Protein AF-0000000079014011 (afdb_homodimer)

Sequence (752 aa):
MLYLILVSLIAISGAQENGCKRIVCLVNNLDNPKDFINDGLPTDYCTHFIYDSAYMVGNTLTNKYSYELFKNKKKGLYGKLNGLKRNKPGLITLLRVSPPNESYEPFSTMVATVANRKAFITAAIAYVTKHRFDGLEINWPRPGKFGGKAEDKTNYSAFLKEFSEALQNEAATSKRPRLLLWGLVHPYYFHLIEVDEVTKYLDMANVYTFGLRGYWDYEMDHHSPLRGWFGVASIMEDWMRRGMPAVKLNLGITMSGVYCHVKNKTDHSRLGKYDFNQEPVYTKYNRGGLTFPEICQLTYDQQYVHRDEYLSAPYFFREGLWLGFDDRLSVYEKGKYAKENGFGVWVNDVQLDDYNGTMCEMGKYPLIRSIFDGCRMLYLILVSLIAISGAQENGCKRIVCLVNNLDNPKDFINDGLPTDYCTHFIYDSAYMVGNTLTNKYSYELFKNKKKGLYGKLNGLKRNKPGLITLLRVSPPNESYEPFSTMVATVANRKAFITAAIAYVTKHRFDGLEINWPRPGKFGGKAEDKTNYSAFLKEFSEALQNEAATSKRPRLLLWGLVHPYYFHLIEVDEVTKYLDMANVYTFGLRGYWDYEMDHHSPLRGWFGVASIMEDWMRRGMPAVKLNLGITMSGVYCHVKNKTDHSRLGKYDFNQEPVYTKYNRGGLTFPEICQLTYDQQYVHRDEYLSAPYFFREGLWLGFDDRLSVYEKGKYAKENGFGVWVNDVQLDDYNGTMCEMGKYPLIRSIFDGCR

Solvent-accessible surface area (backbone atoms only — not comparable to full-atom values): 38390 Å² total; per-residue (Å²): 138,82,79,76,78,77,77,75,76,77,71,76,68,68,71,73,76,70,23,26,61,40,27,34,32,29,43,67,55,82,62,82,43,79,55,52,68,73,66,55,64,65,65,92,60,35,39,28,38,33,37,51,48,32,23,43,56,78,46,34,70,39,73,76,54,76,64,39,41,74,49,95,94,35,75,9,53,47,48,53,57,50,51,49,32,75,84,34,71,80,50,42,40,30,39,26,39,30,52,80,56,95,41,40,35,56,58,39,58,27,36,70,39,72,66,40,34,50,46,23,47,53,37,42,54,51,51,34,54,73,58,58,37,50,21,34,27,46,65,58,47,47,46,34,44,65,58,33,38,82,62,28,24,62,27,48,40,51,42,40,46,53,42,44,52,50,33,52,50,48,18,68,72,69,71,44,82,61,55,45,43,31,35,40,42,31,79,92,35,54,86,31,45,50,57,65,55,45,50,71,43,37,65,33,32,41,32,59,38,45,75,75,38,40,72,91,41,69,41,42,54,64,23,54,20,43,33,54,34,81,11,32,51,26,42,55,49,36,45,40,75,62,67,38,56,43,81,32,33,16,50,32,42,53,37,42,24,44,43,36,41,33,62,53,49,85,56,83,56,80,56,35,45,53,27,83,87,50,75,62,66,62,37,98,84,22,105,28,24,41,38,35,51,56,45,50,59,70,48,59,58,55,89,36,50,48,68,44,72,80,29,44,31,40,34,36,49,57,84,20,37,37,33,28,38,68,50,48,66,36,36,16,50,50,19,32,50,22,30,77,62,30,15,21,34,26,37,54,34,54,78,29,30,32,65,81,25,78,51,84,80,56,40,58,30,42,50,58,52,24,26,44,58,22,24,102,136,84,79,77,77,76,76,74,77,73,68,76,68,69,72,72,74,68,22,27,60,40,27,32,32,30,42,69,57,79,62,83,59,57,63,54,73,72,65,55,63,64,66,92,61,35,39,29,39,33,38,52,48,32,23,45,56,79,48,34,70,40,73,76,52,76,64,40,41,75,50,94,95,34,75,10,52,46,49,53,59,50,51,49,33,76,85,34,71,81,50,42,41,28,38,25,40,30,51,79,56,95,41,40,36,54,57,38,59,28,36,68,38,72,66,39,34,53,48,23,46,54,38,41,54,51,51,34,55,73,56,58,36,49,22,35,26,46,64,56,46,46,47,35,44,66,58,33,39,80,63,29,24,62,26,48,40,51,40,40,46,54,42,43,50,50,33,52,51,47,17,67,72,70,72,44,82,58,56,45,42,30,34,41,42,33,79,92,34,55,85,33,44,49,57,66,54,47,50,73,41,37,65,33,31,41,32,59,37,46,74,74,38,40,73,92,42,69,41,42,54,64,24,54,21,44,33,54,33,82,12,33,50,27,44,55,49,36,46,40,75,61,65,37,56,43,80,32,34,16,50,31,41,52,38,43,23,46,43,37,41,34,62,52,49,84,58,83,56,80,58,35,46,51,28,84,87,49,74,64,66,64,35,96,85,23,105,28,24,42,38,34,52,56,44,51,59,71,49,60,58,55,88,36,48,48,68,44,73,81,28,44,32,41,33,38,50,56,82,20,37,36,31,28,38,67,49,49,64,37,36,16,50,50,20,31,50,22,30,76,62,29,15,20,35,26,37,53,34,54,78,29,30,32,65,81,25,77,53,83,81,56,40,57,30,43,51,58,52,24,26,44,58,22,25,101

Organism: Lymnaea stagnalis (NCBI:txid6523)

Nearest PDB structures (foldseek):
  6ze8-assembly6_F  TM=9.074E-01  e=1.493E-35  Homo sapiens
  1lg2-assembly1_A  TM=9.001E-01  e=2.162E-35  Homo sapiens
  3fxy-assembly2_B  TM=9.251E-01  e=9.507E-35  Homo sapiens
  1hkk-assembly1_A  TM=9.040E-01  e=4.007E-35  Homo sapiens
  5hbf-assembly3_A  TM=8.945E-01  e=8.938E-35  Homo sapiens

Structure (mmCIF, N/CA/C/O backbone):
data_AF-0000000079014011-model_v1
#
loop_
_entity.id
_entity.type
_entity.pdbx_description
1 polymer 'GH18 domain-containing protein'
#
loop_
_atom_site.group_PDB
_atom_site.id
_atom_site.type_symbol
_atom_site.label_atom_id
_atom_site.label_alt_id
_atom_site.label_comp_id
_atom_site.label_asym_id
_atom_site.label_entity_id
_atom_site.label_seq_id
_atom_site.pdbx_PDB_ins_code
_atom_site.Cartn_x
_atom_site.Cartn_y
_atom_site.Cartn_z
_atom_site.occupancy
_atom_site.B_iso_or_equiv
_atom_site.auth_seq_id
_atom_site.auth_comp_id
_atom_site.auth_asym_id
_atom_site.auth_atom_id
_atom_site.pdbx_PDB_model_num
ATOM 1 N N . MET A 1 1 ? 5.613 -15.156 -68.625 1 34.12 1 MET A N 1
ATOM 2 C CA . MET A 1 1 ? 4.422 -14.805 -67.875 1 34.12 1 MET A CA 1
ATOM 3 C C . MET A 1 1 ? 4.555 -15.258 -66.438 1 34.12 1 MET A C 1
ATOM 5 O O . MET A 1 1 ? 4.484 -16.453 -66.125 1 34.12 1 MET A O 1
ATOM 9 N N . LEU A 1 2 ? 5.453 -14.594 -65.562 1 36.72 2 LEU A N 1
ATOM 10 C CA . LEU A 1 2 ? 5.918 -14.812 -64.188 1 36.72 2 LEU A CA 1
ATOM 11 C C . LEU A 1 2 ? 4.773 -14.641 -63.219 1 36.72 2 LEU A C 1
ATOM 13 O O . LEU A 1 2 ? 4.172 -13.562 -63.156 1 36.72 2 LEU A O 1
ATOM 17 N N . TYR A 1 3 ? 4.09 -15.797 -62.906 1 34 3 TYR A N 1
ATOM 18 C CA . TYR A 1 3 ? 3.01 -15.844 -61.938 1 34 3 TYR A CA 1
ATOM 19 C C . TYR A 1 3 ? 3.482 -15.344 -60.594 1 34 3 TYR A C 1
ATOM 21 O O . TYR A 1 3 ? 4.402 -15.906 -60 1 34 3 TYR A O 1
ATOM 29 N N . LEU A 1 4 ? 3.363 -14.039 -60.312 1 33.72 4 LEU A N 1
ATOM 30 C CA . LEU A 1 4 ? 3.547 -13.406 -59 1 33.72 4 LEU A CA 1
ATOM 31 C C . LEU A 1 4 ? 2.645 -14.047 -57.969 1 33.72 4 LEU A C 1
ATOM 33 O O . LEU A 1 4 ? 1.419 -13.938 -58.031 1 33.72 4 LEU A O 1
ATOM 37 N N . ILE A 1 5 ? 3.066 -15.195 -57.406 1 32.12 5 ILE A N 1
ATOM 38 C CA . ILE A 1 5 ? 2.338 -15.812 -56.281 1 32.12 5 ILE A CA 1
ATOM 39 C C . ILE A 1 5 ? 2.236 -14.828 -55.125 1 32.12 5 ILE A C 1
ATOM 41 O O . ILE A 1 5 ? 3.254 -14.422 -54.562 1 32.12 5 ILE A O 1
ATOM 45 N N . LEU A 1 6 ? 1.13 -14.031 -55.062 1 33.97 6 LEU A N 1
ATOM 46 C CA . LEU A 1 6 ? 0.744 -13.195 -53.906 1 33.97 6 LEU A CA 1
ATOM 47 C C . LEU A 1 6 ? 0.538 -14.039 -52.656 1 33.97 6 LEU A C 1
ATOM 49 O O . LEU A 1 6 ? -0.402 -14.836 -52.594 1 33.97 6 LEU A O 1
ATOM 53 N N . VAL A 1 7 ? 1.585 -14.508 -52 1 34.81 7 VAL A N 1
ATOM 54 C CA . VAL A 1 7 ? 1.446 -15.156 -50.688 1 34.81 7 VAL A CA 1
ATOM 55 C C . VAL A 1 7 ? 0.716 -14.219 -49.719 1 34.81 7 VAL A C 1
ATOM 57 O O . VAL A 1 7 ? 1.204 -13.133 -49.438 1 34.81 7 VAL A O 1
ATOM 60 N N . SER A 1 8 ? -0.64 -14.25 -49.719 1 31.23 8 SER A N 1
ATOM 61 C CA . SER A 1 8 ? -1.446 -13.578 -48.719 1 31.23 8 SER A CA 1
ATOM 62 C C . SER A 1 8 ? -0.996 -13.961 -47.312 1 31.23 8 SER A C 1
ATOM 64 O O . SER A 1 8 ? -0.955 -15.148 -46.969 1 31.23 8 SER A O 1
ATOM 66 N N . LEU A 1 9 ? -0.066 -13.227 -46.75 1 32.59 9 LEU A N 1
ATOM 67 C CA . LEU A 1 9 ? 0.237 -13.297 -45.312 1 32.59 9 LEU A CA 1
ATOM 68 C C . LEU A 1 9 ? -1.04 -13.242 -44.5 1 32.59 9 LEU A C 1
ATOM 70 O O . LEU A 1 9 ? -1.709 -12.203 -44.438 1 32.59 9 LEU A O 1
ATOM 74 N N . ILE A 1 10 ? -1.759 -14.344 -44.406 1 31.5 10 ILE A N 1
ATOM 75 C CA . ILE A 1 10 ? -2.842 -14.469 -43.438 1 31.5 10 ILE A CA 1
ATOM 76 C C . ILE A 1 10 ? -2.344 -14.07 -42.062 1 31.5 10 ILE A C 1
ATOM 78 O O . ILE A 1 10 ? -1.479 -14.742 -41.5 1 31.5 10 ILE A O 1
ATOM 82 N N . ALA A 1 11 ? -2.248 -12.789 -41.75 1 32.62 11 ALA A N 1
ATOM 83 C CA . ALA A 1 11 ? -2.123 -12.32 -40.375 1 32.62 11 ALA A CA 1
ATOM 84 C C . ALA A 1 11 ? -3.201 -12.93 -39.5 1 32.62 11 ALA A C 1
ATOM 86 O O . ALA A 1 11 ? -4.395 -12.695 -39.688 1 32.62 11 ALA A O 1
ATOM 87 N N . ILE A 1 12 ? -2.996 -14.125 -39.062 1 33 12 ILE A N 1
ATOM 88 C CA . ILE A 1 12 ? -3.797 -14.602 -37.938 1 33 12 ILE A CA 1
ATOM 89 C C . ILE A 1 12 ? -3.934 -13.5 -36.906 1 33 12 ILE A C 1
ATOM 91 O O . ILE A 1 12 ? -2.945 -13.094 -36.281 1 33 12 ILE A O 1
ATOM 95 N N . SER A 1 13 ? -4.652 -12.477 -37.219 1 32.81 13 SER A N 1
ATOM 96 C CA . SER A 1 13 ? -5.129 -11.57 -36.188 1 32.81 13 SER A CA 1
ATOM 97 C C . SER A 1 13 ? -5.652 -12.344 -34.969 1 32.81 13 SER A C 1
ATOM 99 O O . SER A 1 13 ? -6.738 -12.922 -35.031 1 32.81 13 SER A O 1
ATOM 101 N N . GLY A 1 14 ? -4.867 -13.25 -34.375 1 31.91 14 GLY A N 1
ATOM 102 C CA . GLY A 1 14 ? -5.445 -13.625 -33.094 1 31.91 14 GLY A CA 1
ATOM 103 C C . GLY A 1 14 ? -6.156 -12.469 -32.406 1 31.91 14 GLY A C 1
ATOM 104 O O . GLY A 1 14 ? -5.566 -11.414 -32.188 1 31.91 14 GLY A O 1
ATOM 105 N N . ALA A 1 15 ? -7.395 -12.312 -32.625 1 33.53 15 ALA A N 1
ATOM 106 C CA . ALA A 1 15 ? -8.234 -11.43 -31.828 1 33.53 15 ALA A CA 1
ATOM 107 C C . ALA A 1 15 ? -7.766 -11.383 -30.391 1 33.53 15 ALA A C 1
ATOM 109 O O . ALA A 1 15 ? -7.723 -12.422 -29.703 1 33.53 15 ALA A O 1
ATOM 110 N N . GLN A 1 16 ? -6.695 -10.648 -29.953 1 36.16 16 GLN A N 1
ATOM 111 C CA . GLN A 1 16 ? -6.473 -10.266 -28.562 1 36.16 16 GLN A CA 1
ATOM 112 C C . GLN A 1 16 ? -7.773 -10.305 -27.766 1 36.16 16 GLN A C 1
ATOM 114 O O . GLN A 1 16 ? -8.672 -9.484 -27.984 1 36.16 16 GLN A O 1
ATOM 119 N N . GLU A 1 17 ? -8.328 -11.469 -27.531 1 43.31 17 GLU A N 1
ATOM 120 C CA . GLU A 1 17 ? -9.461 -11.523 -26.609 1 43.31 17 GLU A CA 1
ATOM 121 C C . GLU A 1 17 ? -9.328 -10.469 -25.516 1 43.31 17 GLU A C 1
ATOM 123 O O . GLU A 1 17 ? -8.336 -10.438 -24.797 1 43.31 17 GLU A O 1
ATOM 128 N N . ASN A 1 18 ? -9.57 -9.305 -25.688 1 48.09 18 ASN A N 1
ATOM 129 C CA . ASN A 1 18 ? -9.57 -8.094 -24.859 1 48.09 18 ASN A CA 1
ATOM 130 C C . ASN A 1 18 ? -10.133 -8.367 -23.469 1 48.09 18 ASN A C 1
ATOM 132 O O . ASN A 1 18 ? -11.125 -9.086 -23.328 1 48.09 18 ASN A O 1
ATOM 136 N N . GLY A 1 19 ? -9.414 -8.172 -22.328 1 53.03 19 GLY A N 1
ATOM 137 C CA . GLY A 1 19 ? -9.68 -7.824 -20.953 1 53.03 19 GLY A CA 1
ATOM 138 C C . GLY A 1 19 ? -10.094 -9.008 -20.094 1 53.03 19 GLY A C 1
ATOM 139 O O . GLY A 1 19 ? -9.453 -10.062 -20.141 1 53.03 19 GLY A O 1
ATOM 140 N N . CYS A 1 20 ? -11.133 -8.773 -19.219 1 62.16 20 CYS A N 1
ATOM 141 C CA . CYS A 1 20 ? -11.664 -9.719 -18.234 1 62.16 20 CYS A CA 1
ATOM 142 C C . CYS A 1 20 ? -12.242 -10.953 -18.938 1 62.16 20 CYS A C 1
ATOM 144 O O . CYS A 1 20 ? -12.945 -11.742 -18.312 1 62.16 20 CYS A O 1
ATOM 146 N N . LYS A 1 21 ? -11.602 -11.234 -20.156 1 74.69 21 LYS A N 1
ATOM 147 C CA . LYS A 1 21 ? -12 -12.43 -20.891 1 74.69 21 LYS A CA 1
ATOM 148 C C . LYS A 1 21 ? -11.156 -13.633 -20.484 1 74.69 21 LYS A C 1
ATOM 150 O O . LYS A 1 21 ? -11.547 -14.781 -20.703 1 74.69 21 LYS A O 1
ATOM 155 N N . ARG A 1 22 ? -10.086 -13.461 -19.828 1 93.56 22 ARG A N 1
ATOM 156 C CA . ARG A 1 22 ? -9.297 -14.57 -19.312 1 93.56 22 ARG A CA 1
ATOM 157 C C . ARG A 1 22 ? -9.562 -14.797 -17.828 1 93.56 22 ARG A C 1
ATOM 159 O O . ARG A 1 22 ? -9.18 -13.977 -16.984 1 93.56 22 ARG A O 1
ATOM 166 N N . ILE A 1 23 ? -10.305 -15.797 -17.562 1 97.5 23 ILE A N 1
ATOM 167 C CA . ILE A 1 23 ? -10.531 -16.234 -16.188 1 97.5 23 ILE A CA 1
ATOM 168 C C . ILE A 1 23 ? -9.789 -17.547 -15.938 1 97.5 23 ILE A C 1
ATOM 170 O O . ILE A 1 23 ? -10.188 -18.594 -16.438 1 97.5 23 ILE A O 1
ATOM 174 N N . VAL A 1 24 ? -8.719 -17.438 -15.148 1 98.19 24 VAL A N 1
ATOM 175 C CA . VAL A 1 24 ? -7.824 -18.562 -14.859 1 98.19 24 VAL A CA 1
ATOM 176 C C . VAL A 1 24 ? -8.219 -19.203 -13.523 1 98.19 24 VAL A C 1
ATOM 178 O O . VAL A 1 24 ? -8.188 -18.547 -12.484 1 98.19 24 VAL A O 1
ATOM 181 N N . CYS A 1 25 ? -8.547 -20.438 -13.57 1 96.81 25 CYS A N 1
ATOM 182 C CA . CYS A 1 25 ? -9 -21.141 -12.367 1 96.81 25 CYS A CA 1
ATOM 183 C C . CYS A 1 25 ? -7.973 -22.172 -11.914 1 96.81 25 CYS A C 1
ATOM 185 O O . CYS A 1 25 ? -7.609 -23.062 -12.68 1 96.81 25 CYS A O 1
ATOM 187 N N . LEU A 1 26 ? -7.574 -22.016 -10.688 1 96 26 LEU A N 1
ATOM 188 C CA . LEU A 1 26 ? -6.656 -22.984 -10.086 1 96 26 LEU A CA 1
ATOM 189 C C . LEU A 1 26 ? -7.418 -24.188 -9.531 1 96 26 LEU A C 1
ATOM 191 O O . LEU A 1 26 ? -8.438 -24.016 -8.859 1 96 26 LEU A O 1
ATOM 195 N N . VAL A 1 27 ? -6.926 -25.312 -9.906 1 91.69 27 VAL A N 1
ATOM 196 C CA . VAL A 1 27 ? -7.48 -26.562 -9.406 1 91.69 27 VAL A CA 1
ATOM 197 C C . VAL A 1 27 ? -6.48 -27.234 -8.469 1 91.69 27 VAL A C 1
ATOM 199 O O . VAL A 1 27 ? -5.387 -27.625 -8.883 1 91.69 27 VAL A O 1
ATOM 202 N N . ASN A 1 28 ? -6.844 -27.203 -7.145 1 83 28 ASN A N 1
ATOM 203 C CA . ASN A 1 28 ? -5.953 -27.766 -6.133 1 83 28 ASN A CA 1
ATOM 204 C C . ASN A 1 28 ? -6.391 -29.172 -5.719 1 83 28 ASN A C 1
ATOM 206 O O . ASN A 1 28 ? -7.586 -29.469 -5.707 1 83 28 ASN A O 1
ATOM 210 N N . ASN A 1 29 ? -5.418 -30.094 -5.539 1 66 29 ASN A N 1
ATOM 211 C CA . ASN A 1 29 ? -5.723 -31.484 -5.195 1 66 29 ASN A CA 1
ATOM 212 C C . ASN A 1 29 ? -5.785 -31.688 -3.686 1 66 29 ASN A C 1
ATOM 214 O O . ASN A 1 29 ? -5.504 -32.781 -3.191 1 66 29 ASN A O 1
ATOM 218 N N . LEU A 1 30 ? -5.82 -30.641 -2.955 1 56.5 30 LEU A N 1
ATOM 219 C CA . LEU A 1 30 ? -5.684 -30.828 -1.516 1 56.5 30 LEU A CA 1
ATOM 220 C C . LEU A 1 30 ? -6.637 -31.922 -1.017 1 56.5 30 LEU A C 1
ATOM 222 O O . LEU A 1 30 ? -6.246 -32.781 -0.215 1 56.5 30 LEU A O 1
ATOM 226 N N . ASP A 1 31 ? -8 -31.719 -1.123 1 53.72 31 ASP A N 1
ATOM 227 C CA . ASP A 1 31 ? -8.891 -32.719 -0.53 1 53.72 31 ASP A CA 1
ATOM 228 C C . ASP A 1 31 ? -9.344 -33.719 -1.57 1 53.72 31 ASP A C 1
ATOM 230 O O . ASP A 1 31 ? -9.406 -33.438 -2.762 1 53.72 31 ASP A O 1
ATOM 234 N N . ASN A 1 32 ? -9.375 -35 -1.164 1 50.69 32 ASN A N 1
ATOM 235 C CA . ASN A 1 32 ? -9.734 -36.156 -1.964 1 50.69 32 ASN A CA 1
ATOM 236 C C . ASN A 1 32 ? -10.266 -35.75 -3.336 1 50.69 32 ASN A C 1
ATOM 238 O O . ASN A 1 32 ? -11.469 -35.562 -3.508 1 50.69 32 ASN A O 1
ATOM 242 N N . PRO A 1 33 ? -9.273 -35.281 -4.148 1 51.34 33 PRO A N 1
ATOM 243 C CA . PRO A 1 33 ? -9.562 -34.781 -5.496 1 51.34 33 PRO A CA 1
ATOM 244 C C . PRO A 1 33 ? -10.5 -35.688 -6.281 1 51.34 33 PRO A C 1
ATOM 246 O O . PRO A 1 33 ? -11 -35.312 -7.34 1 51.34 33 PRO A O 1
ATOM 249 N N . LYS A 1 34 ? -10.547 -37 -5.871 1 50.12 34 LYS A N 1
ATOM 250 C CA . LYS A 1 34 ? -11.273 -37.938 -6.703 1 50.12 34 LYS A CA 1
ATOM 251 C C . LYS A 1 34 ? -12.594 -37.375 -7.184 1 50.12 34 LYS A C 1
ATOM 253 O O . LYS A 1 34 ? -12.961 -37.5 -8.352 1 50.12 34 LYS A O 1
ATOM 258 N N . ASP A 1 35 ? -13.203 -36.656 -6.246 1 55.91 35 ASP A N 1
ATOM 259 C CA . ASP A 1 35 ? -14.602 -36.375 -6.535 1 55.91 35 ASP A CA 1
ATOM 260 C C . ASP A 1 35 ? -14.773 -35 -7.152 1 55.91 35 ASP A C 1
ATOM 262 O O . ASP A 1 35 ? -15.656 -34.781 -7.988 1 55.91 35 ASP A O 1
ATOM 266 N N . PHE A 1 36 ? -13.766 -34.156 -7.18 1 62.94 36 PHE A N 1
ATOM 267 C CA . PHE A 1 36 ? -14.078 -32.75 -7.496 1 62.94 36 PHE A CA 1
ATOM 268 C C . PHE A 1 36 ? -14.008 -32.531 -9 1 62.94 36 PHE A C 1
ATOM 270 O O . PHE A 1 36 ? -14.883 -31.859 -9.57 1 62.94 36 PHE A O 1
ATOM 277 N N . ILE A 1 37 ? -13.086 -33.031 -9.656 1 60.06 37 ILE A N 1
ATOM 278 C CA . ILE A 1 37 ? -13 -32.812 -11.094 1 60.06 37 ILE A CA 1
ATOM 279 C C . ILE A 1 37 ? -14.148 -33.531 -11.805 1 60.06 37 ILE A C 1
ATOM 281 O O . ILE A 1 37 ? -14.703 -33 -12.773 1 60.06 37 ILE A O 1
ATOM 285 N N . ASN A 1 38 ? -14.508 -34.562 -11.109 1 59.16 38 ASN A N 1
ATOM 286 C CA . ASN A 1 38 ? -15.617 -35.344 -11.664 1 59.16 38 ASN A CA 1
ATOM 287 C C . ASN A 1 38 ? -16.938 -34.594 -11.508 1 59.16 38 ASN A C 1
ATOM 289 O O . ASN A 1 38 ? -17.875 -34.812 -12.281 1 59.16 38 ASN A O 1
ATOM 293 N N . ASP A 1 39 ? -16.938 -33.844 -10.422 1 60.78 39 ASP A N 1
ATOM 294 C CA . ASP A 1 39 ? -18.203 -33.219 -10.023 1 60.78 39 ASP A CA 1
ATOM 295 C C . ASP A 1 39 ? -18.484 -31.984 -10.875 1 60.78 39 ASP A C 1
ATOM 297 O O . ASP A 1 39 ? -19.562 -31.391 -10.758 1 60.78 39 ASP A O 1
ATOM 301 N N . GLY A 1 40 ? -17.641 -31.609 -11.75 1 78.88 40 GLY A N 1
ATOM 302 C CA . GLY A 1 40 ? -17.922 -30.578 -12.742 1 78.88 40 GLY A CA 1
ATOM 303 C C . GLY A 1 40 ? -17.188 -29.281 -12.477 1 78.88 40 GLY A C 1
ATOM 304 O O . GLY A 1 40 ? -17.641 -28.453 -11.688 1 78.88 40 GLY A O 1
ATOM 305 N N . LEU A 1 41 ? -16.078 -29.094 -13.07 1 89.5 41 LEU A N 1
ATOM 306 C CA . LEU A 1 41 ? -15.344 -27.828 -13.102 1 89.5 41 LEU A CA 1
ATOM 307 C C . LEU A 1 41 ? -16.141 -26.75 -13.828 1 89.5 41 LEU A C 1
ATOM 309 O O . LEU A 1 41 ? -16.984 -27.078 -14.68 1 89.5 41 LEU A O 1
ATOM 313 N N . PRO A 1 42 ? -15.992 -25.516 -13.398 1 93.12 42 PRO A N 1
ATOM 314 C CA . PRO A 1 42 ? -16.766 -24.438 -14.008 1 93.12 42 PRO A CA 1
ATOM 315 C C . PRO A 1 42 ? -16.234 -24.016 -15.375 1 93.12 42 PRO A C 1
ATOM 317 O O . PRO A 1 42 ? -15.875 -22.859 -15.578 1 93.12 42 PRO A O 1
ATOM 320 N N . THR A 1 43 ? -16.391 -24.906 -16.344 1 93.12 43 THR A N 1
ATOM 321 C CA . THR A 1 43 ? -15.828 -24.703 -17.672 1 93.12 43 THR A CA 1
ATOM 322 C C . THR A 1 43 ? -16.609 -23.641 -18.438 1 93.12 43 THR A C 1
ATOM 324 O O . THR A 1 43 ? -16.125 -23.109 -19.438 1 93.12 43 THR A O 1
ATOM 327 N N . ASP A 1 44 ? -17.781 -23.328 -17.984 1 92 44 ASP A N 1
ATOM 328 C CA . ASP A 1 44 ? -18.594 -22.297 -18.641 1 92 44 ASP A CA 1
ATOM 329 C C . ASP A 1 44 ? -18.109 -20.906 -18.25 1 92 44 ASP A C 1
ATOM 331 O O . ASP A 1 44 ? -18.438 -19.922 -18.922 1 92 44 ASP A O 1
ATOM 335 N N . TYR A 1 45 ? -17.328 -20.891 -17.188 1 94.94 45 TYR A N 1
ATOM 336 C CA . TYR A 1 45 ? -16.922 -19.578 -16.672 1 94.94 45 TYR A CA 1
ATOM 337 C C . TYR A 1 45 ? -15.414 -19.391 -16.797 1 94.94 45 TYR A C 1
ATOM 339 O O . TYR A 1 45 ? -14.938 -18.281 -17.047 1 94.94 45 TYR A O 1
ATOM 347 N N . CYS A 1 46 ? -14.688 -20.469 -16.672 1 95.94 46 CYS A N 1
ATOM 348 C CA . CYS A 1 46 ? -13.227 -20.406 -16.703 1 95.94 46 CYS A CA 1
ATOM 349 C C . CYS A 1 46 ? -12.688 -20.703 -18.094 1 95.94 46 CYS A C 1
ATOM 351 O O . CYS A 1 46 ? -13.117 -21.656 -18.734 1 95.94 46 CYS A O 1
ATOM 353 N N . THR A 1 47 ? -11.75 -19.891 -18.516 1 96.56 47 THR A N 1
ATOM 354 C CA . THR A 1 47 ? -11.141 -20.078 -19.828 1 96.56 47 THR A CA 1
ATOM 355 C C . THR A 1 47 ? -9.867 -20.906 -19.703 1 96.56 47 THR A C 1
ATOM 357 O O . THR A 1 47 ? -9.422 -21.516 -20.688 1 96.56 47 THR A O 1
ATOM 360 N N . HIS A 1 48 ? -9.258 -20.797 -18.578 1 97.31 48 HIS A N 1
ATOM 361 C CA . HIS A 1 48 ? -8.031 -21.516 -18.266 1 97.31 48 HIS A CA 1
ATOM 362 C C . HIS A 1 48 ? -8.164 -22.297 -16.969 1 97.31 48 HIS A C 1
ATOM 364 O O . HIS A 1 48 ? -8.797 -21.812 -16.016 1 97.31 48 HIS A O 1
ATOM 370 N N . PHE A 1 49 ? -7.52 -23.453 -16.922 1 96.38 49 PHE A N 1
ATOM 371 C CA . PHE A 1 49 ? -7.336 -24.172 -15.672 1 96.38 49 PHE A CA 1
ATOM 372 C C . PHE A 1 49 ? -5.859 -24.453 -15.414 1 96.38 49 PHE A C 1
ATOM 374 O O . PHE A 1 49 ? -5.121 -24.812 -16.328 1 96.38 49 PHE A O 1
ATOM 381 N N . ILE A 1 50 ? -5.418 -24.188 -14.219 1 97.56 50 ILE A N 1
ATOM 382 C CA . ILE A 1 50 ? -4.09 -24.562 -13.766 1 97.56 50 ILE A CA 1
ATOM 383 C C . ILE A 1 50 ? -4.203 -25.688 -12.727 1 97.56 50 ILE A C 1
ATOM 385 O O . ILE A 1 50 ? -4.891 -25.531 -11.719 1 97.56 50 ILE A O 1
ATOM 389 N N . TYR A 1 51 ? -3.525 -26.781 -12.992 1 95.12 51 TYR A N 1
ATOM 390 C CA . TYR A 1 51 ? -3.525 -27.906 -12.055 1 95.12 51 TYR A CA 1
ATOM 391 C C . TYR A 1 51 ? -2.406 -27.766 -11.031 1 95.12 51 TYR A C 1
ATOM 393 O O . TYR A 1 51 ? -1.231 -27.672 -11.391 1 95.12 51 TYR A O 1
ATOM 401 N N . ASP A 1 52 ? -2.764 -27.688 -9.789 1 93.5 52 ASP A N 1
ATOM 402 C CA . ASP A 1 52 ? -1.81 -27.562 -8.695 1 93.5 52 ASP A CA 1
ATOM 403 C C . ASP A 1 52 ? -1.559 -28.922 -8.031 1 93.5 52 ASP A C 1
ATOM 405 O O . ASP A 1 52 ? -2.367 -29.391 -7.227 1 93.5 52 ASP A O 1
ATOM 409 N N . SER A 1 53 ? -0.562 -29.688 -8.461 1 91.19 53 SER A N 1
ATOM 410 C CA . SER A 1 53 ? 0.701 -29.328 -9.102 1 91.19 53 SER A CA 1
ATOM 411 C C . SER A 1 53 ? 1.545 -30.578 -9.383 1 91.19 53 SER A C 1
ATOM 413 O O . SER A 1 53 ? 1.234 -31.672 -8.898 1 91.19 53 SER A O 1
ATOM 415 N N . ALA A 1 54 ? 2.441 -30.469 -10.305 1 95.44 54 ALA A N 1
ATOM 416 C CA . ALA A 1 54 ? 3.58 -31.391 -10.367 1 95.44 54 ALA A CA 1
ATOM 417 C C . ALA A 1 54 ? 4.734 -30.891 -9.508 1 95.44 54 ALA A C 1
ATOM 419 O O . ALA A 1 54 ? 4.914 -29.688 -9.336 1 95.44 54 ALA A O 1
ATOM 420 N N . TYR A 1 55 ? 5.496 -31.828 -9.023 1 95.44 55 TYR A N 1
ATOM 421 C CA . TYR A 1 55 ? 6.633 -31.484 -8.18 1 95.44 55 TYR A CA 1
ATOM 422 C C . TYR A 1 55 ? 7.934 -31.531 -8.969 1 95.44 55 TYR A C 1
ATOM 424 O O . TYR A 1 55 ? 8.133 -32.406 -9.805 1 95.44 55 TYR A O 1
ATOM 432 N N . MET A 1 56 ? 8.773 -30.609 -8.664 1 96.44 56 MET A N 1
ATOM 433 C CA . MET A 1 56 ? 10.133 -30.656 -9.18 1 96.44 56 MET A CA 1
ATOM 434 C C . MET A 1 56 ? 11.039 -31.469 -8.258 1 96.44 56 MET A C 1
ATOM 436 O O . MET A 1 56 ? 11.242 -31.094 -7.098 1 96.44 56 MET A O 1
ATOM 440 N N . VAL A 1 57 ? 11.539 -32.562 -8.688 1 95.06 57 VAL A N 1
ATOM 441 C CA . VAL A 1 57 ? 12.5 -33.406 -7.996 1 95.06 57 VAL A CA 1
ATOM 442 C C . VAL A 1 57 ? 13.781 -33.531 -8.82 1 95.06 57 VAL A C 1
ATOM 444 O O . VAL A 1 57 ? 13.766 -34.094 -9.914 1 95.06 57 VAL A O 1
ATOM 447 N N . GLY A 1 58 ? 14.828 -33 -8.195 1 94.69 58 GLY A N 1
ATOM 448 C CA . GLY A 1 58 ? 15.984 -32.812 -9.055 1 94.69 58 GLY A CA 1
ATOM 449 C C . GLY A 1 58 ? 15.703 -31.922 -10.242 1 94.69 58 GLY A C 1
ATOM 450 O O . GLY A 1 58 ? 15.211 -30.797 -10.07 1 94.69 58 GLY A O 1
ATOM 451 N N . ASN A 1 59 ? 15.977 -32.375 -11.43 1 97.12 59 ASN A N 1
ATOM 452 C CA . ASN A 1 59 ? 15.719 -31.578 -12.625 1 97.12 59 ASN A CA 1
ATOM 453 C C . ASN A 1 59 ? 14.594 -32.156 -13.461 1 97.12 59 ASN A C 1
ATOM 455 O O . ASN A 1 59 ? 14.586 -32.031 -14.688 1 97.12 59 ASN A O 1
ATOM 459 N N . THR A 1 60 ? 13.711 -32.812 -12.781 1 97.31 60 THR A N 1
ATOM 460 C CA . THR A 1 60 ? 12.586 -33.438 -13.477 1 97.31 60 THR A CA 1
ATOM 461 C C . THR A 1 60 ? 11.273 -33.125 -12.766 1 97.31 60 THR A C 1
ATOM 463 O O . THR A 1 60 ? 11.281 -32.531 -11.672 1 97.31 60 THR A O 1
ATOM 466 N N . LEU A 1 61 ? 10.203 -33.438 -13.484 1 97.38 61 LEU A N 1
ATOM 467 C CA . LEU A 1 61 ? 8.875 -33.281 -12.906 1 97.38 61 LEU A CA 1
ATOM 468 C C . LEU A 1 61 ? 8.266 -34.656 -12.555 1 97.38 61 LEU A C 1
ATOM 470 O O . LEU A 1 61 ? 8.453 -35.625 -13.289 1 97.38 61 LEU A O 1
ATOM 474 N N . THR A 1 62 ? 7.613 -34.625 -11.438 1 95.06 62 THR A N 1
ATOM 475 C CA . THR A 1 62 ? 6.883 -35.812 -11.016 1 95.06 62 THR A CA 1
ATOM 476 C C . THR A 1 62 ? 5.512 -35.438 -10.453 1 95.06 62 THR A C 1
ATOM 478 O O . THR A 1 62 ? 5.305 -34.312 -10.008 1 95.06 62 THR A O 1
ATOM 481 N N . ASN A 1 63 ? 4.637 -36.438 -10.57 1 91.25 63 ASN A N 1
ATOM 482 C CA . ASN A 1 63 ? 3.314 -36.25 -9.992 1 91.25 63 ASN A CA 1
ATOM 483 C C . ASN A 1 63 ? 3.359 -36.312 -8.469 1 91.25 63 ASN A C 1
ATOM 485 O O . ASN A 1 63 ? 4.25 -36.938 -7.891 1 91.25 63 ASN A O 1
ATOM 489 N N . LYS A 1 64 ? 2.453 -35.656 -7.879 1 87.88 64 LYS A N 1
ATOM 490 C CA . LYS A 1 64 ? 2.35 -35.625 -6.422 1 87.88 64 LYS A CA 1
ATOM 491 C C . LYS A 1 64 ? 1.684 -36.875 -5.887 1 87.88 64 LYS A C 1
ATOM 493 O O . LYS A 1 64 ? 2.141 -37.469 -4.898 1 87.88 64 LYS A O 1
ATOM 498 N N . TYR A 1 65 ? 0.604 -37.312 -6.621 1 85.06 65 TYR A N 1
ATOM 499 C CA . TYR A 1 65 ? -0.183 -38.469 -6.191 1 85.06 65 TYR A CA 1
ATOM 500 C C . TYR A 1 65 ? -0.322 -39.469 -7.316 1 85.06 65 TYR A C 1
ATOM 502 O O . TYR A 1 65 ? -0.387 -39.125 -8.492 1 85.06 65 TYR A O 1
ATOM 510 N N . SER A 1 66 ? -0.523 -40.688 -6.941 1 83.31 66 SER A N 1
ATOM 511 C CA . SER A 1 66 ? -0.592 -41.75 -7.93 1 83.31 66 SER A CA 1
ATOM 512 C C . SER A 1 66 ? -1.855 -41.625 -8.781 1 83.31 66 SER A C 1
ATOM 514 O O . SER A 1 66 ? -1.853 -42 -9.953 1 83.31 66 SER A O 1
ATOM 516 N N . TYR A 1 67 ? -2.832 -41.156 -8.266 1 83.25 67 TYR A N 1
ATOM 517 C CA . TYR A 1 67 ? -4.121 -41.125 -8.953 1 83.25 67 TYR A CA 1
ATOM 518 C C . TYR A 1 67 ? -4.168 -40 -9.977 1 83.25 67 TYR A C 1
ATOM 520 O O . TYR A 1 67 ? -5.16 -39.844 -10.695 1 83.25 67 TYR A O 1
ATOM 528 N N . GLU A 1 68 ? -3.18 -39.25 -10.07 1 88.31 68 GLU A N 1
ATOM 529 C CA . GLU A 1 68 ? -3.119 -38.188 -11.078 1 88.31 68 GLU A CA 1
ATOM 530 C C . GLU A 1 68 ? -2.791 -38.75 -12.453 1 88.31 68 GLU A C 1
ATOM 532 O O . GLU A 1 68 ? -3.082 -38.125 -13.477 1 88.31 68 GLU A O 1
ATOM 537 N N . LEU A 1 69 ? -2.225 -39.906 -12.414 1 87.56 69 LEU A N 1
ATOM 538 C CA . LEU A 1 69 ? -1.809 -40.531 -13.664 1 87.56 69 LEU A CA 1
ATOM 539 C C . LEU A 1 69 ? -2.758 -41.688 -14.039 1 87.56 69 LEU A C 1
ATOM 541 O O . LEU A 1 69 ? -3.547 -42.125 -13.211 1 87.56 69 LEU A O 1
ATOM 545 N N . PHE A 1 70 ? -2.682 -41.938 -15.367 1 79.12 70 PHE A N 1
ATOM 546 C CA . PHE A 1 70 ? -3.451 -43.094 -15.867 1 79.12 70 PHE A CA 1
ATOM 547 C C . PHE A 1 70 ? -3.033 -44.375 -15.172 1 79.12 70 PHE A C 1
ATOM 549 O O . PHE A 1 70 ? -1.843 -44.688 -15.102 1 79.12 70 PHE A O 1
ATOM 556 N N . LYS A 1 71 ? -4.078 -45.062 -14.633 1 77.25 71 LYS A N 1
ATOM 557 C CA . LYS A 1 71 ? -3.844 -46.344 -13.984 1 77.25 71 LYS A CA 1
ATOM 558 C C . LYS A 1 71 ? -5.066 -47.25 -14.102 1 77.25 71 LYS A C 1
ATOM 560 O O . LYS A 1 71 ? -6.199 -46.781 -13.961 1 77.25 71 LYS A O 1
ATOM 565 N N . ASN A 1 72 ? -4.684 -48.5 -14.266 1 76.31 72 ASN A N 1
ATOM 566 C CA . ASN A 1 72 ? -5.707 -49.531 -14.289 1 76.31 72 ASN A CA 1
ATOM 567 C C . ASN A 1 72 ? -6.816 -49.219 -15.281 1 76.31 72 ASN A C 1
ATOM 569 O O . ASN A 1 72 ? -8 -49.312 -14.953 1 76.31 72 ASN A O 1
ATOM 573 N N . LYS A 1 73 ? -6.539 -48.719 -16.391 1 76.31 73 LYS A N 1
ATOM 574 C CA . LYS A 1 73 ? -7.43 -48.438 -17.516 1 76.31 73 LYS A CA 1
ATOM 575 C C . LYS A 1 73 ? -8.352 -47.25 -17.203 1 76.31 73 LYS A C 1
ATOM 577 O O . LYS A 1 73 ? -9.445 -47.156 -17.75 1 76.31 73 LYS A O 1
ATOM 582 N N . LYS A 1 74 ? -7.996 -46.5 -16.203 1 81.56 74 LYS A N 1
ATOM 583 C CA . LYS A 1 74 ? -8.766 -45.281 -15.859 1 81.56 74 LYS A CA 1
ATOM 584 C C . LYS A 1 74 ? -7.906 -44.031 -15.961 1 81.56 74 LYS A C 1
ATOM 586 O O . LYS A 1 74 ? -6.734 -44.031 -15.586 1 81.56 74 LYS A O 1
ATOM 591 N N . LYS A 1 75 ? -8.555 -43.062 -16.484 1 83.69 75 LYS A N 1
ATOM 592 C CA . LYS A 1 75 ? -7.879 -41.781 -16.562 1 83.69 75 LYS A CA 1
ATOM 593 C C . LYS A 1 75 ? -7.598 -41.219 -15.172 1 83.69 75 LYS A C 1
ATOM 595 O O . LYS A 1 75 ? -8.438 -41.312 -14.281 1 83.69 75 LYS A O 1
ATOM 600 N N . GLY A 1 76 ? -6.406 -40.719 -14.961 1 88.38 76 GLY A N 1
ATOM 601 C CA . GLY A 1 76 ? -6.09 -39.969 -13.773 1 88.38 76 GLY A CA 1
ATOM 602 C C . GLY A 1 76 ? -6.594 -38.531 -13.844 1 88.38 76 GLY A C 1
ATOM 603 O O . GLY A 1 76 ? -7.281 -38.156 -14.789 1 88.38 76 GLY A O 1
ATOM 604 N N . LEU A 1 77 ? -6.234 -37.781 -12.867 1 88.44 77 LEU A N 1
ATOM 605 C CA . LEU A 1 77 ? -6.723 -36.406 -12.766 1 88.44 77 LEU A CA 1
ATOM 606 C C . LEU A 1 77 ? -6.188 -35.562 -13.914 1 88.44 77 LEU A C 1
ATOM 608 O O . LEU A 1 77 ? -6.887 -34.656 -14.414 1 88.44 77 LEU A O 1
ATOM 612 N N . TYR A 1 78 ? -4.93 -35.812 -14.344 1 92.12 78 TYR A N 1
ATOM 613 C CA . TYR A 1 78 ? -4.391 -35.094 -15.5 1 92.12 78 TYR A CA 1
ATOM 614 C C . TYR A 1 78 ? -5.25 -35.344 -16.734 1 92.12 78 TYR A C 1
ATOM 616 O O . TYR A 1 78 ? -5.621 -34.406 -17.438 1 92.12 78 TYR A O 1
ATOM 624 N N . GLY A 1 79 ? -5.512 -36.625 -16.922 1 91.06 79 GLY A N 1
ATOM 625 C CA . GLY A 1 79 ? -6.312 -37 -18.078 1 91.06 79 GLY A CA 1
ATOM 626 C C . GLY A 1 79 ? -7.727 -36.469 -18.031 1 91.06 79 GLY A C 1
ATOM 627 O O . GLY A 1 79 ? -8.281 -36.062 -19.047 1 91.06 79 GLY A O 1
ATOM 628 N N . LYS A 1 80 ? -8.273 -36.5 -16.859 1 89.38 80 LYS A N 1
ATOM 629 C CA . LYS A 1 80 ? -9.633 -36 -16.703 1 89.38 80 LYS A CA 1
ATOM 630 C C . LYS A 1 80 ? -9.695 -34.5 -17 1 89.38 80 LYS A C 1
ATOM 632 O O . LYS A 1 80 ? -10.609 -34.031 -17.703 1 89.38 80 LYS A O 1
ATOM 637 N N . LEU A 1 81 ? -8.773 -33.75 -16.5 1 92.5 81 LEU A N 1
ATOM 638 C CA . LEU A 1 81 ? -8.742 -32.312 -16.75 1 92.5 81 LEU A CA 1
ATOM 639 C C . LEU A 1 81 ? -8.539 -32.031 -18.234 1 92.5 81 LEU A C 1
ATOM 641 O O . LEU A 1 81 ? -9.305 -31.25 -18.828 1 92.5 81 LEU A O 1
ATOM 645 N N . ASN A 1 82 ? -7.578 -32.625 -18.828 1 94 82 ASN A N 1
ATOM 646 C CA . ASN A 1 82 ? -7.273 -32.375 -20.219 1 94 82 ASN A CA 1
ATOM 647 C C . ASN A 1 82 ? -8.359 -32.906 -21.156 1 94 82 ASN A C 1
ATOM 649 O O . ASN A 1 82 ? -8.508 -32.438 -22.281 1 94 82 ASN A O 1
ATOM 653 N N . GLY A 1 83 ? -9.078 -33.906 -20.641 1 91.19 83 GLY A N 1
ATOM 654 C CA . GLY A 1 83 ? -10.188 -34.469 -21.422 1 91.19 83 GLY A CA 1
ATOM 655 C C . GLY A 1 83 ? -11.32 -33.469 -21.609 1 91.19 83 GLY A C 1
ATOM 656 O O . GLY A 1 83 ? -12.109 -33.594 -22.547 1 91.19 83 GLY A O 1
ATOM 657 N N . LEU A 1 84 ? -11.383 -32.5 -20.766 1 91.56 84 LEU A N 1
ATOM 658 C CA . LEU A 1 84 ? -12.422 -31.484 -20.875 1 91.56 84 LEU A CA 1
ATOM 659 C C . LEU A 1 84 ? -12.289 -30.703 -22.172 1 91.56 84 LEU A C 1
ATOM 661 O O . LEU A 1 84 ? -13.266 -30.109 -22.641 1 91.56 84 LEU A O 1
ATOM 665 N N . LYS A 1 85 ? -11.141 -30.656 -22.75 1 93.44 85 LYS A N 1
ATOM 666 C CA . LYS A 1 85 ? -10.867 -29.875 -23.953 1 93.44 85 LYS A CA 1
ATOM 667 C C . LYS A 1 85 ? -11.57 -30.469 -25.172 1 93.44 85 LYS A C 1
ATOM 669 O O . LYS A 1 85 ? -11.727 -29.812 -26.203 1 93.44 85 LYS A O 1
ATOM 674 N N . ARG A 1 86 ? -11.969 -31.656 -25.078 1 91.69 86 ARG A N 1
ATOM 675 C CA . ARG A 1 86 ? -12.711 -32.281 -26.156 1 91.69 86 ARG A CA 1
ATOM 676 C C . ARG A 1 86 ? -14.055 -31.594 -26.375 1 91.69 86 ARG A C 1
ATOM 678 O O . ARG A 1 86 ? -14.484 -31.391 -27.5 1 91.69 86 ARG A O 1
ATOM 685 N N . ASN A 1 87 ? -14.633 -31.312 -25.281 1 88.06 87 ASN A N 1
ATOM 686 C CA . ASN A 1 87 ? -15.953 -30.688 -25.328 1 88.06 87 ASN A CA 1
ATOM 687 C C . ASN A 1 87 ? -15.852 -29.172 -25.328 1 88.06 87 ASN A C 1
ATOM 689 O O . ASN A 1 87 ? -16.812 -28.469 -25.656 1 88.06 87 ASN A O 1
ATOM 693 N N . LYS A 1 88 ? -14.703 -28.688 -24.938 1 90.88 88 LYS A N 1
ATOM 694 C CA . LYS A 1 88 ? -14.438 -27.25 -24.906 1 90.88 88 LYS A CA 1
ATOM 695 C C . LYS A 1 88 ? -13.102 -26.922 -25.562 1 90.88 88 LYS A C 1
ATOM 697 O O . LYS A 1 88 ? -12.133 -26.594 -24.875 1 90.88 88 LYS A O 1
ATOM 702 N N . PRO A 1 89 ? -13.047 -26.891 -26.828 1 89.75 89 PRO A N 1
ATOM 703 C CA . PRO A 1 89 ? -11.766 -26.766 -27.531 1 89.75 89 PRO A CA 1
ATOM 704 C C . PRO A 1 89 ? -11.047 -25.453 -27.234 1 89.75 89 PRO A C 1
ATOM 706 O O . PRO A 1 89 ? -9.836 -25.359 -27.422 1 89.75 89 PRO A O 1
ATOM 709 N N . GLY A 1 90 ? -11.664 -24.484 -26.781 1 91.94 90 GLY A N 1
ATOM 710 C CA . GLY A 1 90 ? -11.008 -23.234 -26.453 1 91.94 90 GLY A CA 1
ATOM 711 C C . GLY A 1 90 ? -10.398 -23.219 -25.062 1 91.94 90 GLY A C 1
ATOM 712 O O . GLY A 1 90 ? -9.672 -22.281 -24.703 1 91.94 90 GLY A O 1
ATOM 713 N N . LEU A 1 91 ? -10.578 -24.281 -24.344 1 95 91 LEU A N 1
ATOM 714 C CA . LEU A 1 91 ? -10.07 -24.391 -22.969 1 95 91 LEU A CA 1
ATOM 715 C C . LEU A 1 91 ? -8.562 -24.594 -22.969 1 95 91 LEU A C 1
ATOM 717 O O . LEU A 1 91 ? -8.039 -25.375 -23.766 1 95 91 LEU A O 1
ATOM 721 N N . ILE A 1 92 ? -7.883 -23.828 -22.125 1 97.56 92 ILE A N 1
ATOM 722 C CA . ILE A 1 92 ? -6.438 -23.969 -21.984 1 97.56 92 ILE A CA 1
ATOM 723 C C . ILE A 1 92 ? -6.113 -24.562 -20.609 1 97.56 92 ILE A C 1
ATOM 725 O O . ILE A 1 92 ? -6.66 -24.125 -19.594 1 97.56 92 ILE A O 1
ATOM 729 N N . THR A 1 93 ? -5.297 -25.578 -20.547 1 97.38 93 THR A N 1
ATOM 730 C CA . THR A 1 93 ? -4.902 -26.188 -19.281 1 97.38 93 THR A CA 1
ATOM 731 C C . THR A 1 93 ? -3.391 -26.094 -19.094 1 97.38 93 THR A C 1
ATOM 733 O O . THR A 1 93 ? -2.623 -26.344 -20.016 1 97.38 93 THR A O 1
ATOM 736 N N . LEU A 1 94 ? -2.961 -25.656 -17.875 1 98.56 94 LEU A N 1
ATOM 737 C CA . LEU A 1 94 ? -1.552 -25.562 -17.516 1 98.56 94 LEU A CA 1
ATOM 738 C C . LEU A 1 94 ? -1.247 -26.422 -16.297 1 98.56 94 LEU A C 1
ATOM 740 O O . LEU A 1 94 ? -2.148 -26.75 -15.523 1 98.56 94 LEU A O 1
ATOM 744 N N . LEU A 1 95 ? -0.047 -26.859 -16.234 1 97.94 95 LEU A N 1
ATOM 745 C CA . LEU A 1 95 ? 0.445 -27.594 -15.07 1 97.94 95 LEU A CA 1
ATOM 746 C C . LEU A 1 95 ? 1.334 -26.703 -14.211 1 97.94 95 LEU A C 1
ATOM 748 O O . LEU A 1 95 ? 2.336 -26.156 -14.688 1 97.94 95 LEU A O 1
ATOM 752 N N . ARG A 1 96 ? 0.958 -26.5 -12.977 1 97.81 96 ARG A N 1
ATOM 753 C CA . ARG A 1 96 ? 1.813 -25.766 -12.047 1 97.81 96 ARG A CA 1
ATOM 754 C C . ARG A 1 96 ? 2.975 -26.625 -11.57 1 97.81 96 ARG A C 1
ATOM 756 O O . ARG A 1 96 ? 2.787 -27.812 -11.25 1 97.81 96 ARG A O 1
ATOM 763 N N . VAL A 1 97 ? 4.113 -26.047 -11.602 1 97.56 97 VAL A N 1
ATOM 764 C CA . VAL A 1 97 ? 5.316 -26.703 -11.102 1 97.56 97 VAL A CA 1
ATOM 765 C C . VAL A 1 97 ? 5.672 -26.156 -9.727 1 97.56 97 VAL A C 1
ATOM 767 O O . VAL A 1 97 ? 5.887 -24.938 -9.57 1 97.56 97 VAL A O 1
ATOM 770 N N . SER A 1 98 ? 5.738 -26.969 -8.742 1 95.88 98 SER A N 1
ATOM 771 C CA . SER A 1 98 ? 6.016 -26.578 -7.363 1 95.88 98 SER A CA 1
ATOM 772 C C . SER A 1 98 ? 7.152 -27.391 -6.766 1 95.88 98 SER A C 1
ATOM 774 O O . SER A 1 98 ? 7.438 -28.5 -7.23 1 95.88 98 SER A O 1
ATOM 776 N N . PRO A 1 99 ? 7.852 -26.797 -5.82 1 93.88 99 PRO A N 1
ATOM 777 C CA . PRO A 1 99 ? 8.742 -27.672 -5.047 1 93.88 99 PRO A CA 1
ATOM 778 C C . PRO A 1 99 ? 7.98 -28.672 -4.176 1 93.88 99 PRO A C 1
ATOM 780 O O . PRO A 1 99 ? 6.82 -28.438 -3.83 1 93.88 99 PRO A O 1
ATOM 783 N N . PRO A 1 100 ? 8.633 -29.766 -3.818 1 89.12 100 PRO A N 1
ATOM 784 C CA . PRO A 1 100 ? 7.93 -30.797 -3.053 1 89.12 100 PRO A CA 1
ATOM 785 C C . PRO A 1 100 ? 7.691 -30.391 -1.6 1 89.12 100 PRO A C 1
ATOM 787 O O . PRO A 1 100 ? 6.797 -30.922 -0.944 1 89.12 100 PRO A O 1
ATOM 790 N N . ASN A 1 101 ? 8.578 -29.516 -1.087 1 84.12 101 ASN A N 1
ATOM 791 C CA . ASN A 1 101 ? 8.43 -29.047 0.29 1 84.12 101 ASN A CA 1
ATOM 792 C C . ASN A 1 101 ? 8.219 -27.547 0.357 1 84.12 101 ASN A C 1
ATOM 794 O O . ASN A 1 101 ? 7.996 -26.891 -0.668 1 84.12 101 ASN A O 1
ATOM 798 N N . GLU A 1 102 ? 8.195 -27.062 1.505 1 82.5 102 GLU A N 1
ATOM 799 C CA . GLU A 1 102 ? 7.926 -25.641 1.721 1 82.5 102 GLU A CA 1
ATOM 800 C C . GLU A 1 102 ? 9.133 -24.797 1.341 1 82.5 102 GLU A C 1
ATOM 802 O O . GLU A 1 102 ? 9.031 -23.562 1.264 1 82.5 102 GLU A O 1
ATOM 807 N N . SER A 1 103 ? 10.117 -25.438 0.956 1 91.38 103 SER A N 1
ATOM 808 C CA . SER A 1 103 ? 11.344 -24.719 0.592 1 91.38 103 SER A CA 1
ATOM 809 C C . SER A 1 103 ? 11.469 -24.578 -0.92 1 91.38 103 SER A C 1
ATOM 811 O O . SER A 1 103 ? 11.125 -25.5 -1.669 1 91.38 103 SER A O 1
ATOM 813 N N . TYR A 1 104 ? 12.078 -23.453 -1.326 1 95.31 104 TYR A N 1
ATOM 814 C CA . TYR A 1 104 ? 12.312 -23.219 -2.748 1 95.31 104 TYR A CA 1
ATOM 815 C C . TYR A 1 104 ? 13.727 -23.625 -3.143 1 95.31 104 TYR A C 1
ATOM 817 O O . TYR A 1 104 ? 14.188 -23.297 -4.238 1 95.31 104 TYR A O 1
ATOM 825 N N . GLU A 1 105 ? 14.398 -24.312 -2.244 1 95.44 105 GLU A N 1
ATOM 826 C CA . GLU A 1 105 ? 15.766 -24.766 -2.496 1 95.44 105 GLU A CA 1
ATOM 827 C C . GLU A 1 105 ? 15.859 -25.547 -3.805 1 95.44 105 GLU A C 1
ATOM 829 O O . GLU A 1 105 ? 16.812 -25.391 -4.562 1 95.44 105 GLU A O 1
ATOM 834 N N . PRO A 1 106 ? 14.906 -26.406 -4.172 1 96.56 106 PRO A N 1
ATOM 835 C CA . PRO A 1 106 ? 14.992 -27.125 -5.445 1 96.56 106 PRO A CA 1
ATOM 836 C C . PRO A 1 106 ? 15.023 -26.188 -6.652 1 96.56 106 PRO A C 1
ATOM 838 O O . PRO A 1 106 ? 15.773 -26.422 -7.602 1 96.56 106 PRO A O 1
ATOM 841 N N . PHE A 1 107 ? 14.266 -25.156 -6.645 1 98.06 107 PHE A N 1
ATOM 842 C CA . PHE A 1 107 ? 14.273 -24.188 -7.738 1 98.06 107 PHE A CA 1
ATOM 843 C C . PHE A 1 107 ? 15.609 -23.453 -7.797 1 98.06 107 PHE A C 1
ATOM 845 O O . PHE A 1 107 ? 16.172 -23.266 -8.883 1 98.06 107 PHE A O 1
ATOM 852 N N . SER A 1 108 ? 16.047 -23.047 -6.586 1 97.88 108 SER A N 1
ATOM 853 C CA . SER A 1 108 ? 17.344 -22.359 -6.512 1 97.88 108 SER A CA 1
ATOM 854 C C . SER A 1 108 ? 18.453 -23.203 -7.094 1 97.88 108 SER A C 1
ATOM 856 O O . SER A 1 108 ? 19.297 -22.719 -7.848 1 97.88 108 SER A O 1
ATOM 858 N N . THR A 1 109 ? 18.469 -24.484 -6.781 1 97.81 109 THR A N 1
ATOM 859 C CA . THR A 1 109 ? 19.469 -25.422 -7.285 1 97.81 109 THR A CA 1
ATOM 860 C C . THR A 1 109 ? 19.344 -25.594 -8.797 1 97.81 109 THR A C 1
ATOM 862 O O . THR A 1 109 ? 20.359 -25.578 -9.516 1 97.81 109 THR A O 1
ATOM 865 N N . MET A 1 110 ? 18.203 -25.703 -9.227 1 98.38 110 MET A N 1
ATOM 866 C CA . MET A 1 110 ? 17.922 -25.938 -10.641 1 98.38 110 MET A CA 1
ATOM 867 C C . MET A 1 110 ? 18.391 -24.75 -11.484 1 98.38 110 MET A C 1
ATOM 869 O O . MET A 1 110 ? 19.016 -24.938 -12.523 1 98.38 110 MET A O 1
ATOM 873 N N . VAL A 1 111 ? 18.219 -23.547 -11.055 1 98.62 111 VAL A N 1
ATOM 874 C CA . VAL A 1 111 ? 18.5 -22.391 -11.891 1 98.62 111 VAL A CA 1
ATOM 875 C C . VAL A 1 111 ? 19.984 -22.031 -11.805 1 98.62 111 VAL A C 1
ATOM 877 O O . VAL A 1 111 ? 20.469 -21.172 -12.547 1 98.62 111 VAL A O 1
ATOM 880 N N . ALA A 1 112 ? 20.719 -22.641 -10.969 1 98.38 112 ALA A N 1
ATOM 881 C CA . ALA A 1 112 ? 22.062 -22.203 -10.602 1 98.38 112 ALA A CA 1
ATOM 882 C C . ALA A 1 112 ? 23.031 -22.422 -11.75 1 98.38 112 ALA A C 1
ATOM 884 O O . ALA A 1 112 ? 24.031 -21.688 -11.883 1 98.38 112 ALA A O 1
ATOM 885 N N . THR A 1 113 ? 22.828 -23.469 -12.578 1 98.38 113 THR A N 1
ATOM 886 C CA . THR A 1 113 ? 23.766 -23.734 -13.656 1 98.38 113 THR A CA 1
ATOM 887 C C . THR A 1 113 ? 23.031 -23.938 -14.977 1 98.38 113 THR A C 1
ATOM 889 O O . THR A 1 113 ? 21.875 -24.375 -14.992 1 98.38 113 THR A O 1
ATOM 892 N N . VAL A 1 114 ? 23.781 -23.734 -16.047 1 98.38 114 VAL A N 1
ATOM 893 C CA . VAL A 1 114 ? 23.234 -23.906 -17.391 1 98.38 114 VAL A CA 1
ATOM 894 C C . VAL A 1 114 ? 22.812 -25.359 -17.594 1 98.38 114 VAL A C 1
ATOM 896 O O . VAL A 1 114 ? 21.766 -25.625 -18.172 1 98.38 114 VAL A O 1
ATOM 899 N N . ALA A 1 115 ? 23.594 -26.234 -17.094 1 98.62 115 ALA A N 1
ATOM 900 C CA . ALA A 1 115 ? 23.328 -27.672 -17.266 1 98.62 115 ALA A CA 1
ATOM 901 C C . ALA A 1 115 ? 22.031 -28.078 -16.562 1 98.62 115 ALA A C 1
ATOM 903 O O . ALA A 1 115 ? 21.219 -28.812 -17.125 1 98.62 115 ALA A O 1
ATOM 904 N N . ASN A 1 116 ? 21.828 -27.656 -15.352 1 98.75 116 ASN A N 1
ATOM 905 C CA . ASN A 1 116 ? 20.625 -27.953 -14.602 1 98.75 116 ASN A CA 1
ATOM 906 C C . ASN A 1 116 ? 19.391 -27.359 -15.281 1 98.75 116 ASN A C 1
ATOM 908 O O . ASN A 1 116 ? 18.359 -28.031 -15.398 1 98.75 116 ASN A O 1
ATOM 912 N N . ARG A 1 117 ? 19.5 -26.125 -15.766 1 98.81 117 ARG A N 1
ATOM 913 C CA . ARG A 1 117 ? 18.391 -25.469 -16.453 1 98.81 117 ARG A CA 1
ATOM 914 C C . ARG A 1 117 ? 18 -26.234 -17.703 1 98.81 117 ARG A C 1
ATOM 916 O O . ARG A 1 117 ? 16.812 -26.516 -17.922 1 98.81 117 ARG A O 1
ATOM 923 N N . LYS A 1 118 ? 18.984 -26.578 -18.438 1 98.69 118 LYS A N 1
ATOM 924 C CA . LYS A 1 118 ? 18.734 -27.297 -19.672 1 98.69 118 LYS A CA 1
ATOM 925 C C . LYS A 1 118 ? 18.062 -28.641 -19.406 1 98.69 118 LYS A C 1
ATOM 927 O O . LYS A 1 118 ? 17.109 -29.031 -20.094 1 98.69 118 LYS A O 1
ATOM 932 N N . ALA A 1 119 ? 18.594 -29.344 -18.422 1 98.75 119 ALA A N 1
ATOM 933 C CA . ALA A 1 119 ? 18.016 -30.641 -18.062 1 98.75 119 ALA A CA 1
ATOM 934 C C . ALA A 1 119 ? 16.562 -30.5 -17.641 1 98.75 119 ALA A C 1
ATOM 936 O O . ALA A 1 119 ? 15.703 -31.281 -18.078 1 98.75 119 ALA A O 1
ATOM 937 N N . PHE A 1 120 ? 16.297 -29.594 -16.812 1 98.81 120 PHE A N 1
ATOM 938 C CA . PHE A 1 120 ? 14.938 -29.406 -16.344 1 98.81 120 PHE A CA 1
ATOM 939 C C . PHE A 1 120 ? 14.008 -29 -17.484 1 98.81 120 PHE A C 1
ATOM 941 O O . PHE A 1 120 ? 12.898 -29.531 -17.594 1 98.81 120 PHE A O 1
ATOM 948 N N . ILE A 1 121 ? 14.422 -28.016 -18.297 1 98.88 121 ILE A N 1
ATOM 949 C CA . ILE A 1 121 ? 13.609 -27.516 -19.406 1 98.88 121 ILE A CA 1
ATOM 950 C C . ILE A 1 121 ? 13.219 -28.656 -20.328 1 98.88 121 ILE A C 1
ATOM 952 O O . ILE A 1 121 ? 12.047 -28.797 -20.688 1 98.88 121 ILE A O 1
ATOM 956 N N . THR A 1 122 ? 14.156 -29.5 -20.625 1 98.62 122 THR A N 1
ATOM 957 C CA . THR A 1 122 ? 13.891 -30.641 -21.484 1 98.62 122 THR A CA 1
ATOM 958 C C . THR A 1 122 ? 12.883 -31.594 -20.844 1 98.62 122 THR A C 1
ATOM 960 O O . THR A 1 122 ? 11.914 -32 -21.469 1 98.62 122 THR A O 1
ATOM 963 N N . ALA A 1 123 ? 13.148 -31.859 -19.609 1 98.69 123 ALA A N 1
ATOM 964 C CA . ALA A 1 123 ? 12.266 -32.75 -18.875 1 98.69 123 ALA A CA 1
ATOM 965 C C . ALA A 1 123 ? 10.859 -32.188 -18.75 1 98.69 123 ALA A C 1
ATOM 967 O O . ALA A 1 123 ? 9.867 -32.906 -18.875 1 98.69 123 ALA A O 1
ATOM 968 N N . ALA A 1 124 ? 10.812 -30.938 -18.4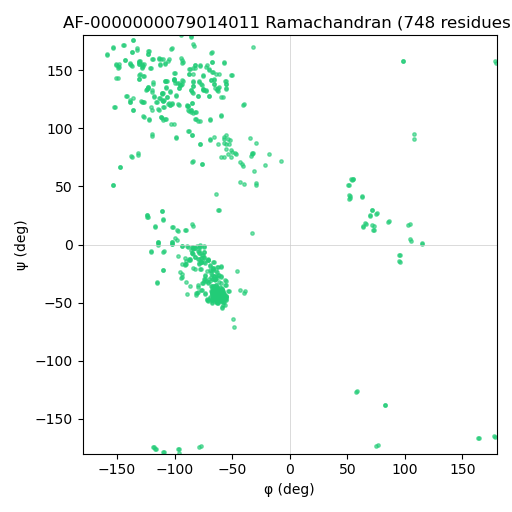69 1 98.69 124 ALA A N 1
ATOM 969 C CA . ALA A 1 124 ? 9.523 -30.266 -18.266 1 98.69 124 ALA A CA 1
ATOM 970 C C . ALA A 1 124 ? 8.703 -30.266 -19.547 1 98.69 124 ALA A C 1
ATOM 972 O O . ALA A 1 124 ? 7.504 -30.562 -19.531 1 98.69 124 ALA A O 1
ATOM 973 N N . ILE A 1 125 ? 9.305 -29.906 -20.656 1 98.62 125 ILE A N 1
ATOM 974 C CA . ILE A 1 125 ? 8.617 -29.891 -21.938 1 98.62 125 ILE A CA 1
ATOM 975 C C . ILE A 1 125 ? 8.078 -31.281 -22.266 1 98.62 125 ILE A C 1
ATOM 977 O O . ILE A 1 125 ? 6.918 -31.422 -22.656 1 98.62 125 ILE A O 1
ATOM 981 N N . ALA A 1 126 ? 8.891 -32.281 -22.031 1 98.12 126 ALA A N 1
ATOM 982 C CA . ALA A 1 126 ? 8.469 -33.656 -22.281 1 98.12 126 ALA A CA 1
ATOM 983 C C . ALA A 1 126 ? 7.285 -34.031 -21.406 1 98.12 126 ALA A C 1
ATOM 985 O O . ALA A 1 126 ? 6.332 -34.656 -21.875 1 98.12 126 ALA A O 1
ATOM 986 N N . TYR A 1 127 ? 7.391 -33.688 -20.172 1 98.12 127 TYR A N 1
ATOM 987 C CA . TYR A 1 127 ? 6.367 -34.062 -19.203 1 98.12 127 TYR A CA 1
ATOM 988 C C . TYR A 1 127 ? 5.031 -33.406 -19.547 1 98.12 127 TYR A C 1
ATOM 990 O O . TYR A 1 127 ? 3.992 -34.062 -19.562 1 98.12 127 TYR A O 1
ATOM 998 N N . VAL A 1 128 ? 5.023 -32.156 -19.797 1 97.88 128 VAL A N 1
ATOM 999 C CA . VAL A 1 128 ? 3.816 -31.375 -20.094 1 97.88 128 VAL A CA 1
ATOM 1000 C C . VAL A 1 128 ? 3.199 -31.875 -21.406 1 97.88 128 VAL A C 1
ATOM 1002 O O . VAL A 1 128 ? 1.977 -31.969 -21.516 1 97.88 128 VAL A O 1
ATOM 1005 N N . THR A 1 129 ? 4.051 -32.188 -22.391 1 97.25 129 THR A N 1
ATOM 1006 C CA . THR A 1 129 ? 3.582 -32.688 -23.672 1 97.25 129 THR A CA 1
ATOM 1007 C C . THR A 1 129 ? 2.965 -34.094 -23.5 1 97.25 129 THR A C 1
ATOM 1009 O O . THR A 1 129 ? 1.881 -34.344 -24.016 1 97.25 129 THR A O 1
ATOM 1012 N N . LYS A 1 130 ? 3.639 -34.875 -22.734 1 95.81 130 LYS A N 1
ATOM 1013 C CA . LYS A 1 130 ? 3.168 -36.25 -22.484 1 95.81 130 LYS A CA 1
ATOM 1014 C C . LYS A 1 130 ? 1.767 -36.219 -21.875 1 95.81 130 LYS A C 1
ATOM 1016 O O . LYS A 1 130 ? 0.936 -37.062 -22.203 1 95.81 130 LYS A O 1
ATOM 1021 N N . HIS A 1 131 ? 1.548 -35.344 -21.047 1 96.25 131 HIS A N 1
ATOM 1022 C CA . HIS A 1 131 ? 0.285 -35.312 -20.312 1 96.25 131 HIS A CA 1
ATOM 1023 C C . HIS A 1 131 ? -0.703 -34.344 -20.938 1 96.25 131 HIS A C 1
ATOM 1025 O O . HIS A 1 131 ? -1.737 -34.031 -20.328 1 96.25 131 HIS A O 1
ATOM 1031 N N . ARG A 1 132 ? -0.389 -33.75 -22.031 1 96.06 132 ARG A N 1
ATOM 1032 C CA . ARG A 1 132 ? -1.263 -33 -22.938 1 96.06 132 ARG A CA 1
ATOM 1033 C C . ARG A 1 132 ? -1.684 -31.688 -22.312 1 96.06 132 ARG A C 1
ATOM 1035 O O . ARG A 1 132 ? -2.816 -31.234 -22.5 1 96.06 132 ARG A O 1
ATOM 1042 N N . PHE A 1 133 ? -0.875 -31.125 -21.484 1 98.06 133 PHE A N 1
ATOM 1043 C CA . PHE A 1 133 ? -1.085 -29.766 -21.016 1 98.06 133 PHE A CA 1
ATOM 1044 C C . PHE A 1 133 ? -0.655 -28.75 -22.094 1 98.06 133 PHE A C 1
ATOM 1046 O O . PHE A 1 133 ? 0.165 -29.078 -22.953 1 98.06 133 PHE A O 1
ATOM 1053 N N . ASP A 1 134 ? -1.256 -27.547 -22.031 1 98.44 134 ASP A N 1
ATOM 1054 C CA . ASP A 1 134 ? -0.97 -26.516 -23.016 1 98.44 134 ASP A CA 1
ATOM 1055 C C . ASP A 1 134 ? 0.205 -25.641 -22.578 1 98.44 134 ASP A C 1
ATOM 1057 O O . ASP A 1 134 ? 0.616 -24.734 -23.297 1 98.44 134 ASP A O 1
ATOM 1061 N N . GLY A 1 135 ? 0.742 -25.891 -21.453 1 98.56 135 GLY A N 1
ATOM 1062 C CA . GLY A 1 135 ? 1.872 -25.172 -20.891 1 98.56 135 GLY A CA 1
ATOM 1063 C C . GLY A 1 135 ? 2.062 -25.406 -19.406 1 98.56 135 GLY A C 1
ATOM 1064 O O . GLY A 1 135 ? 1.573 -26.406 -18.875 1 98.56 135 GLY A O 1
ATOM 1065 N N . LEU A 1 136 ? 2.861 -24.594 -18.797 1 98.62 136 LEU A N 1
ATOM 1066 C CA . LEU A 1 136 ? 3.115 -24.75 -17.375 1 98.62 136 LEU A CA 1
ATOM 1067 C C . LEU A 1 136 ? 3.248 -23.391 -16.688 1 98.62 136 LEU A C 1
ATOM 1069 O O . LEU A 1 136 ? 3.426 -22.375 -17.359 1 98.62 136 LEU A O 1
ATOM 1073 N N . GLU A 1 137 ? 3.049 -23.344 -15.391 1 98.62 137 GLU A N 1
ATOM 1074 C CA . GLU A 1 137 ? 3.262 -22.203 -14.508 1 98.62 137 GLU A CA 1
ATOM 1075 C C . GLU A 1 137 ? 4.332 -22.516 -13.469 1 98.62 137 GLU A C 1
ATOM 1077 O O . GLU A 1 137 ? 4.25 -23.516 -12.758 1 98.62 137 GLU A O 1
ATOM 1082 N N . ILE A 1 138 ? 5.301 -21.641 -13.391 1 98.56 138 ILE A N 1
ATOM 1083 C CA . ILE A 1 138 ? 6.352 -21.797 -12.391 1 98.56 138 ILE A CA 1
ATOM 1084 C C . ILE A 1 138 ? 5.898 -21.172 -11.07 1 98.56 138 ILE A C 1
ATOM 1086 O O . ILE A 1 138 ? 5.727 -19.953 -10.969 1 98.56 138 ILE A O 1
ATOM 1090 N N . ASN A 1 139 ? 5.715 -21.953 -10.07 1 97.38 139 ASN A N 1
ATOM 1091 C CA . ASN A 1 139 ? 5.289 -21.5 -8.75 1 97.38 139 ASN A CA 1
ATOM 1092 C C . ASN A 1 139 ? 6.473 -21.031 -7.906 1 97.38 139 ASN A C 1
ATOM 1094 O O . ASN A 1 139 ? 6.816 -21.672 -6.91 1 97.38 139 ASN A O 1
ATOM 1098 N N . TRP A 1 140 ? 7.027 -19.953 -8.234 1 97.5 140 TRP A N 1
ATOM 1099 C CA . TRP A 1 140 ? 8.164 -19.375 -7.539 1 97.5 140 TRP A CA 1
ATOM 1100 C C . TRP A 1 140 ? 7.984 -17.859 -7.375 1 97.5 140 TRP A C 1
ATOM 1102 O O . TRP A 1 140 ? 8.711 -17.078 -7.984 1 97.5 140 TRP A O 1
ATOM 1112 N N . PRO A 1 141 ? 7.125 -17.484 -6.438 1 94.62 141 PRO A N 1
ATOM 1113 C CA . PRO A 1 141 ? 6.785 -16.062 -6.281 1 94.62 141 PRO A CA 1
ATOM 1114 C C . PRO A 1 141 ? 7.867 -15.273 -5.547 1 94.62 141 PRO A C 1
ATOM 1116 O O . PRO A 1 141 ? 7.809 -14.039 -5.492 1 94.62 141 PRO A O 1
ATOM 1119 N N . ARG A 1 142 ? 8.875 -15.906 -5.02 1 92.5 142 ARG A N 1
ATOM 1120 C CA . ARG A 1 142 ? 9.859 -15.195 -4.211 1 92.5 142 ARG A CA 1
ATOM 1121 C C . ARG A 1 142 ? 11.242 -15.812 -4.367 1 92.5 142 ARG A C 1
ATOM 1123 O O . ARG A 1 142 ? 11.844 -16.266 -3.393 1 92.5 142 ARG A O 1
ATOM 1130 N N . PRO A 1 143 ? 11.797 -15.688 -5.562 1 95.56 143 PRO A N 1
ATOM 1131 C CA . PRO A 1 143 ? 13.164 -16.172 -5.746 1 95.56 143 PRO A CA 1
ATOM 1132 C C . PRO A 1 143 ? 14.156 -15.555 -4.762 1 95.56 143 PRO A C 1
ATOM 1134 O O . PRO A 1 143 ? 14.062 -14.359 -4.461 1 95.56 143 PRO A O 1
A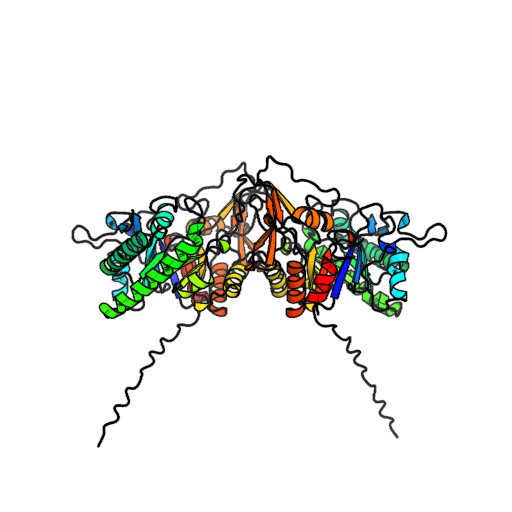TOM 1137 N N . GLY A 1 144 ? 15.031 -16.406 -4.25 1 92 144 GLY A N 1
ATOM 1138 C CA . GLY A 1 144 ? 16.047 -15.906 -3.334 1 92 144 GLY A CA 1
ATOM 1139 C C . GLY A 1 144 ? 15.656 -16.047 -1.875 1 92 144 GLY A C 1
ATOM 1140 O O . GLY A 1 144 ? 16.5 -15.93 -0.987 1 92 144 GLY A O 1
ATOM 1141 N N . LYS A 1 145 ? 14.406 -16.312 -1.617 1 88.62 145 LYS A N 1
ATOM 1142 C CA . LYS A 1 145 ? 13.938 -16.453 -0.24 1 88.62 145 LYS A CA 1
ATOM 1143 C C . LYS A 1 145 ? 13.539 -17.906 0.061 1 88.62 145 LYS A C 1
ATOM 1145 O O . LYS A 1 145 ? 13.328 -18.703 -0.856 1 88.62 145 LYS A O 1
ATOM 1150 N N . PHE A 1 146 ? 13.523 -18.219 1.386 1 87.69 146 PHE A N 1
ATOM 1151 C CA . PHE A 1 146 ? 13.062 -19.516 1.891 1 87.69 146 PHE A CA 1
ATOM 1152 C C . PHE A 1 146 ? 13.789 -20.656 1.203 1 87.69 146 PHE A C 1
ATOM 1154 O O . PHE A 1 146 ? 13.156 -21.547 0.622 1 87.69 146 PHE A O 1
ATOM 1161 N N . GLY A 1 147 ? 15.062 -20.656 1.271 1 90.88 147 GLY A N 1
ATOM 1162 C CA . GLY A 1 147 ? 15.906 -21.688 0.684 1 90.88 147 GLY A CA 1
ATOM 1163 C C . GLY A 1 147 ? 16.609 -21.219 -0.583 1 90.88 147 GLY A C 1
ATOM 1164 O O . GLY A 1 147 ? 17.25 -22.031 -1.264 1 90.88 147 GLY A O 1
ATOM 1165 N N . GLY A 1 148 ? 16.391 -19.969 -0.888 1 92.44 148 GLY A N 1
ATOM 1166 C CA . GLY A 1 148 ? 17 -19.391 -2.082 1 92.44 148 GLY A CA 1
ATOM 1167 C C . GLY A 1 148 ? 18.312 -18.672 -1.802 1 92.44 148 GLY A C 1
ATOM 1168 O O . GLY A 1 148 ? 18.844 -18.75 -0.693 1 92.44 148 GLY A O 1
ATOM 1169 N N . LYS A 1 149 ? 18.875 -18.141 -2.9 1 91.5 149 LYS A N 1
ATOM 1170 C CA . LYS A 1 149 ? 20.109 -17.359 -2.881 1 91.5 149 LYS A CA 1
ATOM 1171 C C . LYS A 1 149 ? 19.969 -16.062 -3.648 1 91.5 149 LYS A C 1
ATOM 1173 O O . LYS A 1 149 ? 19.078 -15.93 -4.504 1 91.5 149 LYS A O 1
ATOM 1178 N N . ALA A 1 150 ? 20.828 -15.102 -3.301 1 87.25 150 ALA A N 1
ATOM 1179 C CA . ALA A 1 150 ? 20.766 -13.781 -3.936 1 87.25 150 ALA A CA 1
ATOM 1180 C C . ALA A 1 150 ? 20.891 -13.906 -5.453 1 87.25 150 ALA A C 1
ATOM 1182 O O . ALA A 1 150 ? 20.234 -13.156 -6.191 1 87.25 150 ALA A O 1
ATOM 1183 N N . GLU A 1 151 ? 21.625 -14.93 -5.922 1 95.25 151 GLU A N 1
ATOM 1184 C CA . GLU A 1 151 ? 21.875 -15.117 -7.344 1 95.25 151 GLU A CA 1
ATOM 1185 C C . GLU A 1 151 ? 20.609 -15.555 -8.078 1 95.25 151 GLU A C 1
ATOM 1187 O O . GLU A 1 151 ? 20.547 -15.5 -9.312 1 95.25 151 GLU A O 1
ATOM 1192 N N . ASP A 1 152 ? 19.609 -15.945 -7.297 1 97.62 152 ASP A N 1
ATOM 1193 C CA . ASP A 1 152 ? 18.406 -16.469 -7.91 1 97.62 152 ASP A CA 1
ATOM 1194 C C . ASP A 1 152 ? 17.703 -15.406 -8.75 1 97.62 152 ASP A C 1
ATOM 1196 O O . ASP A 1 152 ? 17.016 -15.719 -9.727 1 97.62 152 ASP A O 1
ATOM 1200 N N . LYS A 1 153 ? 17.906 -14.18 -8.367 1 95.19 153 LYS A N 1
ATOM 1201 C CA . LYS A 1 153 ? 17.281 -13.094 -9.117 1 95.19 153 LYS A CA 1
ATOM 1202 C C . LYS A 1 153 ? 17.703 -13.133 -10.586 1 95.19 153 LYS A C 1
ATOM 1204 O O . LYS A 1 153 ? 16.844 -13.195 -11.477 1 95.19 153 LYS A O 1
ATOM 1209 N N . THR A 1 154 ? 18.969 -13.188 -10.891 1 97.69 154 THR A N 1
ATOM 1210 C CA . THR A 1 154 ? 19.484 -13.188 -12.258 1 97.69 154 THR A CA 1
ATOM 1211 C C . THR A 1 154 ? 19.375 -14.57 -12.883 1 97.69 154 THR A C 1
ATOM 1213 O O . THR A 1 154 ? 19.094 -14.695 -14.086 1 97.69 154 THR A O 1
ATOM 1216 N N . ASN A 1 155 ? 19.562 -15.602 -12.055 1 98.69 155 ASN A N 1
ATOM 1217 C CA . ASN A 1 155 ? 19.453 -16.969 -12.555 1 98.69 155 ASN A CA 1
ATOM 1218 C C . ASN A 1 155 ? 18.031 -17.266 -13.031 1 98.69 155 ASN A C 1
ATOM 1220 O O . ASN A 1 155 ? 17.828 -18 -13.992 1 98.69 155 ASN A O 1
ATOM 1224 N N . TYR A 1 156 ? 17.062 -16.766 -12.32 1 98.62 156 TYR A N 1
ATOM 1225 C CA . TYR A 1 156 ? 15.664 -16.953 -12.711 1 98.62 156 TYR A CA 1
ATOM 1226 C C . TYR A 1 156 ? 15.391 -16.359 -14.086 1 98.62 156 TYR A C 1
ATOM 1228 O O . TYR A 1 156 ? 14.719 -16.984 -14.914 1 98.62 156 TYR A O 1
ATOM 1236 N N . SER A 1 157 ? 15.969 -15.156 -14.344 1 98.5 157 SER A N 1
ATOM 1237 C CA . SER A 1 157 ? 15.836 -14.523 -15.648 1 98.5 157 SER A CA 1
ATOM 1238 C C . SER A 1 157 ? 16.469 -15.383 -16.734 1 98.5 157 SER A C 1
ATOM 1240 O O . SER A 1 157 ? 15.883 -15.57 -17.812 1 98.5 157 SER A O 1
ATOM 1242 N N . ALA A 1 158 ? 17.625 -15.852 -16.453 1 98.81 158 ALA A N 1
ATOM 1243 C CA . ALA A 1 158 ? 18.297 -16.719 -17.422 1 98.81 158 ALA A CA 1
ATOM 1244 C C . ALA A 1 158 ? 17.484 -17.969 -17.703 1 98.81 158 ALA A C 1
ATOM 1246 O O . ALA A 1 158 ? 17.359 -18.391 -18.859 1 98.81 158 ALA A O 1
ATOM 1247 N N . PHE A 1 159 ? 16.984 -18.562 -16.703 1 98.88 159 PHE A N 1
ATOM 1248 C CA . PHE A 1 159 ? 16.156 -19.75 -16.797 1 98.88 159 PHE A CA 1
ATOM 1249 C C . PHE A 1 159 ? 14.938 -19.484 -17.688 1 98.88 159 PHE A C 1
ATOM 1251 O O . PHE A 1 159 ? 14.648 -20.266 -18.594 1 98.88 159 PHE A O 1
ATOM 1258 N N . LEU A 1 160 ? 14.227 -18.391 -17.438 1 98.88 160 LEU A N 1
ATOM 1259 C CA . LEU A 1 160 ? 13.023 -18.078 -18.203 1 98.88 160 LEU A CA 1
ATOM 1260 C C . LEU A 1 160 ? 13.359 -17.812 -19.656 1 98.88 160 LEU A C 1
ATOM 1262 O O . LEU A 1 160 ? 12.609 -18.203 -20.562 1 98.88 160 LEU A O 1
ATOM 1266 N N . LYS A 1 161 ? 14.453 -17.109 -19.875 1 98.81 161 LYS A N 1
ATOM 1267 C CA . LYS A 1 161 ? 14.906 -16.875 -21.234 1 98.81 161 LYS A CA 1
ATOM 1268 C C . LYS A 1 161 ? 15.164 -18.188 -21.969 1 98.81 161 LYS A C 1
ATOM 1270 O O . LYS A 1 161 ? 14.641 -18.406 -23.078 1 98.81 161 LYS A O 1
ATOM 1275 N N . GLU A 1 162 ? 15.961 -19.016 -21.375 1 98.88 162 GLU A N 1
ATOM 1276 C CA . GLU A 1 162 ? 16.297 -20.312 -21.969 1 98.88 162 GLU A CA 1
ATOM 1277 C C . GLU A 1 162 ? 15.047 -21.156 -22.188 1 98.88 162 GLU A C 1
ATOM 1279 O O . GLU A 1 162 ? 14.922 -21.828 -23.219 1 98.88 162 GLU A O 1
ATOM 1284 N N . PHE A 1 163 ? 14.203 -21.125 -21.234 1 98.88 163 PHE A N 1
ATOM 1285 C CA . PHE A 1 163 ? 12.961 -21.891 -21.344 1 98.88 163 PHE A CA 1
ATOM 1286 C C . PHE A 1 163 ? 12.117 -21.391 -22.5 1 98.88 163 PHE A C 1
ATOM 1288 O O . PHE A 1 163 ? 11.641 -22.188 -23.312 1 98.88 163 PHE A O 1
ATOM 1295 N N . SER A 1 164 ? 11.914 -20.125 -22.562 1 98.75 164 SER A N 1
ATOM 1296 C CA . SER A 1 164 ? 11.141 -19.516 -23.641 1 98.75 164 SER A CA 1
ATOM 1297 C C . SER A 1 164 ? 11.711 -19.891 -25 1 98.75 164 SER A C 1
ATOM 1299 O O . SER A 1 164 ? 10.961 -20.234 -25.922 1 98.75 164 SER A O 1
ATOM 1301 N N . GLU A 1 165 ? 12.977 -19.828 -25.141 1 98.56 165 GLU A N 1
ATOM 1302 C CA . GLU A 1 165 ? 13.641 -20.203 -26.391 1 98.56 165 GLU A CA 1
ATOM 1303 C C . GLU A 1 165 ? 13.422 -21.672 -26.703 1 98.56 165 GLU A C 1
ATOM 1305 O O . GLU A 1 165 ? 13.18 -22.031 -27.859 1 98.56 165 GLU A O 1
ATOM 1310 N N . ALA A 1 166 ? 13.547 -22.484 -25.734 1 98.81 166 ALA A N 1
ATOM 1311 C CA . ALA A 1 166 ? 13.344 -23.906 -25.938 1 98.81 166 ALA A CA 1
ATOM 1312 C C . ALA A 1 166 ? 11.914 -24.203 -26.391 1 98.81 166 ALA A C 1
ATOM 1314 O O . ALA A 1 166 ? 11.688 -25.094 -27.203 1 98.81 166 ALA A O 1
ATOM 1315 N N . LEU A 1 167 ? 10.977 -23.484 -25.828 1 98.75 167 LEU A N 1
ATOM 1316 C CA . LEU A 1 167 ? 9.586 -23.656 -26.219 1 98.75 167 LEU A CA 1
ATOM 1317 C C . LEU A 1 167 ? 9.375 -23.266 -27.672 1 98.75 167 LEU A C 1
ATOM 1319 O O . LEU A 1 167 ? 8.625 -23.938 -28.406 1 98.75 167 LEU A O 1
ATOM 1323 N N . GLN A 1 168 ? 9.969 -22.219 -28.094 1 98.12 168 GLN A N 1
ATOM 1324 C CA . GLN A 1 168 ? 9.898 -21.797 -29.484 1 98.12 168 GLN A CA 1
ATOM 1325 C C . GLN A 1 168 ? 10.477 -22.859 -30.406 1 98.12 168 GLN A C 1
ATOM 1327 O O . GLN A 1 168 ? 9.883 -23.203 -31.438 1 98.12 168 GLN A O 1
ATOM 1332 N N . ASN A 1 169 ? 11.562 -23.312 -30.016 1 98 169 AS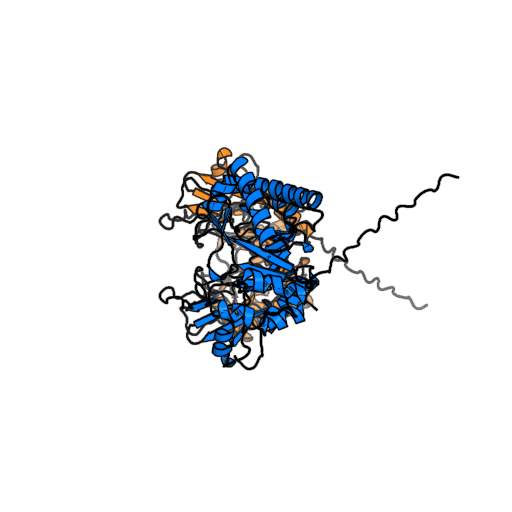N A N 1
ATOM 1333 C CA . ASN A 1 169 ? 12.227 -24.344 -30.812 1 98 169 ASN A CA 1
ATOM 1334 C C . ASN A 1 169 ? 11.391 -25.625 -30.891 1 98 169 ASN A C 1
ATOM 1336 O O . ASN A 1 169 ? 11.305 -26.25 -31.938 1 98 169 ASN A O 1
ATOM 1340 N N . GLU A 1 170 ? 10.93 -26 -29.719 1 97.56 170 GLU A N 1
ATOM 1341 C CA . GLU A 1 170 ? 10.086 -27.188 -29.672 1 97.56 170 GLU A CA 1
ATOM 1342 C C . GLU A 1 170 ? 8.891 -27.047 -30.609 1 97.56 170 GLU A C 1
ATOM 1344 O O . GLU A 1 170 ? 8.523 -28 -31.312 1 97.56 170 GLU A O 1
ATOM 1349 N N . ALA A 1 171 ? 8.227 -25.969 -30.562 1 97.5 171 ALA A N 1
ATOM 1350 C CA . ALA A 1 171 ? 7.078 -25.719 -31.422 1 97.5 171 ALA A CA 1
ATOM 1351 C C . ALA A 1 171 ? 7.477 -25.781 -32.906 1 97.5 171 ALA A C 1
ATOM 1353 O O . ALA A 1 171 ? 6.75 -26.344 -33.719 1 97.5 171 ALA A O 1
ATOM 1354 N N . ALA A 1 172 ? 8.555 -25.219 -33.219 1 97.12 172 ALA A N 1
ATOM 1355 C CA . ALA A 1 172 ? 9.039 -25.188 -34.594 1 97.12 172 ALA A CA 1
ATOM 1356 C C . ALA A 1 172 ? 9.336 -26.609 -35.094 1 97.12 172 ALA A C 1
ATOM 1358 O O . ALA A 1 172 ? 9.086 -26.922 -36.281 1 97.12 172 ALA A O 1
ATOM 1359 N N . THR A 1 173 ? 9.836 -27.375 -34.281 1 96.5 173 THR A N 1
ATOM 1360 C CA . THR A 1 173 ? 10.273 -28.703 -34.656 1 96.5 173 THR A CA 1
ATOM 1361 C C . THR A 1 173 ? 9.094 -29.672 -34.688 1 96.5 173 THR A C 1
ATOM 1363 O O . THR A 1 173 ? 8.969 -30.5 -35.594 1 96.5 173 THR A O 1
ATOM 1366 N N . SER A 1 174 ? 8.234 -29.562 -33.656 1 95.62 174 SER A N 1
ATOM 1367 C CA . SER A 1 174 ? 7.117 -30.484 -33.531 1 95.62 174 SER A CA 1
ATOM 1368 C C . SER A 1 174 ? 5.938 -30.047 -34.406 1 95.62 174 SER A C 1
ATOM 1370 O O . SER A 1 174 ? 5.016 -30.828 -34.656 1 95.62 174 SER A O 1
ATOM 1372 N N . LYS A 1 175 ? 5.867 -28.734 -34.812 1 95.44 175 LYS A N 1
ATOM 1373 C CA . LYS A 1 175 ? 4.781 -28.125 -35.562 1 95.44 175 LYS A CA 1
ATOM 1374 C C . LYS A 1 175 ? 3.486 -28.109 -34.75 1 95.44 175 LYS A C 1
ATOM 1376 O O . LYS A 1 175 ? 2.395 -28.219 -35.312 1 95.44 175 LYS A O 1
ATOM 1381 N N . ARG A 1 176 ? 3.617 -28.25 -33.531 1 94.88 176 ARG A N 1
ATOM 1382 C CA . ARG A 1 176 ? 2.512 -28.078 -32.594 1 94.88 176 ARG A CA 1
ATOM 1383 C C . ARG A 1 176 ? 2.494 -26.656 -32.031 1 94.88 176 ARG A C 1
ATOM 1385 O O . ARG A 1 176 ? 3.484 -25.938 -32.125 1 94.88 176 ARG A O 1
ATOM 1392 N N . PRO A 1 177 ? 1.32 -26.25 -31.5 1 95.5 177 PRO A N 1
ATOM 1393 C CA . PRO A 1 177 ? 1.308 -24.953 -30.844 1 95.5 177 PRO A CA 1
ATOM 1394 C C . PRO A 1 177 ? 2.346 -24.828 -29.719 1 95.5 177 PRO A C 1
ATOM 1396 O O . PRO A 1 177 ? 2.584 -25.812 -29 1 95.5 177 PRO A O 1
ATOM 1399 N N . ARG A 1 178 ? 2.938 -23.656 -29.656 1 98.12 178 ARG A N 1
ATOM 1400 C CA . ARG A 1 178 ? 3.938 -23.438 -28.625 1 98.12 178 ARG A CA 1
ATOM 1401 C C . ARG A 1 178 ? 3.316 -23.562 -27.234 1 98.12 178 ARG A C 1
ATOM 1403 O O . ARG A 1 178 ? 2.26 -22.984 -26.969 1 98.12 178 ARG A O 1
ATOM 1410 N N . LEU A 1 179 ? 3.994 -24.266 -26.375 1 98.62 179 LEU A N 1
ATOM 1411 C CA . LEU A 1 179 ? 3.572 -24.359 -24.984 1 98.62 179 LEU A CA 1
ATOM 1412 C C . LEU A 1 179 ? 3.697 -23 -24.281 1 98.62 179 LEU A C 1
ATOM 1414 O O . LEU A 1 179 ? 4.582 -22.203 -24.609 1 98.62 179 LEU A O 1
ATOM 1418 N N . LEU A 1 180 ? 2.812 -22.781 -23.344 1 98.62 180 LEU A N 1
ATOM 1419 C CA . LEU A 1 180 ? 2.795 -21.531 -22.594 1 98.62 180 LEU A CA 1
ATOM 1420 C C . LEU A 1 180 ? 3.721 -21.609 -21.391 1 98.62 180 LEU A C 1
ATOM 1422 O O . LEU A 1 180 ? 3.857 -22.656 -20.766 1 98.62 180 LEU A O 1
ATOM 1426 N N . LEU A 1 181 ? 4.324 -20.469 -21.062 1 98.88 181 LEU A N 1
ATOM 1427 C CA . LEU A 1 181 ? 5.164 -20.297 -19.875 1 98.88 181 LEU A CA 1
ATOM 1428 C C . LEU A 1 181 ? 4.633 -19.188 -18.984 1 98.88 181 LEU A C 1
ATOM 1430 O O . LEU A 1 181 ? 4.75 -18 -19.312 1 98.88 181 LEU A O 1
ATOM 1434 N N . TRP A 1 182 ? 4.047 -19.594 -17.828 1 98.62 182 TRP A N 1
ATOM 1435 C CA . TRP A 1 182 ? 3.432 -18.656 -16.906 1 98.62 182 TRP A CA 1
ATOM 1436 C C . TRP A 1 182 ? 4.199 -18.594 -15.586 1 98.62 182 TRP A C 1
ATOM 1438 O O . TRP A 1 182 ? 5.023 -19.469 -15.305 1 98.62 182 TRP A O 1
ATOM 1448 N N . GLY A 1 183 ? 4.023 -17.547 -14.82 1 98.38 183 GLY A N 1
ATOM 1449 C CA . GLY A 1 183 ? 4.637 -17.406 -13.508 1 98.38 183 GLY A CA 1
ATOM 1450 C C . GLY A 1 183 ? 3.748 -16.688 -12.508 1 98.38 183 GLY A C 1
ATOM 1451 O O . GLY A 1 183 ? 2.65 -16.25 -12.852 1 98.38 183 GLY A O 1
ATOM 1452 N N . LEU A 1 184 ? 4.215 -16.703 -11.281 1 97.75 184 LEU A N 1
ATOM 1453 C CA . LEU A 1 184 ? 3.582 -15.984 -10.188 1 97.75 184 LEU A CA 1
ATOM 1454 C C . LEU A 1 184 ? 4.418 -14.781 -9.773 1 97.75 184 LEU A C 1
ATOM 1456 O O . LEU A 1 184 ? 5.648 -14.859 -9.742 1 97.75 184 LEU A O 1
ATOM 1460 N N . VAL A 1 185 ? 3.709 -13.695 -9.477 1 96.81 185 VAL A N 1
ATOM 1461 C CA . VAL A 1 185 ? 4.418 -12.539 -8.938 1 96.81 185 VAL A CA 1
ATOM 1462 C C . VAL A 1 185 ? 3.713 -12.031 -7.684 1 96.81 185 VAL A C 1
ATOM 1464 O O . VAL A 1 185 ? 2.494 -12.164 -7.555 1 96.81 185 VAL A O 1
ATOM 1467 N N . HIS A 1 186 ? 4.512 -11.547 -6.797 1 94.88 186 HIS A N 1
ATOM 1468 C CA . HIS A 1 186 ? 4.059 -11.07 -5.492 1 94.88 186 HIS A CA 1
ATOM 1469 C C . HIS A 1 186 ? 4.461 -9.617 -5.262 1 94.88 186 HIS A C 1
ATOM 1471 O O . HIS A 1 186 ? 5.613 -9.242 -5.496 1 94.88 186 HIS A O 1
ATOM 1477 N N . PRO A 1 187 ? 3.502 -8.82 -4.766 1 91.38 187 PRO A N 1
ATOM 1478 C CA . PRO A 1 187 ? 3.795 -7.395 -4.645 1 91.38 187 PRO A CA 1
ATOM 1479 C C . PRO A 1 187 ? 4.91 -7.102 -3.645 1 91.38 187 PRO A C 1
ATOM 1481 O O . PRO A 1 187 ? 5.66 -6.133 -3.812 1 91.38 187 PRO A O 1
ATOM 1484 N N . TYR A 1 188 ? 5.098 -7.859 -2.648 1 86.38 188 TYR A N 1
ATOM 1485 C CA . TYR A 1 188 ? 6.125 -7.633 -1.635 1 86.38 188 TYR A CA 1
ATOM 1486 C C . TYR A 1 188 ? 7.5 -8.031 -2.154 1 86.38 188 TYR A C 1
ATOM 1488 O O . TYR A 1 188 ? 8.523 -7.641 -1.583 1 86.38 188 TYR A O 1
ATOM 1496 N N . TYR A 1 189 ? 7.574 -8.812 -3.301 1 90.12 189 TYR A N 1
ATOM 1497 C CA . TYR A 1 189 ? 8.844 -9.43 -3.674 1 90.12 189 TYR A CA 1
ATOM 1498 C C . TYR A 1 189 ? 9.25 -9.023 -5.086 1 90.12 189 TYR A C 1
ATOM 1500 O O . TYR A 1 189 ? 9.984 -9.75 -5.762 1 90.12 189 TYR A O 1
ATOM 1508 N N . PHE A 1 190 ? 8.789 -7.938 -5.504 1 89.12 190 PHE A N 1
ATOM 1509 C CA . PHE A 1 190 ? 9.125 -7.457 -6.84 1 89.12 190 PHE A CA 1
ATOM 1510 C C . PHE A 1 190 ? 10.633 -7.277 -6.984 1 89.12 190 PHE A C 1
ATOM 1512 O O . PHE A 1 190 ? 11.172 -7.395 -8.086 1 89.12 190 PHE A O 1
ATOM 1519 N N . HIS A 1 191 ? 11.352 -6.992 -5.867 1 85.62 191 HIS A N 1
ATOM 1520 C CA . HIS A 1 191 ? 12.781 -6.719 -5.891 1 85.62 191 HIS A CA 1
ATOM 1521 C C . HIS A 1 191 ? 13.586 -8 -6.074 1 85.62 191 HIS A C 1
ATOM 1523 O O . HIS A 1 191 ? 14.789 -7.949 -6.359 1 85.62 191 HIS A O 1
ATOM 1529 N N . LEU A 1 192 ? 12.953 -9.133 -6.008 1 92 192 LEU A N 1
ATOM 1530 C CA . LEU A 1 192 ? 13.633 -10.422 -6.082 1 92 192 LEU A CA 1
ATOM 1531 C C . LEU A 1 192 ? 13.656 -10.945 -7.512 1 92 192 LEU A C 1
ATOM 1533 O O . LEU A 1 192 ? 14.258 -11.984 -7.789 1 92 192 LEU A O 1
ATOM 1537 N N . ILE A 1 193 ? 13.055 -10.203 -8.43 1 95.06 193 ILE A N 1
ATOM 1538 C CA . ILE A 1 193 ? 13.07 -10.594 -9.836 1 95.06 193 ILE A CA 1
ATOM 1539 C C . ILE A 1 193 ? 13.484 -9.398 -10.695 1 95.06 193 ILE A C 1
ATOM 1541 O O . ILE A 1 193 ? 13.422 -8.25 -10.25 1 95.06 193 ILE A O 1
ATOM 1545 N N . GLU A 1 194 ? 14.016 -9.688 -11.852 1 95.69 194 GLU A N 1
ATOM 1546 C CA . GLU A 1 194 ? 14.211 -8.68 -12.883 1 95.69 194 GLU A CA 1
ATOM 1547 C C . GLU A 1 194 ? 12.945 -8.492 -13.719 1 95.69 194 GLU A C 1
ATOM 1549 O O . GLU A 1 194 ? 12.75 -9.195 -14.719 1 95.69 194 GLU A O 1
ATOM 1554 N N . VAL A 1 195 ? 12.18 -7.543 -13.32 1 94.81 195 VAL A N 1
ATOM 1555 C CA . VAL A 1 195 ? 10.812 -7.406 -13.82 1 94.81 195 VAL A CA 1
ATOM 1556 C C . VAL A 1 195 ? 10.828 -7.285 -15.344 1 94.81 195 VAL A C 1
ATOM 1558 O O . VAL A 1 195 ? 10.008 -7.898 -16.031 1 94.81 195 VAL A O 1
ATOM 1561 N N . ASP A 1 196 ? 11.75 -6.512 -15.914 1 94.44 196 ASP A N 1
ATOM 1562 C CA . ASP A 1 196 ? 11.836 -6.348 -17.359 1 94.44 196 ASP A CA 1
ATOM 1563 C C . ASP A 1 196 ? 12.094 -7.684 -18.047 1 94.44 196 ASP A C 1
ATOM 1565 O O . ASP A 1 196 ? 11.445 -8 -19.047 1 94.44 196 ASP A O 1
ATOM 1569 N N . GLU A 1 197 ? 13.008 -8.453 -17.5 1 96.5 197 GLU A N 1
ATOM 1570 C CA . GLU A 1 197 ? 13.352 -9.742 -18.094 1 96.5 197 GLU A CA 1
ATOM 1571 C C . GLU A 1 197 ? 12.211 -10.742 -17.953 1 96.5 197 GLU A C 1
ATOM 1573 O O . GLU A 1 197 ? 11.867 -11.438 -18.906 1 96.5 197 GLU A O 1
ATOM 1578 N N . VAL A 1 198 ? 11.664 -10.797 -16.766 1 96.69 198 VAL A N 1
ATOM 1579 C CA . VAL A 1 198 ? 10.555 -11.719 -16.5 1 96.69 198 VAL A CA 1
ATOM 1580 C C . VAL A 1 198 ? 9.391 -11.398 -17.438 1 96.69 198 VAL A C 1
ATOM 1582 O O . VAL A 1 198 ? 8.742 -12.305 -17.969 1 96.69 198 VAL A O 1
ATOM 1585 N N . THR A 1 199 ? 9.133 -10.133 -17.609 1 97 199 THR A N 1
ATOM 1586 C CA . THR A 1 199 ? 8.055 -9.68 -18.484 1 97 199 THR A CA 1
ATOM 1587 C C . THR A 1 199 ? 8.289 -10.148 -19.922 1 97 199 THR A C 1
ATOM 1589 O O . THR A 1 199 ? 7.348 -10.539 -20.609 1 97 199 THR A O 1
ATOM 1592 N N . LYS A 1 200 ? 9.469 -10.117 -20.391 1 97.62 200 LYS A N 1
ATOM 1593 C CA . LYS A 1 200 ? 9.82 -10.477 -21.75 1 97.62 200 LYS A CA 1
ATOM 1594 C C . LYS A 1 200 ? 9.531 -11.953 -22.016 1 97.62 200 LYS A C 1
ATOM 1596 O O . LYS A 1 200 ? 9.07 -12.312 -23.109 1 97.62 200 LYS A O 1
ATOM 1601 N N . TYR A 1 201 ? 9.711 -12.789 -21.031 1 98.44 201 TYR A N 1
ATOM 1602 C CA . TYR A 1 201 ? 9.773 -14.211 -21.359 1 98.44 201 TYR A CA 1
ATOM 1603 C C . TYR A 1 201 ? 8.539 -14.938 -20.844 1 98.44 201 TYR A C 1
ATOM 1605 O O . TYR A 1 201 ? 8.195 -16.016 -21.344 1 98.44 201 TYR A O 1
ATOM 1613 N N . LEU A 1 202 ? 7.852 -14.383 -19.844 1 98.25 202 LEU A N 1
ATOM 1614 C CA . LEU A 1 202 ? 6.586 -14.969 -19.422 1 98.25 202 LEU A CA 1
ATOM 1615 C C . LEU A 1 202 ? 5.457 -14.586 -20.375 1 98.25 202 LEU A C 1
ATOM 1617 O O . LEU A 1 202 ? 5.387 -13.445 -20.828 1 98.25 202 LEU A O 1
ATOM 1621 N N . ASP A 1 203 ? 4.613 -15.555 -20.625 1 98 203 ASP A N 1
ATOM 1622 C CA . ASP A 1 203 ? 3.406 -15.242 -21.391 1 98 203 ASP A CA 1
ATOM 1623 C C . ASP A 1 203 ? 2.371 -14.547 -20.516 1 98 203 ASP A C 1
ATOM 1625 O O . ASP A 1 203 ? 1.67 -13.641 -20.969 1 98 203 ASP A O 1
ATOM 1629 N N . MET A 1 204 ? 2.258 -14.977 -19.297 1 97.31 204 MET A N 1
ATOM 1630 C CA . MET A 1 204 ? 1.33 -14.406 -18.312 1 97.31 204 MET A CA 1
ATOM 1631 C C . MET A 1 204 ? 1.891 -14.516 -16.906 1 97.31 204 MET A C 1
ATOM 1633 O O . MET A 1 204 ? 2.717 -15.383 -16.625 1 97.31 204 MET A O 1
ATOM 1637 N N . ALA A 1 205 ? 1.399 -13.594 -16.078 1 98.25 205 ALA A N 1
ATOM 1638 C CA . ALA A 1 205 ? 1.724 -13.633 -14.656 1 98.25 205 ALA A CA 1
ATOM 1639 C C . ALA A 1 205 ? 0.458 -13.586 -13.805 1 98.25 205 ALA A C 1
ATOM 1641 O O . ALA A 1 205 ? -0.381 -12.703 -13.977 1 98.25 205 ALA A O 1
ATOM 1642 N N . ASN A 1 206 ? 0.263 -14.57 -12.961 1 98.44 206 ASN A N 1
ATOM 1643 C CA . ASN A 1 206 ? -0.743 -14.492 -11.906 1 98.44 206 ASN A CA 1
ATOM 1644 C C . ASN A 1 206 ? -0.245 -13.68 -10.711 1 98.44 206 ASN A C 1
ATOM 1646 O O . ASN A 1 206 ? 0.848 -13.93 -10.195 1 98.44 206 ASN A O 1
ATOM 1650 N N . VAL A 1 207 ? -1.026 -12.703 -10.297 1 98.12 207 VAL A N 1
ATOM 1651 C CA . VAL A 1 207 ? -0.575 -11.742 -9.297 1 98.12 207 VAL A CA 1
ATOM 1652 C C . VAL A 1 207 ? -1.258 -12.023 -7.961 1 98.12 207 VAL A C 1
ATOM 1654 O O . VAL A 1 207 ? -2.484 -12.141 -7.895 1 98.12 207 VAL A O 1
ATOM 1657 N N . TYR A 1 208 ? -0.404 -12.156 -6.949 1 96.81 208 TYR A N 1
ATOM 1658 C CA . TYR A 1 208 ? -0.967 -12.219 -5.605 1 96.81 208 TYR A CA 1
ATOM 1659 C C . TYR A 1 208 ? -1.547 -10.875 -5.191 1 96.81 208 TYR A C 1
ATOM 1661 O O . TYR A 1 208 ? -0.805 -9.914 -4.965 1 96.81 208 TYR A O 1
ATOM 1669 N N . THR A 1 209 ? -2.857 -10.773 -5.148 1 96.69 209 THR A N 1
ATOM 1670 C CA . THR A 1 209 ? -3.543 -9.562 -4.707 1 96.69 209 THR A CA 1
ATOM 1671 C C . THR A 1 209 ? -4.48 -9.867 -3.539 1 96.69 209 THR A C 1
ATOM 1673 O O . THR A 1 209 ? -5.52 -9.234 -3.389 1 96.69 209 THR A O 1
ATOM 1676 N N . PHE A 1 210 ? -4.23 -10.891 -2.822 1 94.19 210 PHE A N 1
ATOM 1677 C CA . PHE A 1 210 ? -4.934 -11.305 -1.612 1 94.19 210 PHE A CA 1
ATOM 1678 C C . PHE A 1 210 ? -3.947 -11.75 -0.54 1 94.19 210 PHE A C 1
ATOM 1680 O O . PHE A 1 210 ? -2.756 -11.914 -0.814 1 94.19 210 PHE A O 1
ATOM 1687 N N . GLY A 1 211 ? -4.523 -11.828 0.62 1 88.44 211 GLY A N 1
ATOM 1688 C CA . GLY A 1 211 ? -3.621 -12.148 1.717 1 88.44 211 GLY A CA 1
ATOM 1689 C C . GLY A 1 211 ? -2.666 -11.016 2.049 1 88.44 211 GLY A C 1
ATOM 1690 O O . GLY A 1 211 ? -1.579 -11.25 2.58 1 88.44 211 GLY A O 1
ATOM 1691 N N . LEU A 1 212 ? -3.041 -9.875 1.738 1 86.25 212 LEU A N 1
ATOM 1692 C CA . LEU A 1 212 ? -2.18 -8.703 1.877 1 86.25 212 LEU A CA 1
ATOM 1693 C C . LEU A 1 212 ? -2.039 -8.305 3.342 1 86.25 212 LEU A C 1
ATOM 1695 O O . LEU A 1 212 ? -1.07 -7.641 3.717 1 86.25 212 LEU A O 1
ATOM 1699 N N . ARG A 1 213 ? -3.064 -8.578 4.109 1 81.88 213 ARG A N 1
ATOM 1700 C CA . ARG A 1 213 ? -3.09 -8.344 5.547 1 81.88 213 ARG A CA 1
ATOM 1701 C C . ARG A 1 213 ? -3.754 -9.508 6.277 1 81.88 213 ARG A C 1
ATOM 1703 O O . ARG A 1 213 ? -4.57 -10.227 5.695 1 81.88 213 ARG A O 1
ATOM 1710 N N . GLY A 1 214 ? -3.383 -9.648 7.562 1 78.56 214 GLY A N 1
ATOM 1711 C CA . GLY A 1 214 ? -3.949 -10.727 8.359 1 78.56 214 GLY A CA 1
ATOM 1712 C C . GLY A 1 214 ? -3.4 -10.773 9.773 1 78.56 214 GLY A C 1
ATOM 1713 O O . GLY A 1 214 ? -2.869 -9.781 10.273 1 78.56 214 GLY A O 1
ATOM 1714 N N . TYR A 1 215 ? -3.66 -11.906 10.422 1 72.88 215 TYR A N 1
ATOM 1715 C CA . TYR A 1 215 ? -3.289 -12.102 11.812 1 72.88 215 TYR A CA 1
ATOM 1716 C C . TYR A 1 215 ? -1.782 -11.961 12 1 72.88 215 TYR A C 1
ATOM 1718 O O . TYR A 1 215 ? -1.304 -11.789 13.125 1 72.88 215 TYR A O 1
ATOM 1726 N N . TRP A 1 216 ? -1.08 -12.07 10.969 1 72.75 216 TRP A N 1
ATOM 1727 C CA . TRP A 1 216 ? 0.373 -11.945 11.031 1 72.75 216 TRP A CA 1
ATOM 1728 C C . TRP A 1 216 ? 0.79 -10.484 11.094 1 72.75 216 TRP A C 1
ATOM 1730 O O . TRP A 1 216 ? 1.968 -10.172 11.289 1 72.75 216 TRP A O 1
ATOM 1740 N N . ASP A 1 217 ? -0.229 -9.734 10.969 1 73.12 217 ASP A N 1
ATOM 1741 C CA . ASP A 1 217 ? -0.008 -8.305 11.133 1 73.12 217 ASP A CA 1
ATOM 1742 C C . ASP A 1 217 ? -0.482 -7.828 12.508 1 73.12 217 ASP A C 1
ATOM 1744 O O . ASP A 1 217 ? -1.087 -8.594 13.258 1 73.12 217 ASP A O 1
ATOM 1748 N N . TYR A 1 218 ? -0.221 -6.645 13.008 1 68.25 218 TYR A N 1
ATOM 1749 C CA . TYR A 1 218 ? -0.576 -6.16 14.336 1 68.25 218 TYR A CA 1
ATOM 1750 C C . TYR A 1 218 ? -1.934 -5.469 14.312 1 68.25 218 TYR A C 1
ATOM 1752 O O . TYR A 1 218 ? -2.582 -5.332 15.359 1 68.25 218 TYR A O 1
ATOM 1760 N N . GLU A 1 219 ? -2.35 -5.133 13.094 1 77.56 219 GLU A N 1
ATOM 1761 C CA . GLU A 1 219 ? -3.586 -4.363 13.008 1 77.56 219 GLU A CA 1
ATOM 1762 C C . GLU A 1 219 ? -4.551 -4.973 11.992 1 77.56 219 GLU A C 1
ATOM 1764 O O . GLU A 1 219 ? -4.129 -5.473 10.953 1 77.56 219 GLU A O 1
ATOM 1769 N N . MET A 1 220 ? -5.797 -4.883 12.391 1 81.69 220 MET A N 1
ATOM 1770 C CA . MET A 1 220 ? -6.871 -5.453 11.594 1 81.69 220 MET A CA 1
ATOM 1771 C C . MET A 1 220 ? -7.074 -4.656 10.305 1 81.69 220 MET A C 1
ATOM 1773 O O . MET A 1 220 ? -7.223 -3.434 10.344 1 81.69 220 MET A O 1
ATOM 1777 N N . ASP A 1 221 ? -7.07 -5.387 9.219 1 87.5 221 ASP A N 1
ATOM 1778 C CA . ASP A 1 221 ? -7.379 -4.77 7.934 1 87.5 221 ASP A CA 1
ATOM 1779 C C . ASP A 1 221 ? -7.824 -5.82 6.918 1 87.5 221 ASP A C 1
ATOM 1781 O O . ASP A 1 221 ? -7.68 -7.02 7.148 1 87.5 221 ASP A O 1
ATOM 1785 N N . HIS A 1 222 ? -8.453 -5.328 5.836 1 91.75 222 HIS A N 1
ATOM 1786 C CA . HIS A 1 222 ? -8.898 -6.207 4.766 1 91.75 222 HIS A CA 1
ATOM 1787 C C . HIS A 1 222 ? -7.711 -6.855 4.055 1 91.75 222 HIS A C 1
ATOM 1789 O O . HIS A 1 222 ? -6.703 -6.199 3.793 1 91.75 222 HIS A O 1
ATOM 1795 N N . HIS A 1 223 ? -7.852 -8.148 3.76 1 90.19 223 HIS A N 1
ATOM 1796 C CA . HIS A 1 223 ? -6.734 -8.867 3.162 1 90.19 223 HIS A CA 1
ATOM 1797 C C . HIS A 1 223 ? -6.746 -8.734 1.642 1 90.19 223 HIS A C 1
ATOM 1799 O O . HIS A 1 223 ? -5.773 -9.094 0.977 1 90.19 223 HIS A O 1
ATOM 1805 N N . SER A 1 224 ? -7.824 -8.266 1.058 1 94.94 224 SER A N 1
ATOM 1806 C CA . SER A 1 224 ? -7.875 -8.164 -0.398 1 94.94 224 SER A CA 1
ATOM 1807 C C . SER A 1 224 ? -8.836 -7.066 -0.845 1 94.94 224 SER A C 1
ATOM 1809 O O . SER A 1 224 ? -9.703 -7.297 -1.689 1 94.94 224 SER A O 1
ATOM 1811 N N . PRO A 1 225 ? -8.695 -5.867 -0.317 1 95.19 225 PRO A N 1
ATOM 1812 C CA . PRO A 1 225 ? -9.57 -4.785 -0.772 1 95.19 225 PRO A CA 1
ATOM 1813 C C . PRO A 1 225 ? -9.297 -4.371 -2.217 1 95.19 225 PRO A C 1
ATOM 1815 O O . PRO A 1 225 ? -8.141 -4.363 -2.652 1 95.19 225 PRO A O 1
ATOM 1818 N N . LEU A 1 226 ? -10.391 -4.074 -2.934 1 96.56 226 LEU A N 1
ATOM 1819 C CA . LEU A 1 226 ? -10.211 -3.654 -4.32 1 96.56 226 LEU A CA 1
ATOM 1820 C C . LEU A 1 226 ? -9.477 -2.318 -4.391 1 96.56 226 LEU A C 1
ATOM 1822 O O . LEU A 1 226 ? -8.539 -2.16 -5.172 1 96.56 226 LEU A O 1
ATOM 1826 N N . ARG A 1 227 ? -9.961 -1.431 -3.574 1 92.75 227 ARG A N 1
ATOM 1827 C CA . ARG A 1 227 ? -9.414 -0.076 -3.602 1 92.75 227 ARG A CA 1
ATOM 1828 C C . ARG A 1 227 ? -8.602 0.21 -2.348 1 92.75 227 ARG A C 1
ATOM 1830 O O . ARG A 1 227 ? -8.383 -0.682 -1.524 1 92.75 227 ARG A O 1
ATOM 1837 N N . GLY A 1 228 ? -8.078 1.499 -2.293 1 89.88 228 GLY A N 1
ATOM 1838 C CA . GLY A 1 228 ? -7.137 1.852 -1.242 1 89.88 228 GLY A CA 1
ATOM 1839 C C . GLY A 1 228 ? -5.688 1.802 -1.696 1 89.88 228 GLY A C 1
ATOM 1840 O O . GLY A 1 228 ? -5.348 1.058 -2.617 1 89.88 228 GLY A O 1
ATOM 1841 N N . TRP A 1 229 ? -4.816 2.504 -1.002 1 84.94 229 TRP A N 1
ATOM 1842 C CA . TRP A 1 229 ? -3.41 2.609 -1.38 1 84.94 229 TRP A CA 1
ATOM 1843 C C . TRP A 1 229 ? -2.709 1.261 -1.254 1 84.94 229 TRP A C 1
ATOM 1845 O O . TRP A 1 229 ? -1.643 1.052 -1.835 1 84.94 229 TRP A O 1
ATOM 1855 N N . PHE A 1 230 ? -3.324 0.324 -0.577 1 85.94 230 PHE A N 1
ATOM 1856 C CA . PHE A 1 230 ? -2.752 -0.998 -0.354 1 85.94 230 PHE A CA 1
ATOM 1857 C C . PHE A 1 230 ? -3.609 -2.076 -1.008 1 85.94 230 PHE A C 1
ATOM 1859 O O . PHE A 1 230 ? -3.467 -3.262 -0.698 1 85.94 230 PHE A O 1
ATOM 1866 N N . GLY A 1 231 ? -4.438 -1.688 -1.852 1 92.88 231 GLY A N 1
ATOM 1867 C CA . GLY A 1 231 ? -5.422 -2.607 -2.396 1 92.88 231 GLY A CA 1
ATOM 1868 C C . GLY A 1 231 ? -5.012 -3.201 -3.73 1 92.88 231 GLY A C 1
ATOM 1869 O O . GLY A 1 231 ? -3.908 -2.943 -4.219 1 92.88 231 GLY A O 1
ATOM 1870 N N . VAL A 1 232 ? -5.945 -3.967 -4.254 1 96.5 232 VAL A N 1
ATOM 1871 C CA . VAL A 1 232 ? -5.773 -4.703 -5.5 1 96.5 232 VAL A CA 1
ATOM 1872 C C . VAL A 1 232 ? -5.418 -3.738 -6.625 1 96.5 232 VAL A C 1
ATOM 1874 O O . VAL A 1 232 ? -4.457 -3.965 -7.367 1 96.5 232 VAL A O 1
ATOM 1877 N N . ALA A 1 233 ? -6.137 -2.658 -6.715 1 94.5 233 ALA A N 1
ATOM 1878 C CA . ALA A 1 233 ? -5.926 -1.697 -7.793 1 94.5 233 ALA A CA 1
ATOM 1879 C C . ALA A 1 233 ? -4.52 -1.112 -7.738 1 94.5 233 ALA A C 1
ATOM 1881 O O . ALA A 1 233 ? -3.832 -1.031 -8.758 1 94.5 233 ALA A O 1
ATOM 1882 N N . SER A 1 234 ? -4.09 -0.716 -6.551 1 93.38 234 SER A N 1
ATOM 1883 C CA . SER A 1 234 ? -2.758 -0.146 -6.387 1 93.38 234 SER A CA 1
ATOM 1884 C C . SER A 1 234 ? -1.677 -1.146 -6.781 1 93.38 234 SER A C 1
ATOM 1886 O O . SER A 1 234 ? -0.693 -0.782 -7.43 1 93.38 234 SER A O 1
ATOM 1888 N N . ILE A 1 235 ? -1.847 -2.363 -6.453 1 96.38 235 ILE A N 1
ATOM 1889 C CA . ILE A 1 235 ? -0.878 -3.416 -6.738 1 96.38 235 ILE A CA 1
ATOM 1890 C C . ILE A 1 235 ? -0.8 -3.646 -8.25 1 96.38 235 ILE A C 1
ATOM 1892 O O . ILE A 1 235 ? 0.291 -3.688 -8.82 1 96.38 235 ILE A O 1
ATOM 1896 N N . MET A 1 236 ? -1.946 -3.771 -8.859 1 96.38 236 MET A N 1
ATOM 1897 C CA . MET A 1 236 ? -1.98 -4.016 -10.305 1 96.38 236 MET A CA 1
ATOM 1898 C C . MET A 1 236 ? -1.363 -2.85 -11.07 1 96.38 236 MET A C 1
ATOM 1900 O O . MET A 1 236 ? -0.577 -3.057 -11.992 1 96.38 236 MET A O 1
ATOM 1904 N N . GLU A 1 237 ? -1.652 -1.682 -10.648 1 93.12 237 GLU A N 1
ATOM 1905 C CA . GLU A 1 237 ? -1.123 -0.49 -11.305 1 93.12 237 GLU A CA 1
ATOM 1906 C C . GLU A 1 237 ? 0.385 -0.373 -11.102 1 93.12 237 GLU A C 1
ATOM 1908 O O . GLU A 1 237 ? 1.101 0.104 -11.984 1 93.12 237 GLU A O 1
ATOM 1913 N N . ASP A 1 238 ? 0.809 -0.766 -9.984 1 93.25 238 ASP A N 1
ATOM 1914 C CA . ASP A 1 238 ? 2.246 -0.735 -9.734 1 93.25 238 ASP A CA 1
ATOM 1915 C C . ASP A 1 238 ? 2.988 -1.676 -10.688 1 93.25 238 ASP A C 1
ATOM 1917 O O . ASP A 1 238 ? 4.066 -1.343 -11.18 1 93.25 238 ASP A O 1
ATOM 1921 N N . TRP A 1 239 ? 2.457 -2.869 -10.883 1 96.12 239 TRP A N 1
ATOM 1922 C CA . TRP A 1 239 ? 3.08 -3.793 -11.82 1 96.12 239 TRP A CA 1
ATOM 1923 C C . TRP A 1 239 ? 3.117 -3.197 -13.227 1 96.12 239 TRP A C 1
ATOM 1925 O O . TRP A 1 239 ? 4.105 -3.355 -13.945 1 96.12 239 TRP A O 1
ATOM 1935 N N . MET A 1 240 ? 2.094 -2.465 -13.609 1 94.12 240 MET A N 1
ATOM 1936 C CA . MET A 1 240 ? 2.082 -1.8 -14.906 1 94.12 240 MET A CA 1
ATOM 1937 C C . MET A 1 240 ? 3.156 -0.721 -14.977 1 94.12 240 MET A C 1
ATOM 1939 O O . MET A 1 240 ? 3.861 -0.605 -15.984 1 94.12 240 MET A O 1
ATOM 1943 N N . ARG A 1 241 ? 3.285 0.039 -13.93 1 89.31 241 ARG A N 1
ATOM 1944 C CA . ARG A 1 241 ? 4.297 1.09 -13.891 1 89.31 241 ARG A CA 1
ATOM 1945 C C . ARG A 1 241 ? 5.699 0.505 -14.023 1 89.31 241 ARG A C 1
ATOM 1947 O O . ARG A 1 241 ? 6.602 1.152 -14.562 1 89.31 241 ARG A O 1
ATOM 1954 N N . ARG A 1 242 ? 5.809 -0.725 -13.617 1 92.12 242 ARG A N 1
ATOM 1955 C CA . ARG A 1 242 ? 7.109 -1.391 -13.664 1 92.12 242 ARG A CA 1
ATOM 1956 C C . ARG A 1 242 ? 7.371 -1.985 -15.047 1 92.12 242 ARG A C 1
ATOM 1958 O O . ARG A 1 242 ? 8.445 -2.543 -15.289 1 92.12 242 ARG A O 1
ATOM 1965 N N . GLY A 1 243 ? 6.387 -1.951 -15.875 1 92.38 243 GLY A N 1
ATOM 1966 C CA . GLY A 1 243 ? 6.633 -2.307 -17.266 1 92.38 243 GLY A CA 1
ATOM 1967 C C . GLY A 1 243 ? 5.91 -3.57 -17.688 1 92.38 243 GLY A C 1
ATOM 1968 O O . GLY A 1 243 ? 6.035 -4.004 -18.844 1 92.38 243 GLY A O 1
ATOM 1969 N N . MET A 1 244 ? 5.16 -4.152 -16.812 1 96 244 MET A N 1
ATOM 1970 C CA . MET A 1 244 ? 4.383 -5.312 -17.25 1 96 244 MET A CA 1
ATOM 1971 C C . MET A 1 244 ? 3.062 -4.883 -17.875 1 96 244 MET A C 1
ATOM 1973 O O . MET A 1 244 ? 2.256 -4.207 -17.219 1 96 244 MET A O 1
ATOM 1977 N N . PRO A 1 245 ? 2.824 -5.25 -19.078 1 96.69 245 PRO A N 1
ATOM 1978 C CA . PRO A 1 245 ? 1.575 -4.816 -19.703 1 96.69 245 PRO A CA 1
ATOM 1979 C C . PRO A 1 245 ? 0.344 -5.484 -19.109 1 96.69 245 PRO A C 1
ATOM 1981 O O . PRO A 1 245 ? 0.411 -6.641 -18.688 1 96.69 245 PRO A O 1
ATOM 1984 N N . ALA A 1 246 ? -0.791 -4.809 -19.125 1 96.56 246 ALA A N 1
ATOM 1985 C CA . ALA A 1 246 ? -2.041 -5.277 -18.531 1 96.56 246 ALA A CA 1
ATOM 1986 C C . ALA A 1 246 ? -2.441 -6.637 -19.078 1 96.56 246 ALA A C 1
ATOM 1988 O O . ALA A 1 246 ? -2.906 -7.508 -18.344 1 96.56 246 ALA A O 1
ATOM 1989 N N . VAL A 1 247 ? -2.166 -6.875 -20.328 1 96.12 247 VAL A N 1
ATOM 1990 C CA . VAL A 1 247 ? -2.633 -8.062 -21.031 1 96.12 247 VAL A CA 1
ATOM 1991 C C . VAL A 1 247 ? -1.894 -9.297 -20.516 1 96.12 247 VAL A C 1
ATOM 1993 O O . VAL A 1 247 ? -2.336 -10.43 -20.719 1 96.12 247 VAL A O 1
ATOM 1996 N N . LYS A 1 248 ? -0.78 -9.094 -19.734 1 97.12 248 LYS A N 1
ATOM 1997 C CA . LYS A 1 248 ? -0.012 -10.219 -19.219 1 97.12 248 LYS A CA 1
ATOM 1998 C C . LYS A 1 248 ? -0.325 -10.461 -17.75 1 97.12 248 LYS A C 1
ATOM 2000 O O . LYS A 1 248 ? 0.238 -11.367 -17.125 1 97.12 248 LYS A O 1
ATOM 2005 N N . LEU A 1 249 ? -1.214 -9.648 -17.203 1 98 249 LEU A N 1
ATOM 2006 C CA . LEU A 1 249 ? -1.442 -9.711 -15.773 1 98 249 LEU A CA 1
ATOM 2007 C C . LEU A 1 249 ? -2.826 -10.266 -15.461 1 98 249 LEU A C 1
ATOM 2009 O O . LEU A 1 249 ? -3.82 -9.844 -16.047 1 98 249 LEU A O 1
ATOM 2013 N N . ASN A 1 250 ? -2.879 -11.242 -14.594 1 98.19 250 ASN A N 1
ATOM 2014 C CA . ASN A 1 250 ? -4.125 -11.742 -14.016 1 98.19 250 ASN A CA 1
ATOM 2015 C C . ASN A 1 250 ? -4.258 -11.359 -12.547 1 98.19 250 ASN A C 1
ATOM 2017 O O . ASN A 1 250 ? -3.418 -11.734 -11.727 1 98.19 250 ASN A O 1
ATOM 2021 N N . LEU A 1 251 ? -5.277 -10.602 -12.25 1 97.38 251 LEU A N 1
ATOM 2022 C CA . LEU A 1 251 ? -5.504 -10.211 -10.859 1 97.38 251 LEU A CA 1
ATOM 2023 C C . LEU A 1 251 ? -6.008 -11.391 -10.039 1 97.38 251 LEU A C 1
ATOM 2025 O O . LEU A 1 251 ? -6.934 -12.094 -10.453 1 97.38 251 LEU A O 1
ATOM 2029 N N . GLY A 1 252 ? -5.41 -11.609 -8.867 1 97.62 252 GLY A N 1
ATOM 2030 C CA . GLY A 1 252 ? -5.758 -12.758 -8.047 1 97.62 252 GLY A CA 1
ATOM 2031 C C . GLY A 1 252 ? -6.973 -12.516 -7.164 1 97.62 252 GLY A C 1
ATOM 2032 O O . GLY A 1 252 ? -7.129 -11.43 -6.598 1 97.62 252 GLY A O 1
ATOM 2033 N N . ILE A 1 253 ? -7.859 -13.43 -7.078 1 97.25 253 ILE A N 1
ATOM 2034 C CA . ILE A 1 253 ? -8.992 -13.438 -6.164 1 97.25 253 ILE A CA 1
ATOM 2035 C C . ILE A 1 253 ? -9.031 -14.766 -5.406 1 97.25 253 ILE A C 1
ATOM 2037 O O . ILE A 1 253 ? -9.047 -15.836 -6.016 1 97.25 253 ILE A O 1
ATOM 2041 N N . THR A 1 254 ? -8.992 -14.547 -4.102 1 91.38 254 THR A N 1
ATOM 2042 C CA . THR A 1 254 ? -9.117 -15.766 -3.314 1 91.38 254 THR A CA 1
ATOM 2043 C C . THR A 1 254 ? -10.578 -16.016 -2.947 1 91.38 254 THR A C 1
ATOM 2045 O O . THR A 1 254 ? -11.359 -15.078 -2.793 1 91.38 254 THR A O 1
ATOM 2048 N N . MET A 1 255 ? -11.07 -17.203 -2.957 1 89.69 255 MET A N 1
ATOM 2049 C CA . MET A 1 255 ? -12.422 -17.594 -2.566 1 89.69 255 MET A CA 1
ATOM 2050 C C . MET A 1 255 ? -12.516 -17.797 -1.059 1 89.69 255 MET A C 1
ATOM 2052 O O . MET A 1 255 ? -13.453 -18.438 -0.573 1 89.69 255 MET A O 1
ATOM 2056 N N . SER A 1 256 ? -11.516 -17.281 -0.34 1 88.44 256 SER A N 1
ATOM 2057 C CA . SER A 1 256 ? -11.422 -17.516 1.098 1 88.44 256 SER A CA 1
ATOM 2058 C C . SER A 1 256 ? -11.406 -16.203 1.871 1 88.44 256 SER A C 1
ATOM 2060 O O . SER A 1 256 ? -11.398 -15.125 1.274 1 88.44 256 SER A O 1
ATOM 2062 N N . GLY A 1 257 ? -11.609 -16.359 3.199 1 91 257 GLY A N 1
ATOM 2063 C CA . GLY A 1 257 ? -11.516 -15.227 4.105 1 91 257 GLY A CA 1
ATOM 2064 C C . GLY A 1 257 ? -10.438 -15.398 5.16 1 91 257 GLY A C 1
ATOM 2065 O O . GLY A 1 257 ? -9.953 -16.516 5.383 1 91 257 GLY A O 1
ATOM 2066 N N . VAL A 1 258 ? -10.047 -14.281 5.707 1 86.75 258 VAL A N 1
ATOM 2067 C CA . VAL A 1 258 ? -9.039 -14.273 6.766 1 86.75 258 VAL A CA 1
ATOM 2068 C C . VAL A 1 258 ? -9.656 -13.75 8.062 1 86.75 258 VAL A C 1
ATOM 2070 O O . VAL A 1 258 ? -10.258 -12.672 8.086 1 86.75 258 VAL A O 1
ATOM 2073 N N . TYR A 1 259 ? -9.641 -14.438 9.078 1 83.94 259 TYR A N 1
ATOM 2074 C CA . TYR A 1 259 ? -10.25 -13.969 10.312 1 83.94 259 TYR A CA 1
ATOM 2075 C C . TYR A 1 259 ? -9.188 -13.711 11.383 1 83.94 259 TYR A C 1
ATOM 2077 O O . TYR A 1 259 ? -8.102 -14.289 11.344 1 83.94 259 TYR A O 1
ATOM 2085 N N . CYS A 1 260 ? -9.469 -12.898 12.289 1 81.5 260 CYS A N 1
ATOM 2086 C CA . CYS A 1 260 ? -8.664 -12.539 13.453 1 81.5 260 CYS A CA 1
ATOM 2087 C C . CYS A 1 260 ? -9.547 -12.172 14.633 1 81.5 260 CYS A C 1
ATOM 2089 O O . CYS A 1 260 ? -10.727 -11.852 14.461 1 81.5 260 CYS A O 1
ATOM 2091 N N . HIS A 1 261 ? -8.953 -12.414 15.805 1 84.94 261 HIS A N 1
ATOM 2092 C CA . HIS A 1 261 ? -9.594 -11.906 17 1 84.94 261 HIS A CA 1
ATOM 2093 C C . HIS A 1 261 ? -9.016 -10.555 17.406 1 84.94 261 HIS A C 1
ATOM 2095 O O . HIS A 1 261 ? -7.797 -10.352 17.344 1 84.94 261 HIS A O 1
ATOM 2101 N N . VAL A 1 262 ? -9.922 -9.695 17.766 1 86.5 262 VAL A N 1
ATOM 2102 C CA . VAL A 1 262 ? -9.445 -8.359 18.125 1 86.5 262 VAL A CA 1
ATOM 2103 C C . VAL A 1 262 ? -9.57 -8.156 19.641 1 86.5 262 VAL A C 1
ATOM 2105 O O . VAL A 1 262 ? -10.406 -8.789 20.281 1 86.5 262 VAL A O 1
ATOM 2108 N N . LYS A 1 263 ? -8.797 -7.285 20.203 1 85.12 263 LYS A N 1
ATOM 2109 C CA . LYS A 1 263 ? -8.758 -7.004 21.625 1 85.12 263 LYS A CA 1
ATOM 2110 C C . LYS A 1 263 ? -10.047 -6.34 22.094 1 85.12 263 LYS A C 1
ATOM 2112 O O . LYS A 1 263 ? -10.617 -6.727 23.125 1 85.12 263 LYS A O 1
ATOM 2117 N N . ASN A 1 264 ? -10.422 -5.332 21.406 1 85.06 264 ASN A N 1
ATOM 2118 C CA . ASN A 1 264 ? -11.688 -4.668 21.719 1 85.06 264 ASN A CA 1
ATOM 2119 C C . ASN A 1 264 ? -12.875 -5.398 21.109 1 85.06 264 ASN A C 1
ATOM 2121 O O . ASN A 1 264 ? -13.086 -5.344 19.891 1 85.06 264 ASN A O 1
ATOM 2125 N N . LYS A 1 265 ? -13.688 -5.93 21.844 1 87.12 265 LYS A N 1
ATOM 2126 C CA . LYS A 1 265 ? -14.742 -6.832 21.375 1 87.12 265 LYS A CA 1
ATOM 2127 C C . LYS A 1 265 ? -15.961 -6.055 20.891 1 87.12 265 LYS A C 1
ATOM 2129 O O . LYS A 1 265 ? -16.891 -6.637 20.328 1 87.12 265 LYS A O 1
ATOM 2134 N N . THR A 1 266 ? -15.867 -4.734 21.031 1 84.12 266 THR A N 1
ATOM 2135 C CA . THR A 1 266 ? -17.031 -3.953 20.641 1 84.12 266 THR A CA 1
ATOM 2136 C C . THR A 1 266 ? -16.688 -2.959 19.547 1 84.12 266 THR A C 1
ATOM 2138 O O . THR A 1 266 ? -17.562 -2.273 19.016 1 84.12 266 THR A O 1
ATOM 2141 N N . ASP A 1 267 ? -15.43 -2.912 19.25 1 80.44 267 ASP A N 1
ATOM 2142 C CA . ASP A 1 267 ? -14.977 -1.977 18.219 1 80.44 267 ASP A CA 1
ATOM 2143 C C . ASP A 1 267 ? -14.438 -2.719 17 1 80.44 267 ASP A C 1
ATOM 2145 O O . ASP A 1 267 ? -13.43 -3.42 17.078 1 80.44 267 ASP A O 1
ATOM 2149 N N . HIS A 1 268 ? -15.148 -2.496 15.914 1 80.69 268 HIS A N 1
ATOM 2150 C CA . HIS A 1 268 ? -14.734 -3.195 14.703 1 80.69 268 HIS A CA 1
ATOM 2151 C C . HIS A 1 268 ? -14.133 -2.23 13.688 1 80.69 268 HIS A C 1
ATOM 2153 O O . HIS A 1 268 ? -14.102 -2.523 12.492 1 80.69 268 HIS A O 1
ATOM 2159 N N . SER A 1 269 ? -13.711 -1.136 14.227 1 78.69 269 SER A N 1
ATOM 2160 C CA . SER A 1 269 ? -13.078 -0.167 13.336 1 78.69 269 SER A CA 1
ATOM 2161 C C . SER A 1 269 ? -11.773 -0.711 12.758 1 78.69 269 SER A C 1
ATOM 2163 O O . SER A 1 269 ? -11.055 -1.457 13.43 1 78.69 269 SER A O 1
ATOM 2165 N N . ARG A 1 270 ? -11.578 -0.383 11.547 1 80.38 270 ARG A N 1
ATOM 2166 C CA . ARG A 1 270 ? -10.336 -0.776 10.891 1 80.38 270 ARG A CA 1
ATOM 2167 C C . ARG A 1 270 ? -9.125 -0.391 11.727 1 80.38 270 ARG A C 1
ATOM 2169 O O . ARG A 1 270 ? -9.141 0.629 12.422 1 80.38 270 ARG A O 1
ATOM 2176 N N . LEU A 1 271 ? -8.016 -1.261 11.672 1 76.62 271 LEU A N 1
ATOM 2177 C CA . LEU A 1 271 ? -6.715 -1.085 12.305 1 76.62 271 LEU A CA 1
ATOM 2178 C C . LEU A 1 271 ? -6.805 -1.296 13.812 1 76.62 271 LEU A C 1
ATOM 2180 O O . LEU A 1 271 ? -5.91 -0.888 14.555 1 76.62 271 LEU A O 1
ATOM 2184 N N . GLY A 1 272 ? -7.938 -1.836 14.242 1 79.25 272 GLY A N 1
ATOM 2185 C CA . GLY A 1 272 ? -7.965 -2.322 15.609 1 79.25 272 GLY A CA 1
ATOM 2186 C C . GLY A 1 272 ? -6.895 -3.357 15.898 1 79.25 272 GLY A C 1
ATOM 2187 O O . GLY A 1 272 ? -6.469 -4.082 15 1 79.25 272 GLY A O 1
ATOM 2188 N N . LYS A 1 273 ? -6.547 -3.492 17.109 1 80.31 273 LYS A N 1
ATOM 2189 C CA . LYS A 1 273 ? -5.449 -4.379 17.469 1 80.31 273 LYS A CA 1
ATOM 2190 C C . LYS A 1 273 ? -5.926 -5.82 17.609 1 80.31 273 LYS A C 1
ATOM 2192 O O . LYS A 1 273 ? -7.008 -6.078 18.141 1 80.31 273 LYS A O 1
ATOM 2197 N N . TYR A 1 274 ? -5.07 -6.688 17.125 1 79.06 274 TYR A N 1
ATOM 2198 C CA . TYR A 1 274 ? -5.355 -8.117 17.25 1 79.06 274 TYR A CA 1
ATOM 2199 C C . TYR A 1 274 ? -5.113 -8.594 18.672 1 79.06 274 TYR A C 1
ATOM 2201 O O . TYR A 1 274 ? -4.281 -8.031 19.391 1 79.06 274 TYR A O 1
ATOM 2209 N N . ASP A 1 275 ? -5.961 -9.531 19.047 1 82.31 275 ASP A N 1
ATOM 2210 C CA . ASP A 1 275 ? -5.699 -10.266 20.266 1 82.31 275 ASP A CA 1
ATOM 2211 C C . ASP A 1 275 ? -4.812 -11.477 20 1 82.31 275 ASP A C 1
ATOM 2213 O O . ASP A 1 275 ? -5.301 -12.539 19.609 1 82.31 275 ASP A O 1
ATOM 2217 N N . PHE A 1 276 ? -3.525 -11.352 20.234 1 71.38 276 PHE A N 1
ATOM 2218 C CA . PHE A 1 276 ? -2.559 -12.383 19.875 1 71.38 276 PHE A CA 1
ATOM 2219 C C . PHE A 1 276 ? -2.65 -13.562 20.828 1 71.38 276 PHE A C 1
ATOM 2221 O O . PHE A 1 276 ? -1.995 -14.586 20.625 1 71.38 276 PHE A O 1
ATOM 2228 N N . ASN A 1 277 ? -3.422 -13.359 21.781 1 73.44 277 ASN A N 1
ATOM 2229 C CA . ASN A 1 277 ? -3.604 -14.461 22.719 1 73.44 277 ASN A CA 1
ATOM 2230 C C . ASN A 1 277 ? -4.633 -15.469 22.219 1 73.44 277 ASN A C 1
ATOM 2232 O O . ASN A 1 277 ? -4.766 -16.562 22.766 1 73.44 277 ASN A O 1
ATOM 2236 N N . GLN A 1 278 ? -5.273 -15.047 21.219 1 69.75 278 GLN A N 1
ATOM 2237 C CA . GLN A 1 278 ? -6.27 -15.945 20.641 1 69.75 278 GLN A CA 1
ATOM 2238 C C . GLN A 1 278 ? -5.762 -16.562 19.344 1 69.75 278 GLN A C 1
ATOM 2240 O O . GLN A 1 278 ? -5.191 -15.875 18.5 1 69.75 278 GLN A O 1
ATOM 2245 N N . GLU A 1 279 ? -5.703 -17.828 19.297 1 61.44 279 GLU A N 1
ATOM 2246 C CA . GLU A 1 279 ? -5.23 -18.531 18.109 1 61.44 279 GLU A CA 1
ATOM 2247 C C . GLU A 1 279 ? -6.141 -18.281 16.922 1 61.44 279 GLU A C 1
ATOM 2249 O O . GLU A 1 279 ? -7.363 -18.172 17.062 1 61.44 279 GLU A O 1
ATOM 2254 N N . PRO A 1 280 ? -5.426 -17.969 15.82 1 59.66 280 PRO A N 1
ATOM 2255 C CA . PRO A 1 280 ? -6.273 -17.969 14.625 1 59.66 280 PRO A CA 1
ATOM 2256 C C . PRO A 1 280 ? -7.016 -19.281 14.422 1 59.66 280 PRO A C 1
ATOM 2258 O O . PRO A 1 280 ? -6.52 -20.344 14.812 1 59.66 280 PRO A O 1
ATOM 2261 N N . VAL A 1 281 ? -8.273 -19.172 14.133 1 53 281 VAL A N 1
ATOM 2262 C CA . VAL A 1 281 ? -8.992 -20.422 13.844 1 53 281 VAL A CA 1
ATOM 2263 C C . VAL A 1 281 ? -8.508 -21 12.516 1 53 281 VAL A C 1
ATOM 2265 O O . VAL A 1 281 ? -8.562 -20.328 11.484 1 53 281 VAL A O 1
ATOM 2268 N N . TYR A 1 282 ? -7.523 -21.797 12.625 1 51.19 282 TYR A N 1
ATOM 2269 C CA . TYR A 1 282 ? -7.059 -22.531 11.453 1 51.19 282 TYR A CA 1
ATOM 2270 C C . TYR A 1 282 ? -8.164 -23.406 10.883 1 51.19 282 TYR A C 1
ATOM 2272 O O . TYR A 1 282 ? -8.93 -24.016 11.633 1 51.19 282 TYR A O 1
ATOM 2280 N N . THR A 1 283 ? -8.664 -23.016 9.68 1 49.38 283 THR A N 1
ATOM 2281 C CA . THR A 1 283 ? -9.484 -24.047 9.039 1 49.38 283 THR A CA 1
ATOM 2282 C C . THR A 1 283 ? -8.609 -25.062 8.305 1 49.38 283 THR A C 1
ATOM 2284 O O . THR A 1 283 ? -7.422 -24.812 8.078 1 49.38 283 THR A O 1
ATOM 2287 N N . LYS A 1 284 ? -9.164 -26.266 8.219 1 46.38 284 LYS A N 1
ATOM 2288 C CA . LYS A 1 284 ? -8.555 -27.406 7.535 1 46.38 284 LYS A CA 1
ATOM 2289 C C . LYS A 1 284 ? -7.867 -26.953 6.246 1 46.38 284 LYS A C 1
ATOM 2291 O O . LYS A 1 284 ? -6.895 -27.578 5.809 1 46.38 284 LYS A O 1
ATOM 2296 N N . TYR A 1 285 ? -8.5 -26.078 5.59 1 45.06 285 TYR A N 1
ATOM 2297 C CA . TYR A 1 285 ? -8.07 -25.797 4.223 1 45.06 285 TYR A CA 1
ATOM 2298 C C . TYR A 1 285 ? -7.027 -24.688 4.195 1 45.06 285 TYR A C 1
ATOM 2300 O O . TYR A 1 285 ? -6.254 -24.578 3.242 1 45.06 285 TYR A O 1
ATOM 2308 N N . ASN A 1 286 ? -7.191 -23.797 5.129 1 50.06 286 ASN A N 1
ATOM 2309 C CA . ASN A 1 286 ? -6.367 -22.641 4.801 1 50.06 286 ASN A CA 1
ATOM 2310 C C . ASN A 1 286 ? -5.68 -22.078 6.039 1 50.06 286 ASN A C 1
ATOM 2312 O O . ASN A 1 286 ? -6.242 -22.109 7.137 1 50.06 286 ASN A O 1
ATOM 2316 N N . ARG A 1 287 ? -4.371 -22 5.941 1 48.69 287 ARG A N 1
ATOM 2317 C CA . ARG A 1 287 ? -3.504 -21.219 6.824 1 48.69 287 ARG A CA 1
ATOM 2318 C C . ARG A 1 287 ? -4.234 -20 7.375 1 48.69 287 ARG A C 1
ATOM 2320 O O . ARG A 1 287 ? -3.814 -18.859 7.156 1 48.69 287 ARG A O 1
ATOM 2327 N N . GLY A 1 288 ? -5.434 -20.312 7.98 1 54.78 288 GLY A N 1
ATOM 2328 C CA . GLY A 1 288 ? -6.086 -19.234 8.711 1 54.78 288 GLY A CA 1
ATOM 2329 C C . GLY A 1 288 ? -7.254 -18.625 7.953 1 54.78 288 GLY A C 1
ATOM 2330 O O . GLY A 1 288 ? -7.676 -17.5 8.258 1 54.78 288 GLY A O 1
ATOM 2331 N N . GLY A 1 289 ? -7.719 -19.438 6.883 1 74.25 289 GLY A N 1
ATOM 2332 C CA . GLY A 1 289 ? -8.82 -18.812 6.176 1 74.25 289 GLY A CA 1
ATOM 2333 C C . GLY A 1 289 ? -10.039 -19.703 6.043 1 74.25 289 GLY A C 1
ATOM 2334 O O . GLY A 1 289 ? -9.961 -20.906 6.324 1 74.25 289 GLY A O 1
ATOM 2335 N N . LEU A 1 290 ? -11.211 -19.219 5.93 1 85.19 290 LEU A N 1
ATOM 2336 C CA . LEU A 1 290 ? -12.492 -19.891 5.746 1 85.19 290 LEU A CA 1
ATOM 2337 C C . LEU A 1 290 ? -12.852 -19.984 4.266 1 85.19 290 LEU A C 1
ATOM 2339 O O . LEU A 1 290 ? -12.617 -19.047 3.506 1 85.19 290 LEU A O 1
ATOM 2343 N N . THR A 1 291 ? -13.398 -21.219 3.902 1 88.69 291 THR A N 1
ATOM 2344 C CA . THR A 1 291 ? -13.953 -21.359 2.562 1 88.69 291 THR A CA 1
ATOM 2345 C C . THR A 1 291 ? -15.219 -20.531 2.408 1 88.69 291 THR A C 1
ATOM 2347 O O . THR A 1 291 ? -15.82 -20.109 3.4 1 88.69 291 THR A O 1
ATOM 2350 N N . PHE A 1 292 ? -15.625 -20.344 1.155 1 92.5 292 PHE A N 1
ATOM 2351 C CA . PHE A 1 292 ? -16.797 -19.516 0.944 1 92.5 292 PHE A CA 1
ATOM 2352 C C . PHE A 1 292 ? -18.031 -20.188 1.548 1 92.5 292 PHE A C 1
ATOM 2354 O O . PHE A 1 292 ? -18.875 -19.5 2.156 1 92.5 292 PHE A O 1
ATOM 2361 N N . PRO A 1 293 ? -18.188 -21.5 1.462 1 90.88 293 PRO A N 1
ATOM 2362 C CA . PRO A 1 293 ? -19.328 -22.125 2.123 1 90.88 293 PRO A CA 1
ATOM 2363 C C . PRO A 1 293 ? -19.359 -21.859 3.627 1 90.88 293 PRO A C 1
ATOM 2365 O O . PRO A 1 293 ? -20.422 -21.609 4.195 1 90.88 293 PRO A O 1
ATOM 2368 N N . GLU A 1 294 ? -18.266 -21.906 4.223 1 88.94 294 GLU A N 1
ATOM 2369 C CA . GLU A 1 294 ? -18.188 -21.594 5.648 1 88.94 294 GLU A CA 1
ATOM 2370 C C . GLU A 1 294 ? -18.5 -20.125 5.91 1 88.94 294 GLU A C 1
ATOM 2372 O O . GLU A 1 294 ? -19.172 -19.797 6.887 1 88.94 294 GLU A O 1
ATOM 2377 N N . ILE A 1 295 ? -18.031 -19.281 5.027 1 92.88 295 ILE A N 1
ATOM 2378 C CA . ILE A 1 295 ? -18.219 -17.844 5.168 1 92.88 295 ILE A CA 1
ATOM 2379 C C . ILE A 1 295 ? -19.703 -17.5 5.02 1 92.88 295 ILE A C 1
ATOM 2381 O O . ILE A 1 295 ? -20.25 -16.734 5.816 1 92.88 295 ILE A O 1
ATOM 2385 N N . CYS A 1 296 ? -20.328 -18.062 3.984 1 93 296 CYS A N 1
ATOM 2386 C CA . CYS A 1 296 ? -21.719 -17.688 3.734 1 93 296 CYS A CA 1
ATOM 2387 C C . CYS A 1 296 ? -22.609 -18.172 4.863 1 93 296 CYS A C 1
ATOM 2389 O O . CYS A 1 296 ? -23.641 -17.531 5.156 1 93 296 CYS A O 1
ATOM 2391 N N . GLN A 1 297 ? -22.234 -19.25 5.559 1 92.12 297 GLN A N 1
ATOM 2392 C CA . GLN A 1 297 ? -22.969 -19.70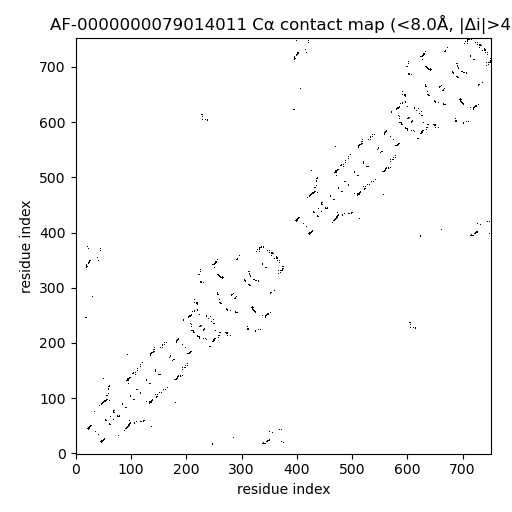3 6.727 1 92.12 297 GLN A CA 1
ATOM 2393 C C . GLN A 1 297 ? -22.766 -18.766 7.914 1 92.12 297 GLN A C 1
ATOM 2395 O O . GLN A 1 297 ? -23.719 -18.406 8.602 1 92.12 297 GLN A O 1
ATOM 2400 N N . LEU A 1 298 ? -21.531 -18.484 8.094 1 90.5 298 LEU A N 1
ATOM 2401 C CA . LEU A 1 298 ? -21.172 -17.594 9.203 1 90.5 298 LEU A CA 1
ATOM 2402 C C . LEU A 1 298 ? -21.844 -16.234 9.047 1 90.5 298 LEU A C 1
ATOM 2404 O O . LEU A 1 298 ? -22.219 -15.609 10.047 1 90.5 298 LEU A O 1
ATOM 2408 N N . THR A 1 299 ? -22.031 -15.797 7.855 1 93.38 299 THR A N 1
ATOM 2409 C CA . THR A 1 299 ? -22.516 -14.453 7.586 1 93.38 299 THR A CA 1
ATOM 2410 C C . THR A 1 299 ? -24.016 -14.477 7.246 1 93.38 299 THR A C 1
ATOM 2412 O O . THR A 1 299 ? -24.531 -13.516 6.684 1 93.38 299 THR A O 1
ATOM 2415 N N . TYR A 1 300 ? -24.562 -15.594 7.578 1 91.25 300 TYR A N 1
ATOM 2416 C CA . TYR A 1 300 ? -26 -15.711 7.289 1 91.25 300 TYR A CA 1
ATOM 2417 C C . TYR A 1 300 ? -26.781 -14.602 7.969 1 91.25 300 TYR A C 1
ATOM 2419 O O . TYR A 1 300 ? -27.719 -14.047 7.383 1 91.25 300 TYR A O 1
ATOM 2427 N N . ASP A 1 301 ? -26.438 -14.352 9.195 1 92.25 301 ASP A N 1
ATOM 2428 C CA . ASP A 1 301 ? -27.016 -13.211 9.898 1 92.25 301 ASP A CA 1
ATOM 2429 C C . ASP A 1 301 ? -26.344 -11.906 9.469 1 92.25 301 ASP A C 1
ATOM 2431 O O . ASP A 1 301 ? -25.25 -11.578 9.938 1 92.25 301 ASP A O 1
ATOM 2435 N N . GLN A 1 302 ? -27.031 -11.195 8.742 1 93.44 302 GLN A N 1
ATOM 2436 C CA . GLN A 1 302 ? -26.469 -10.039 8.055 1 93.44 302 GLN A CA 1
ATOM 2437 C C . GLN A 1 302 ? -26.234 -8.883 9.031 1 93.44 302 GLN A C 1
ATOM 2439 O O . GLN A 1 302 ? -25.547 -7.914 8.695 1 93.44 302 GLN A O 1
ATOM 2444 N N . GLN A 1 303 ? -26.75 -8.977 10.242 1 94.5 303 GLN A N 1
ATOM 2445 C CA . GLN A 1 303 ? -26.578 -7.887 11.203 1 94.5 303 GLN A CA 1
ATOM 2446 C C . GLN A 1 303 ? -25.109 -7.742 11.609 1 94.5 303 GLN A C 1
ATOM 2448 O O . GLN A 1 303 ? -24.703 -6.684 12.094 1 94.5 303 GLN A O 1
ATOM 2453 N N . TYR A 1 304 ? -24.375 -8.836 11.383 1 95.12 304 TYR A N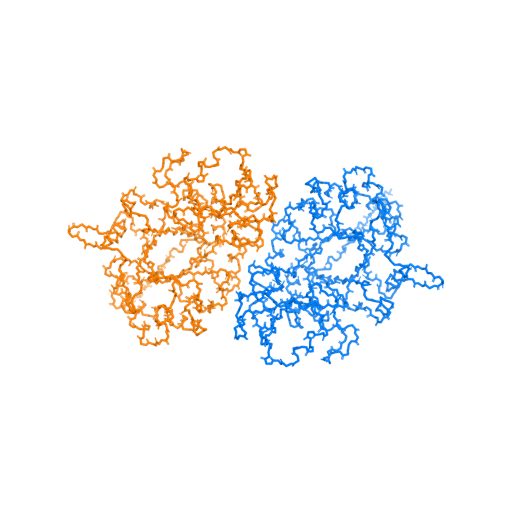 1
ATOM 2454 C CA . TYR A 1 304 ? -22.969 -8.828 11.797 1 95.12 304 TYR A CA 1
ATOM 2455 C C . TYR A 1 304 ? -22.047 -8.609 10.602 1 95.12 304 TYR A C 1
ATOM 2457 O O . TYR A 1 304 ? -20.828 -8.664 10.734 1 95.12 304 TYR A O 1
ATOM 2465 N N . VAL A 1 305 ? -22.625 -8.414 9.43 1 96.44 305 VAL A N 1
ATOM 2466 C CA . VAL A 1 305 ? -21.859 -8.172 8.211 1 96.44 305 VAL A CA 1
ATOM 2467 C C . VAL A 1 305 ? -21.812 -6.676 7.918 1 96.44 305 VAL A C 1
ATOM 2469 O O . VAL A 1 305 ? -22.844 -5.996 7.957 1 96.44 305 VAL A O 1
ATOM 2472 N N . HIS A 1 306 ? -20.594 -6.215 7.719 1 94.56 306 HIS A N 1
ATOM 2473 C CA . HIS A 1 306 ? -20.328 -4.82 7.391 1 94.56 306 HIS A CA 1
ATOM 2474 C C . HIS A 1 306 ? -19.562 -4.699 6.074 1 94.56 306 HIS A C 1
ATOM 2476 O O . HIS A 1 306 ? -19.109 -5.703 5.523 1 94.56 306 HIS A O 1
ATOM 2482 N N . ARG A 1 307 ? -19.578 -3.449 5.527 1 93.94 307 ARG A N 1
ATOM 2483 C CA . ARG A 1 307 ? -18.891 -3.232 4.262 1 93.94 307 ARG A CA 1
ATOM 2484 C C . ARG A 1 307 ? -18.188 -1.877 4.246 1 93.94 307 ARG A C 1
ATOM 2486 O O . ARG A 1 307 ? -18.781 -0.865 4.633 1 93.94 307 ARG A O 1
ATOM 2493 N N . ASP A 1 308 ? -16.938 -1.94 3.924 1 90.94 308 ASP A N 1
ATOM 2494 C CA . ASP A 1 308 ? -16.281 -0.708 3.512 1 90.94 308 ASP A CA 1
ATOM 2495 C C . ASP A 1 308 ? -16.562 -0.396 2.043 1 90.94 308 ASP A C 1
ATOM 2497 O O . ASP A 1 308 ? -15.984 -1.016 1.148 1 90.94 308 ASP A O 1
ATOM 2501 N N . GLU A 1 309 ? -17.344 0.572 1.832 1 89.19 309 GLU A N 1
ATOM 2502 C CA . GLU A 1 309 ? -17.875 0.817 0.49 1 89.19 309 GLU A CA 1
ATOM 2503 C C . GLU A 1 309 ? -16.766 1.257 -0.461 1 89.19 309 GLU A C 1
ATOM 2505 O O . GLU A 1 309 ? -16.672 0.773 -1.592 1 89.19 309 GLU A O 1
ATOM 2510 N N . TYR A 1 310 ? -15.938 2.084 -0.037 1 88.19 310 TYR A N 1
ATOM 2511 C CA . TYR A 1 310 ? -14.875 2.559 -0.919 1 88.19 310 TYR A CA 1
ATOM 2512 C C . TYR A 1 310 ? -13.914 1.429 -1.27 1 88.19 310 TYR A C 1
ATOM 2514 O O . TYR A 1 310 ? -13.492 1.304 -2.42 1 88.19 310 TYR A O 1
ATOM 2522 N N . LEU A 1 311 ? -13.594 0.616 -0.274 1 93 311 LEU A N 1
ATOM 2523 C CA . LEU A 1 311 ? -12.656 -0.478 -0.478 1 93 311 LEU A CA 1
ATOM 2524 C C . LEU A 1 311 ? -13.312 -1.635 -1.22 1 93 311 LEU A C 1
ATOM 2526 O O . LEU A 1 311 ? -12.633 -2.557 -1.673 1 93 311 LEU A O 1
ATOM 2530 N N . SER A 1 312 ? -14.609 -1.617 -1.359 1 94.62 312 SER A N 1
ATOM 2531 C CA . SER A 1 312 ? -15.383 -2.738 -1.88 1 94.62 312 SER A CA 1
ATOM 2532 C C . SER A 1 312 ? -15.039 -4.031 -1.15 1 94.62 312 SER A C 1
ATOM 2534 O O . SER A 1 312 ? -14.727 -5.043 -1.782 1 94.62 312 SER A O 1
ATOM 2536 N N . ALA A 1 313 ? -15.086 -3.984 0.153 1 95.81 313 ALA A N 1
ATOM 2537 C CA . ALA A 1 313 ? -14.633 -5.105 0.97 1 95.81 313 ALA A CA 1
ATOM 2538 C C . ALA A 1 313 ? -15.609 -5.383 2.109 1 95.81 313 ALA A C 1
ATOM 2540 O O . ALA A 1 313 ? -15.805 -4.539 2.988 1 95.81 313 ALA A O 1
ATOM 2541 N N . PRO A 1 314 ? -16.219 -6.488 2.107 1 96.44 314 PRO A N 1
ATOM 2542 C CA . PRO A 1 314 ? -17.047 -6.898 3.236 1 96.44 314 PRO A CA 1
ATOM 2543 C C . PRO A 1 314 ? -16.25 -7.508 4.379 1 96.44 314 PRO A C 1
ATOM 2545 O O . PRO A 1 314 ? -15.148 -8.016 4.16 1 96.44 314 PRO A O 1
ATOM 2548 N N . TYR A 1 315 ? -16.844 -7.395 5.562 1 95.19 315 TYR A N 1
ATOM 2549 C CA . TYR A 1 315 ? -16.266 -8.094 6.707 1 95.19 315 TYR A CA 1
ATOM 2550 C C . TYR A 1 315 ? -17.344 -8.461 7.719 1 95.19 315 TYR A C 1
ATOM 2552 O O . TYR A 1 315 ? -18.438 -7.883 7.707 1 95.19 315 TYR A O 1
ATOM 2560 N N . PHE A 1 316 ? -17.047 -9.484 8.477 1 94.25 316 PHE A N 1
ATOM 2561 C CA . PHE A 1 316 ? -17.891 -9.953 9.57 1 94.25 316 PHE A CA 1
ATOM 2562 C C . PHE A 1 316 ? -17.281 -9.609 10.922 1 94.25 316 PHE A C 1
ATOM 2564 O O . PHE A 1 316 ? -16.062 -9.727 11.102 1 94.25 316 PHE A O 1
ATOM 2571 N N . PHE A 1 317 ? -18.141 -9.102 11.828 1 93.88 317 PHE A N 1
ATOM 2572 C CA . PHE A 1 317 ? -17.672 -8.805 13.172 1 93.88 317 PHE A CA 1
ATOM 2573 C C . PHE A 1 317 ? -18.703 -9.219 14.219 1 93.88 317 PHE A C 1
ATOM 2575 O O . PHE A 1 317 ? -19.859 -8.781 14.164 1 93.88 317 PHE A O 1
ATOM 2582 N N . ARG A 1 318 ? -18.219 -10.062 15.086 1 91.94 318 ARG A N 1
ATOM 2583 C CA . ARG A 1 318 ? -19.078 -10.484 16.188 1 91.94 318 ARG A CA 1
ATOM 2584 C C . ARG A 1 318 ? -18.25 -10.875 17.406 1 91.94 318 ARG A C 1
ATOM 2586 O O . ARG A 1 318 ? -17.438 -11.797 17.344 1 91.94 318 ARG A O 1
ATOM 2593 N N . GLU A 1 319 ? -18.453 -10.156 18.484 1 89.06 319 GLU A N 1
ATOM 2594 C CA . GLU A 1 319 ? -17.859 -10.484 19.781 1 89.06 319 GLU A CA 1
ATOM 2595 C C . GLU A 1 319 ? -16.344 -10.68 19.641 1 89.06 319 GLU A C 1
ATOM 2597 O O . GLU A 1 319 ? -15.797 -11.688 20.109 1 89.06 319 GLU A O 1
ATOM 2602 N N . GLY A 1 320 ? -15.719 -9.844 18.906 1 87.31 320 GLY A N 1
ATOM 2603 C CA . GLY A 1 320 ? -14.273 -9.852 18.828 1 87.31 320 GLY A CA 1
ATOM 2604 C C . GLY A 1 320 ? -13.742 -10.641 17.656 1 87.31 320 GLY A C 1
ATOM 2605 O O . GLY A 1 320 ? -12.555 -10.562 17.328 1 87.31 320 GLY A O 1
ATOM 2606 N N . LEU A 1 321 ? -14.609 -11.359 16.969 1 87.31 321 LEU A N 1
ATOM 2607 C CA . LEU A 1 321 ? -14.195 -12.062 15.766 1 87.31 321 LEU A CA 1
ATOM 2608 C C . LEU A 1 321 ? -14.352 -11.172 14.539 1 87.31 321 LEU A C 1
ATOM 2610 O O . LEU A 1 321 ? -15.438 -10.664 14.266 1 87.31 321 LEU A O 1
ATOM 2614 N N . TRP A 1 322 ? -13.219 -10.977 13.914 1 90.19 322 TRP A N 1
ATOM 2615 C CA . TRP A 1 322 ? -13.203 -10.211 12.68 1 90.19 322 TRP A CA 1
ATOM 2616 C C . TRP A 1 322 ? -12.82 -11.094 11.492 1 90.19 322 TRP A C 1
ATOM 2618 O O . TRP A 1 322 ? -11.805 -11.797 11.539 1 90.19 322 TRP A O 1
ATOM 2628 N N . LEU A 1 323 ? -13.695 -11.07 10.453 1 90.19 323 LEU A N 1
ATOM 2629 C CA . LEU A 1 323 ? -13.445 -11.852 9.25 1 90.19 323 LEU A CA 1
ATOM 2630 C C . LEU A 1 323 ? -13.523 -10.969 8.008 1 90.19 323 LEU A C 1
ATOM 2632 O O . LEU A 1 323 ? -14.586 -10.422 7.695 1 90.19 323 LEU A O 1
ATOM 2636 N N . GLY A 1 324 ? -12.352 -10.781 7.414 1 92.06 324 GLY A N 1
ATOM 2637 C CA . GLY A 1 324 ? -12.352 -10.211 6.078 1 92.06 324 GLY A CA 1
ATOM 2638 C C . GLY A 1 324 ? -12.523 -11.242 4.98 1 92.06 324 GLY A C 1
ATOM 2639 O O . GLY A 1 324 ? -11.898 -12.305 5.02 1 92.06 324 GLY A O 1
ATOM 2640 N N . PHE A 1 325 ? -13.453 -10.938 4.016 1 94.06 325 PHE A N 1
ATOM 2641 C CA . PHE A 1 325 ? -13.742 -11.914 2.967 1 94.06 325 PHE A CA 1
ATOM 2642 C C . PHE A 1 325 ? -14.25 -11.219 1.709 1 94.06 325 PHE A C 1
ATOM 2644 O O . PHE A 1 325 ? -14.438 -10 1.697 1 94.06 325 PHE A O 1
ATOM 2651 N N . ASP A 1 326 ? -14.336 -11.961 0.655 1 96.12 326 ASP A N 1
ATOM 2652 C CA . ASP A 1 326 ? -15.039 -11.508 -0.542 1 96.12 326 ASP A CA 1
ATOM 2653 C C . ASP A 1 326 ? -16.438 -12.125 -0.625 1 96.12 326 ASP A C 1
ATOM 2655 O O . ASP A 1 326 ? -16.641 -13.273 -0.225 1 96.12 326 ASP A O 1
ATOM 2659 N N . ASP A 1 327 ? -17.359 -11.352 -1.059 1 96.12 327 ASP A N 1
ATOM 2660 C CA . ASP A 1 327 ? -18.703 -11.828 -1.401 1 96.12 327 ASP A CA 1
ATOM 2661 C C . ASP A 1 327 ? -18.984 -11.633 -2.889 1 96.12 327 ASP A C 1
ATOM 2663 O O . ASP A 1 327 ? -18.094 -11.273 -3.658 1 96.12 327 ASP A O 1
ATOM 2667 N N . ARG A 1 328 ? -20.203 -11.961 -3.268 1 96.56 328 ARG A N 1
ATOM 2668 C CA . ARG A 1 328 ? -20.562 -11.906 -4.684 1 96.56 328 ARG A CA 1
ATOM 2669 C C . ARG A 1 328 ? -20.359 -10.5 -5.242 1 96.56 328 ARG A C 1
ATOM 2671 O O . ARG A 1 328 ? -19.859 -10.336 -6.359 1 96.56 328 ARG A O 1
ATOM 2678 N N . LEU A 1 329 ? -20.672 -9.531 -4.469 1 97.19 329 LEU A N 1
ATOM 2679 C CA . LEU A 1 329 ? -20.547 -8.156 -4.945 1 97.19 329 LEU A CA 1
ATOM 2680 C C . LEU A 1 329 ? -19.078 -7.762 -5.082 1 97.19 329 LEU A C 1
ATOM 2682 O O . LEU A 1 329 ? -18.688 -7.18 -6.094 1 97.19 329 LEU A O 1
ATOM 2686 N N . SER A 1 330 ? -18.281 -8.031 -4.059 1 98.06 330 SER A N 1
ATOM 2687 C CA . SER A 1 330 ? -16.875 -7.613 -4.098 1 98.06 330 SER A CA 1
ATOM 2688 C C . SER A 1 330 ? -16.125 -8.297 -5.234 1 98.06 330 SER A C 1
ATOM 2690 O O . SER A 1 330 ? -15.312 -7.676 -5.91 1 98.06 330 SER A O 1
ATOM 2692 N N . VAL A 1 331 ? -16.391 -9.562 -5.516 1 98.12 331 VAL A N 1
ATOM 2693 C CA . VAL A 1 331 ? -15.664 -10.234 -6.59 1 98.12 331 VAL A CA 1
ATOM 2694 C C . VAL A 1 331 ? -16.203 -9.773 -7.941 1 98.12 331 VAL A C 1
ATOM 2696 O O . VAL A 1 331 ? -15.469 -9.734 -8.93 1 98.12 331 VAL A O 1
ATOM 2699 N N . TYR A 1 332 ? -17.516 -9.469 -8.008 1 97.69 332 TYR A N 1
ATOM 2700 C CA . TYR A 1 332 ? -18.078 -8.844 -9.203 1 97.69 332 TYR A CA 1
ATOM 2701 C C . TYR A 1 332 ? -17.344 -7.555 -9.539 1 97.69 332 TYR A C 1
ATOM 2703 O O . TYR A 1 332 ? -16.938 -7.34 -10.688 1 97.69 332 TYR A O 1
ATOM 2711 N N . GLU A 1 333 ? -17.125 -6.75 -8.562 1 97.81 333 GLU A N 1
ATOM 2712 C CA . GLU A 1 333 ? -16.453 -5.469 -8.75 1 97.81 333 GLU A CA 1
ATOM 2713 C C . GLU A 1 333 ? -15 -5.672 -9.156 1 97.81 333 GLU A C 1
ATOM 2715 O O . GLU A 1 333 ? -14.461 -4.902 -9.961 1 97.81 333 GLU A O 1
ATOM 2720 N N . LYS A 1 334 ? -14.359 -6.672 -8.633 1 97.75 334 LYS A N 1
ATOM 2721 C CA . LYS A 1 334 ? -12.992 -6.98 -9.031 1 97.75 334 LYS A CA 1
ATOM 2722 C C . LYS A 1 334 ? -12.938 -7.457 -10.484 1 97.75 334 LYS A C 1
ATOM 2724 O O . LYS A 1 334 ? -12.023 -7.098 -11.227 1 97.75 334 LYS A O 1
ATOM 2729 N N . GLY A 1 335 ? -13.898 -8.289 -10.891 1 97.62 335 GLY A N 1
ATOM 2730 C CA . GLY A 1 335 ? -14.008 -8.656 -12.297 1 97.62 335 GLY A CA 1
ATOM 2731 C C . GLY A 1 335 ? -14.203 -7.457 -13.203 1 97.62 335 GLY A C 1
ATOM 2732 O O . GLY A 1 335 ? -13.539 -7.344 -14.242 1 97.62 335 GLY A O 1
ATOM 2733 N N . LYS A 1 336 ? -15.078 -6.574 -12.82 1 96.94 336 LYS A N 1
ATOM 2734 C CA . LYS A 1 336 ? -15.336 -5.363 -13.586 1 96.94 336 LYS A CA 1
ATOM 2735 C C . LYS A 1 336 ? -14.086 -4.504 -13.703 1 96.94 336 LYS A C 1
ATOM 2737 O O . LYS A 1 336 ? -13.773 -3.982 -14.781 1 96.94 336 LYS A O 1
ATOM 2742 N N . TYR A 1 337 ? -13.453 -4.363 -12.609 1 96.56 337 TYR A N 1
ATOM 2743 C CA . TYR A 1 337 ? -12.195 -3.623 -12.609 1 96.56 337 TYR A CA 1
ATOM 2744 C C . TYR A 1 337 ? -11.188 -4.246 -13.578 1 96.56 337 TYR A C 1
ATOM 2746 O O . TYR A 1 337 ? -10.516 -3.535 -14.328 1 96.56 337 TYR A O 1
ATOM 2754 N N . ALA A 1 338 ? -11.047 -5.543 -13.492 1 97.5 338 ALA A N 1
ATOM 2755 C CA . ALA A 1 338 ? -10.148 -6.242 -14.406 1 97.5 338 ALA A CA 1
ATOM 2756 C C . ALA A 1 338 ? -10.508 -5.957 -15.859 1 97.5 338 ALA A C 1
ATOM 2758 O O . ALA A 1 338 ? -9.641 -5.641 -16.672 1 97.5 338 ALA A O 1
ATOM 2759 N N . LYS A 1 339 ? -11.758 -6.043 -16.188 1 96.69 339 LYS A N 1
ATOM 2760 C CA . LYS A 1 339 ? -12.242 -5.77 -17.531 1 96.69 339 LYS A CA 1
ATOM 2761 C C . LYS A 1 339 ? -11.891 -4.355 -17.969 1 96.69 339 LYS A C 1
ATOM 2763 O O . LYS A 1 339 ? -11.312 -4.156 -19.047 1 96.69 339 LYS A O 1
ATOM 2768 N N . GLU A 1 340 ? -12.125 -3.424 -17.109 1 95.31 340 GLU A N 1
ATOM 2769 C CA . GLU A 1 340 ? -11.961 -2.008 -17.438 1 95.31 340 GLU A CA 1
ATOM 2770 C C . GLU A 1 340 ? -10.492 -1.653 -17.625 1 95.31 340 GLU A C 1
ATOM 2772 O O . GLU A 1 340 ? -10.164 -0.681 -18.312 1 95.31 340 GLU A O 1
ATOM 2777 N N . ASN A 1 341 ? -9.633 -2.434 -17.078 1 95.19 341 ASN A N 1
ATOM 2778 C CA . ASN A 1 341 ? -8.219 -2.082 -17.125 1 95.19 341 ASN A CA 1
ATOM 2779 C C . ASN A 1 341 ? -7.418 -3.082 -17.953 1 95.19 341 ASN A C 1
ATOM 2781 O O . ASN A 1 341 ? -6.191 -2.996 -18.016 1 95.19 341 ASN A O 1
ATOM 2785 N N . GLY A 1 342 ? -8.062 -4.078 -18.547 1 96.12 342 GLY A N 1
ATOM 2786 C CA . GLY A 1 342 ? -7.434 -4.977 -19.5 1 96.12 342 GLY A CA 1
ATOM 2787 C C . GLY A 1 342 ? -6.715 -6.141 -18.844 1 96.12 342 GLY A C 1
ATOM 2788 O O . GLY A 1 342 ? -5.824 -6.742 -19.438 1 96.12 342 GLY A O 1
ATOM 2789 N N . PHE A 1 343 ? -7.055 -6.449 -17.578 1 97.69 343 PHE A N 1
ATOM 2790 C CA . PHE A 1 343 ? -6.441 -7.559 -16.859 1 97.69 343 PHE A CA 1
ATOM 2791 C C . PHE A 1 343 ? -7.262 -8.828 -17.031 1 97.69 343 PHE A C 1
ATOM 2793 O O . PHE A 1 343 ? -8.445 -8.773 -17.359 1 97.69 343 PHE A O 1
ATOM 2800 N N . GLY A 1 344 ? -6.602 -10.008 -16.844 1 97.75 344 GLY A N 1
ATOM 2801 C CA . GLY A 1 344 ? -7.324 -11.227 -16.531 1 97.75 344 GLY A CA 1
ATOM 2802 C C . GLY A 1 344 ? -7.59 -11.391 -15.039 1 97.75 344 GLY A C 1
ATOM 2803 O O . GLY A 1 344 ? -7.258 -10.516 -14.242 1 97.75 344 GLY A O 1
ATOM 2804 N N . VAL A 1 345 ? -8.258 -12.477 -14.758 1 98.12 345 VAL A N 1
ATOM 2805 C CA . VAL A 1 345 ? -8.523 -12.805 -13.359 1 98.12 345 VAL A CA 1
ATOM 2806 C C . VAL A 1 345 ? -7.969 -14.188 -13.039 1 98.12 345 VAL A C 1
ATOM 2808 O O . VAL A 1 345 ? -8.102 -15.117 -13.844 1 98.12 345 VAL A O 1
ATOM 2811 N N . TRP A 1 346 ? -7.312 -14.328 -11.914 1 98.25 346 TRP A N 1
ATOM 2812 C CA . TRP A 1 346 ? -6.801 -15.594 -11.406 1 98.25 346 TRP A CA 1
ATOM 2813 C C . TRP A 1 346 ? -7.555 -16.016 -10.148 1 98.25 346 TRP A C 1
ATOM 2815 O O . TRP A 1 346 ? -7.414 -15.398 -9.094 1 98.25 346 TRP A O 1
ATOM 2825 N N . VAL A 1 347 ? -8.352 -17.062 -10.281 1 96.88 347 VAL A N 1
ATOM 2826 C CA . VAL A 1 347 ? -9.117 -17.625 -9.18 1 96.88 347 VAL A CA 1
ATOM 2827 C C . VAL A 1 347 ? -8.258 -18.625 -8.406 1 96.88 347 VAL A C 1
ATOM 2829 O O . VAL A 1 347 ? -7.828 -19.641 -8.969 1 96.88 347 VAL A O 1
ATOM 2832 N N . ASN A 1 348 ? -7.988 -18.328 -7.184 1 93.88 348 ASN A N 1
ATOM 2833 C CA . ASN A 1 348 ? -7.227 -19.188 -6.293 1 93.88 348 ASN A CA 1
ATOM 2834 C C . ASN A 1 348 ? -8.039 -19.594 -5.066 1 93.88 348 ASN A C 1
ATOM 2836 O O . ASN A 1 348 ? -8.062 -18.859 -4.07 1 93.88 348 ASN A O 1
ATOM 2840 N N . ASP A 1 349 ? -8.734 -20.719 -5.016 1 90.31 349 ASP A N 1
ATOM 2841 C CA . ASP A 1 349 ? -8.914 -21.75 -6.039 1 90.31 349 ASP A CA 1
ATOM 2842 C C . ASP A 1 349 ? -10.367 -22.188 -6.121 1 90.31 349 ASP A C 1
ATOM 2844 O O . ASP A 1 349 ? -11.211 -21.75 -5.336 1 90.31 349 ASP A O 1
ATOM 2848 N N . VAL A 1 350 ? -10.656 -23.016 -7.027 1 91.44 350 VAL A N 1
ATOM 2849 C CA . VAL A 1 350 ? -12.023 -23.391 -7.367 1 91.44 350 VAL A CA 1
ATOM 2850 C C . VAL A 1 350 ? -12.664 -24.125 -6.191 1 91.44 350 VAL A C 1
ATOM 2852 O O . VAL A 1 350 ? -13.859 -23.969 -5.93 1 91.44 350 VAL A O 1
ATOM 2855 N N . GLN A 1 351 ? -11.891 -24.797 -5.438 1 86.75 351 GLN A N 1
ATOM 2856 C CA . GLN A 1 351 ? -12.414 -25.656 -4.383 1 86.75 351 GLN A CA 1
ATOM 2857 C C . GLN A 1 351 ? -12.844 -24.844 -3.17 1 86.75 351 GLN A C 1
ATOM 2859 O O . GLN A 1 351 ? -13.562 -25.344 -2.299 1 86.75 351 GLN A O 1
ATOM 2864 N N . LEU A 1 352 ? -12.438 -23.688 -3.121 1 89.06 352 LEU A N 1
ATOM 2865 C CA . LEU A 1 352 ? -12.781 -22.844 -1.982 1 89.06 352 LEU A CA 1
ATOM 2866 C C . LEU A 1 352 ? -14.125 -22.156 -2.201 1 89.06 352 LEU A C 1
ATOM 2868 O O . LEU A 1 352 ? -14.695 -21.578 -1.27 1 89.06 352 LEU A O 1
ATOM 2872 N N . ASP A 1 353 ? -14.625 -22.203 -3.418 1 92.25 353 ASP A N 1
ATOM 2873 C CA . ASP A 1 353 ? -16 -21.781 -3.705 1 92.25 353 ASP A CA 1
ATOM 2874 C C . ASP A 1 353 ? -16.984 -22.922 -3.436 1 92.25 353 ASP A C 1
ATOM 2876 O O . ASP A 1 353 ? -16.578 -24.047 -3.115 1 92.25 353 ASP A O 1
ATOM 2880 N N . ASP A 1 354 ? -18.312 -22.656 -3.494 1 90.56 354 ASP A N 1
ATOM 2881 C CA . ASP A 1 354 ? -19.312 -23.688 -3.324 1 90.56 354 ASP A CA 1
ATOM 2882 C C . ASP A 1 354 ? -19.469 -24.516 -4.602 1 90.56 354 ASP A C 1
ATOM 2884 O O . ASP A 1 354 ? -20.391 -24.281 -5.387 1 90.56 354 ASP A O 1
ATOM 2888 N N . TYR A 1 355 ? -18.609 -25.531 -4.676 1 87.31 355 TYR A N 1
ATOM 2889 C CA . TYR A 1 355 ? -18.594 -26.328 -5.898 1 87.31 355 TYR A CA 1
ATOM 2890 C C . TYR A 1 355 ? -19.734 -27.344 -5.914 1 87.31 355 TYR A C 1
ATOM 2892 O O . TYR A 1 355 ? -20.062 -27.891 -6.965 1 87.31 355 TYR A O 1
ATOM 2900 N N . ASN A 1 356 ? -20.391 -27.547 -4.797 1 85 356 ASN A N 1
ATOM 2901 C CA . ASN A 1 356 ? -21.516 -28.453 -4.715 1 85 356 ASN A CA 1
ATOM 2902 C C . ASN A 1 356 ? -22.844 -27.734 -4.922 1 85 356 ASN A C 1
ATOM 2904 O O . ASN A 1 356 ? -23.859 -28.359 -5.277 1 85 356 ASN A O 1
ATOM 2908 N N . GLY A 1 357 ? -22.859 -26.5 -4.641 1 89.19 357 GLY A N 1
ATOM 2909 C CA . GLY A 1 357 ? -24.047 -25.688 -4.812 1 89.19 357 GLY A CA 1
ATOM 2910 C C . GLY A 1 357 ? -25.094 -25.906 -3.732 1 89.19 357 GLY A C 1
ATOM 2911 O O . GLY A 1 357 ? -26.281 -25.688 -3.955 1 89.19 357 GLY A O 1
ATOM 2912 N N . THR A 1 358 ? -24.703 -26.297 -2.602 1 87.88 358 THR A N 1
ATOM 2913 C CA . THR A 1 358 ? -25.672 -26.703 -1.581 1 87.88 358 THR A CA 1
ATOM 2914 C C . THR A 1 358 ? -25.703 -25.672 -0.447 1 87.88 358 THR A C 1
ATOM 2916 O O . THR A 1 358 ? -26.547 -25.781 0.458 1 87.88 358 THR A O 1
ATOM 2919 N N . MET A 1 359 ? -24.797 -24.75 -0.565 1 86.69 359 MET A N 1
ATOM 2920 C CA . MET A 1 359 ? -24.672 -23.859 0.588 1 86.69 359 MET A CA 1
ATOM 2921 C C . MET A 1 359 ? -25.312 -22.516 0.302 1 86.69 359 MET A C 1
ATOM 2923 O O . MET A 1 359 ? -25.141 -21.953 -0.789 1 86.69 359 MET A O 1
ATOM 2927 N N . CYS A 1 360 ? -26.125 -22.031 1.197 1 91.88 360 CYS A N 1
ATOM 2928 C CA . CYS A 1 360 ? -26.672 -20.672 1.264 1 91.88 360 CYS A CA 1
ATOM 2929 C C . CYS A 1 360 ? -27.562 -20.375 0.062 1 91.88 360 CYS A C 1
ATOM 2931 O O . CYS A 1 360 ? -27.672 -19.234 -0.367 1 91.88 360 CYS A O 1
ATOM 2933 N N . GLU A 1 361 ? -27.984 -21.375 -0.675 1 92.75 361 GLU A N 1
ATOM 2934 C CA . GLU A 1 361 ? -28.969 -21.281 -1.753 1 92.75 361 GLU A CA 1
ATOM 2935 C C . GLU A 1 361 ? -28.469 -20.391 -2.885 1 92.75 361 GLU A C 1
ATOM 2937 O O . GLU A 1 361 ? -29.219 -19.562 -3.412 1 92.75 361 GLU A O 1
ATOM 2942 N N . MET A 1 362 ? -27.203 -20.516 -3.227 1 93.5 362 MET A N 1
ATOM 2943 C CA . MET A 1 362 ? -26.656 -19.641 -4.254 1 93.5 362 MET A CA 1
ATOM 2944 C C . MET A 1 362 ? -26.25 -20.438 -5.488 1 93.5 362 MET A C 1
ATOM 2946 O O . MET A 1 362 ? -25.734 -19.875 -6.453 1 93.5 362 MET A O 1
ATOM 2950 N N . GLY A 1 363 ? -26.469 -21.734 -5.457 1 93.5 363 GLY A N 1
ATOM 2951 C CA . GLY A 1 363 ? -26.047 -22.578 -6.566 1 93.5 363 GLY A CA 1
ATOM 2952 C C . GLY A 1 363 ? -24.547 -22.828 -6.594 1 93.5 363 GLY A C 1
ATOM 2953 O O . GLY A 1 363 ? -23.828 -22.453 -5.668 1 93.5 363 GLY A O 1
ATOM 2954 N N . LYS A 1 364 ? -24.094 -23.484 -7.684 1 93.12 364 LYS A N 1
ATOM 2955 C CA . LYS A 1 364 ? -22.688 -23.844 -7.785 1 93.12 364 LYS A CA 1
ATOM 2956 C C . LYS A 1 364 ? -21.828 -22.641 -8.141 1 93.12 364 LYS A C 1
ATOM 2958 O O . LYS A 1 364 ? -22.219 -21.812 -8.969 1 93.12 364 LYS A O 1
ATOM 2963 N N . TYR A 1 365 ? -20.766 -22.531 -7.527 1 95 365 TYR A N 1
ATOM 2964 C CA . TYR A 1 365 ? -19.703 -21.562 -7.828 1 95 365 TYR A CA 1
ATOM 2965 C C . TYR A 1 365 ? -20.25 -20.141 -7.832 1 95 365 TYR A C 1
ATOM 2967 O O . TYR A 1 365 ? -20.047 -19.406 -8.789 1 95 365 TYR A O 1
ATOM 2975 N N . PRO A 1 366 ? -20.859 -19.734 -6.738 1 96.69 366 PRO A N 1
ATOM 2976 C CA . PRO A 1 366 ? -21.469 -18.406 -6.73 1 96.69 366 PRO A CA 1
ATOM 2977 C C . PRO A 1 366 ? -20.453 -17.281 -6.906 1 96.69 366 PRO A C 1
ATOM 2979 O O . PRO A 1 366 ? -20.734 -16.281 -7.574 1 96.69 366 PRO A O 1
ATOM 2982 N N . LEU A 1 367 ? -19.234 -17.406 -6.324 1 97.62 367 LEU A N 1
ATOM 2983 C CA . LEU A 1 367 ? -18.234 -16.344 -6.465 1 97.62 367 LEU A CA 1
ATOM 2984 C C . LEU A 1 367 ? -17.641 -16.344 -7.871 1 97.62 367 LEU A C 1
ATOM 2986 O O . LEU A 1 367 ? -17.484 -15.281 -8.477 1 97.62 367 LEU A O 1
ATOM 2990 N N . ILE A 1 368 ? -17.359 -17.484 -8.398 1 97.31 368 ILE A N 1
ATOM 2991 C CA . ILE A 1 368 ? -16.781 -17.578 -9.734 1 97.31 368 ILE A CA 1
ATOM 2992 C C . ILE A 1 368 ? -17.781 -17.047 -10.758 1 97.31 368 ILE A C 1
ATOM 2994 O O . ILE A 1 368 ? -17.391 -16.328 -11.688 1 97.31 368 ILE A O 1
ATOM 2998 N N . ARG A 1 369 ? -19.062 -17.359 -10.602 1 97 369 ARG A N 1
ATOM 2999 C CA . ARG A 1 369 ? -20.094 -16.828 -11.484 1 97 369 ARG A CA 1
ATOM 3000 C C . ARG A 1 369 ? -20.141 -15.305 -11.406 1 97 369 ARG A C 1
ATOM 3002 O O . ARG A 1 369 ? -20.312 -14.633 -12.422 1 97 369 ARG A O 1
ATOM 3009 N N . SER A 1 370 ? -20 -14.805 -10.234 1 97.5 370 SER A N 1
ATOM 3010 C CA . SER A 1 370 ? -20.031 -13.359 -10.055 1 97.5 370 SER A CA 1
ATOM 3011 C C . SER A 1 370 ? -18.828 -12.695 -10.703 1 97.5 370 SER A C 1
ATOM 3013 O O . SER A 1 370 ? -18.938 -11.602 -11.266 1 97.5 370 SER A O 1
ATOM 3015 N N . ILE A 1 371 ? -17.641 -13.336 -10.578 1 98 371 ILE A N 1
ATOM 3016 C CA . ILE A 1 371 ? -16.453 -12.844 -11.273 1 98 371 ILE A CA 1
ATOM 3017 C C . ILE A 1 371 ? -16.719 -12.797 -12.773 1 98 371 ILE A C 1
ATOM 3019 O O . ILE A 1 371 ? -16.438 -11.789 -13.43 1 98 371 ILE A O 1
ATOM 3023 N N . PHE A 1 372 ? -17.297 -13.859 -13.297 1 97.19 372 PHE A N 1
ATOM 3024 C CA . PHE A 1 372 ? -17.625 -13.969 -14.711 1 97.19 372 PHE A CA 1
ATOM 3025 C C . PHE A 1 372 ? -18.562 -12.852 -15.141 1 97.19 372 PHE A C 1
ATOM 3027 O O . PHE A 1 372 ? -18.359 -12.227 -16.188 1 97.19 372 PHE A O 1
ATOM 3034 N N . ASP A 1 373 ? -19.562 -12.578 -14.328 1 96.81 373 ASP A N 1
ATOM 3035 C CA . ASP A 1 373 ? -20.516 -11.523 -14.617 1 96.81 373 ASP A CA 1
ATOM 3036 C C . ASP A 1 373 ? -19.844 -10.156 -14.648 1 96.81 373 ASP A C 1
ATOM 3038 O O . ASP A 1 373 ? -20.172 -9.305 -15.484 1 96.81 373 ASP A O 1
ATOM 3042 N N . GLY A 1 374 ? -18.922 -9.953 -13.719 1 96.75 374 GLY A N 1
ATOM 3043 C CA . GLY A 1 374 ? -18.203 -8.695 -13.695 1 96.75 374 GLY A CA 1
ATOM 3044 C C . GLY A 1 374 ? -17.312 -8.5 -14.906 1 96.75 374 GLY A C 1
ATOM 3045 O O . GLY A 1 374 ? -17.078 -7.371 -15.352 1 96.75 374 GLY A O 1
ATOM 3046 N N . CYS A 1 375 ? -16.844 -9.586 -15.422 1 95.06 375 CYS A N 1
ATOM 3047 C CA . CYS A 1 375 ? -15.914 -9.562 -16.547 1 95.06 375 CYS A CA 1
ATOM 3048 C C . CYS A 1 375 ? -16.656 -9.398 -17.859 1 95.06 375 CYS A C 1
ATOM 3050 O O . CYS A 1 375 ? -16.031 -9.312 -18.922 1 95.06 375 CYS A O 1
ATOM 3052 N N . ARG A 1 376 ? -17.938 -9.352 -17.953 1 88.44 376 ARG A N 1
ATOM 3053 C CA . ARG A 1 376 ? -18.734 -9.188 -19.156 1 88.44 376 ARG A CA 1
ATOM 3054 C C . ARG A 1 376 ? -19.047 -7.719 -19.422 1 88.44 376 ARG A C 1
ATOM 3056 O O . ARG A 1 376 ? -19.141 -6.926 -18.484 1 88.44 376 ARG A O 1
ATOM 3063 N N . MET B 1 1 ? -28.969 57.969 -26.203 1 32.19 1 MET B N 1
ATOM 3064 C CA . MET B 1 1 ? -27.578 57.562 -26.344 1 32.19 1 MET B CA 1
ATOM 3065 C C . MET B 1 1 ? -27.172 56.656 -25.156 1 32.19 1 MET B C 1
ATOM 3067 O O . MET B 1 1 ? -26.984 57.156 -24.047 1 32.19 1 MET B O 1
ATOM 3071 N N . LEU B 1 2 ? -27.75 55.438 -25.078 1 35.22 2 LEU B N 1
ATOM 3072 C CA . LEU B 1 2 ? -27.688 54.344 -24.078 1 35.22 2 LEU B CA 1
ATOM 3073 C C . LEU B 1 2 ? -26.281 53.812 -23.953 1 35.22 2 LEU B C 1
ATOM 3075 O O . LEU B 1 2 ? -25.703 53.312 -24.922 1 35.22 2 LEU B O 1
ATOM 3079 N N . TYR B 1 3 ? -25.484 54.5 -23.062 1 32.38 3 TYR B N 1
ATOM 3080 C CA . TYR B 1 3 ? -24.125 54.062 -22.766 1 32.38 3 TYR B CA 1
ATOM 3081 C C . TYR B 1 3 ? -24.109 52.625 -22.297 1 32.38 3 TYR B C 1
ATOM 3083 O O . TYR B 1 3 ? -24.781 52.25 -21.328 1 32.38 3 TYR B O 1
ATOM 3091 N N . LEU B 1 4 ? -23.875 51.688 -23.25 1 34.16 4 LEU B N 1
ATOM 3092 C CA . LEU B 1 4 ? -23.578 50.281 -23.031 1 34.16 4 LEU B CA 1
ATOM 3093 C C . LEU B 1 4 ? -22.391 50.125 -22.078 1 34.16 4 LEU B C 1
ATOM 3095 O O . LEU B 1 4 ? -21.266 50.469 -22.422 1 34.16 4 LEU B O 1
ATOM 3099 N N . ILE B 1 5 ? -22.656 50.312 -20.781 1 35.84 5 ILE B N 1
ATOM 3100 C CA . ILE B 1 5 ? -21.594 50.031 -19.812 1 35.84 5 ILE B CA 1
ATOM 3101 C C . ILE B 1 5 ? -21.125 48.594 -19.953 1 35.84 5 ILE B C 1
ATOM 3103 O O . ILE B 1 5 ? -21.906 47.656 -19.719 1 35.84 5 ILE B O 1
ATOM 3107 N N . LEU B 1 6 ? -20.188 48.344 -20.812 1 35.03 6 LEU B N 1
ATOM 3108 C CA . LEU B 1 6 ? -19.453 47.094 -20.922 1 35.03 6 LEU B CA 1
ATOM 3109 C C . LEU B 1 6 ? -18.781 46.75 -19.594 1 35.03 6 LEU B C 1
ATOM 3111 O O . LEU B 1 6 ? -17.859 47.438 -19.156 1 35.03 6 LEU B O 1
ATOM 3115 N N . VAL B 1 7 ? -19.547 46.281 -18.609 1 32.97 7 VAL B N 1
ATOM 3116 C CA . VAL B 1 7 ? -18.938 45.719 -17.406 1 32.97 7 VAL B CA 1
ATOM 3117 C C . VAL B 1 7 ? -17.922 44.625 -17.797 1 32.97 7 VAL B C 1
ATOM 3119 O O . VAL B 1 7 ? -18.297 43.625 -18.391 1 32.97 7 VAL B O 1
ATOM 3122 N N . SER B 1 8 ? -16.719 45.031 -18.062 1 29.45 8 SER B N 1
ATOM 3123 C CA . SER B 1 8 ? -15.633 44.062 -18.234 1 29.45 8 SER B CA 1
ATOM 3124 C C . SER B 1 8 ? -15.539 43.125 -17.047 1 29.45 8 SER B C 1
ATOM 3126 O O . SER B 1 8 ? -15.453 43.562 -15.898 1 29.45 8 SER B O 1
ATOM 3128 N N . LEU B 1 9 ? -16.234 42 -17.125 1 32.72 9 LEU B N 1
ATOM 3129 C CA . LEU B 1 9 ? -15.992 40.844 -16.234 1 32.72 9 LEU B CA 1
ATOM 3130 C C . LEU B 1 9 ? -14.5 40.594 -16.078 1 32.72 9 LEU B C 1
ATOM 3132 O O . LEU B 1 9 ? -13.836 40.156 -17.016 1 32.72 9 LEU B O 1
ATOM 3136 N N . ILE B 1 10 ? -13.891 41.5 -15.367 1 31.19 10 ILE B N 1
ATOM 3137 C CA . ILE B 1 10 ? -12.523 41.156 -14.984 1 31.19 10 ILE B CA 1
ATOM 3138 C C . ILE B 1 10 ? -12.492 39.781 -14.344 1 31.19 10 ILE B C 1
ATOM 3140 O O . ILE B 1 10 ? -13.078 39.562 -13.281 1 31.19 10 ILE B O 1
ATOM 3144 N N . ALA B 1 11 ? -12.594 38.75 -15.102 1 33.31 11 ALA B N 1
ATOM 3145 C CA . ALA B 1 11 ? -12.211 37.406 -14.625 1 33.31 11 ALA B CA 1
ATOM 3146 C C . ALA B 1 11 ? -10.859 37.438 -13.922 1 33.31 11 ALA B C 1
ATOM 3148 O O . ALA B 1 11 ? -9.836 37.719 -14.555 1 33.31 11 ALA B O 1
ATOM 3149 N N . ILE B 1 12 ? -10.82 37.875 -12.727 1 31.2 12 ILE B N 1
ATOM 3150 C CA . ILE B 1 12 ? -9.625 37.531 -11.969 1 31.2 12 ILE B CA 1
ATOM 3151 C C . ILE B 1 12 ? -9.219 36.094 -12.266 1 31.2 12 ILE B C 1
ATOM 3153 O O . ILE B 1 12 ? -9.945 35.156 -11.93 1 31.2 12 ILE B O 1
ATOM 3157 N N . SER B 1 13 ? -8.789 35.844 -13.461 1 33.03 13 SER B N 1
ATOM 3158 C CA . SER B 1 13 ? -8.031 34.594 -13.688 1 33.03 13 SER B CA 1
ATOM 3159 C C . SER B 1 13 ? -7.078 34.312 -12.531 1 33.03 13 SER B C 1
ATOM 3161 O O . SER B 1 13 ? -6.027 34.969 -12.422 1 33.03 13 SER B O 1
ATOM 3163 N N . GLY B 1 14 ? -7.566 34.312 -11.281 1 34.09 14 GLY B N 1
ATOM 3164 C CA . GLY B 1 14 ? -6.594 33.719 -10.367 1 34.09 14 GLY B CA 1
ATOM 3165 C C . GLY B 1 14 ? -5.707 32.688 -11.023 1 34.09 14 GLY B C 1
ATOM 3166 O O . GLY B 1 14 ? -6.199 31.719 -11.609 1 34.09 14 GLY B O 1
ATOM 3167 N N . ALA B 1 15 ? -4.656 33.094 -11.586 1 34.69 15 ALA B N 1
ATOM 3168 C CA . ALA B 1 15 ? -3.635 32.219 -12.141 1 34.69 15 ALA B CA 1
ATOM 3169 C C . ALA B 1 15 ? -3.496 30.938 -11.32 1 34.69 15 ALA B C 1
ATOM 3171 O O . ALA B 1 15 ? -3.104 30.984 -10.148 1 34.69 15 ALA B O 1
ATOM 3172 N N . GLN B 1 16 ? -4.297 29.969 -11.352 1 38.09 16 GLN B N 1
ATOM 3173 C CA . GLN B 1 16 ? -4.047 28.609 -10.875 1 38.09 16 GLN B CA 1
ATOM 3174 C C . GLN B 1 16 ? -2.574 28.234 -11.016 1 38.09 16 GLN B C 1
ATOM 3176 O O . GLN B 1 16 ? -2.076 28.062 -12.133 1 38.09 16 GLN B O 1
ATOM 3181 N N . GLU B 1 17 ? -1.679 28.953 -10.305 1 42.88 17 GLU B N 1
ATOM 3182 C CA . GLU B 1 17 ? -0.291 28.5 -10.289 1 42.88 17 GLU B CA 1
ATOM 3183 C C . GLU B 1 17 ? -0.204 26.984 -10.398 1 42.88 17 GLU B C 1
ATOM 3185 O O . GLU B 1 17 ? -0.771 26.266 -9.57 1 42.88 17 GLU B O 1
ATOM 3190 N N . ASN B 1 18 ? -0.326 26.375 -11.406 1 49.31 18 ASN B N 1
ATOM 3191 C CA . ASN B 1 18 ? -0.246 24.984 -11.82 1 49.31 18 ASN B CA 1
ATOM 3192 C C . ASN B 1 18 ? 0.904 24.25 -11.125 1 49.31 18 ASN B C 1
ATOM 3194 O O . ASN B 1 18 ? 1.98 24.828 -10.938 1 49.31 18 ASN B O 1
ATOM 3198 N N . GLY B 1 19 ? 0.73 23.172 -10.367 1 53.41 19 GLY B N 1
ATOM 3199 C CA . GLY B 1 19 ? 1.496 22 -9.992 1 53.41 19 GLY B CA 1
ATOM 3200 C C . GLY B 1 19 ? 2.461 22.25 -8.852 1 53.41 19 GLY B C 1
ATOM 3201 O O . GLY B 1 19 ? 2.078 22.812 -7.824 1 53.41 19 GLY B O 1
ATOM 3202 N N . CYS B 1 20 ? 3.709 21.656 -9.008 1 62.47 20 CYS B N 1
ATOM 3203 C CA . CYS B 1 20 ? 4.785 21.703 -8.031 1 62.47 20 CYS B CA 1
ATOM 3204 C C . CYS B 1 20 ? 5.23 23.141 -7.773 1 62.47 20 CYS B C 1
ATOM 3206 O O . CYS B 1 20 ? 6.281 23.375 -7.176 1 62.47 20 CYS B O 1
ATOM 3208 N N . LYS B 1 21 ? 4.188 24.094 -7.953 1 74.38 21 LYS B N 1
ATOM 3209 C CA . LYS B 1 21 ? 4.445 25.5 -7.66 1 74.38 21 LYS B CA 1
ATOM 3210 C C . LYS B 1 21 ? 4.098 25.828 -6.215 1 74.38 21 LYS B C 1
ATOM 3212 O O . LYS B 1 21 ? 4.539 26.859 -5.688 1 74.38 21 LYS B O 1
ATOM 3217 N N . ARG B 1 22 ? 3.443 25 -5.508 1 93.5 22 ARG B N 1
ATOM 3218 C CA . ARG B 1 22 ? 3.188 25.203 -4.086 1 93.5 22 ARG B CA 1
ATOM 3219 C C . ARG B 1 22 ? 4.102 24.328 -3.236 1 93.5 22 ARG B C 1
ATOM 3221 O O . ARG B 1 22 ? 3.947 23.109 -3.207 1 93.5 22 ARG B O 1
ATOM 3228 N N . ILE B 1 23 ? 5.066 24.953 -2.699 1 97.44 23 ILE B N 1
ATOM 3229 C CA . ILE B 1 23 ? 5.938 24.297 -1.736 1 97.44 23 ILE B CA 1
ATOM 3230 C C . ILE B 1 23 ? 5.66 24.828 -0.333 1 97.44 23 ILE B C 1
ATOM 3232 O O . ILE B 1 23 ? 6.004 25.969 -0.015 1 97.44 23 ILE B O 1
ATOM 3236 N N . VAL B 1 24 ? 5.031 23.969 0.475 1 98.12 24 VAL B N 1
ATOM 3237 C CA . VAL B 1 24 ? 4.59 24.312 1.821 1 98.12 24 VAL B CA 1
ATOM 3238 C C . VAL B 1 24 ? 5.629 23.859 2.842 1 98.12 24 VAL B C 1
ATOM 3240 O O . VAL B 1 24 ? 5.91 22.656 2.947 1 98.12 24 VAL B O 1
ATOM 3243 N N . CYS B 1 25 ? 6.156 24.766 3.578 1 96.75 25 CYS B N 1
ATOM 3244 C CA . CYS B 1 25 ? 7.199 24.453 4.543 1 96.75 25 CYS B CA 1
ATOM 3245 C C . CYS B 1 25 ? 6.691 24.594 5.973 1 96.75 25 CYS B C 1
ATOM 3247 O O . CYS B 1 25 ? 6.223 25.672 6.359 1 96.75 25 CYS B O 1
ATOM 3249 N N . LEU B 1 26 ? 6.828 23.516 6.699 1 95.94 26 LEU B N 1
ATOM 3250 C CA . LEU B 1 26 ? 6.469 23.547 8.109 1 95.94 26 LEU B CA 1
ATOM 3251 C C . LEU B 1 26 ? 7.617 24.078 8.961 1 95.94 26 LEU B C 1
ATOM 3253 O O . LEU B 1 26 ? 8.766 23.688 8.773 1 95.94 26 LEU B O 1
ATOM 3257 N N . VAL B 1 27 ? 7.25 25 9.789 1 91.56 27 VAL B N 1
ATOM 3258 C CA . VAL B 1 27 ? 8.195 25.578 10.734 1 91.56 27 VAL B CA 1
ATOM 3259 C C . VAL B 1 27 ? 7.848 25.141 12.148 1 91.56 27 VAL B C 1
ATOM 3261 O O . VAL B 1 27 ? 6.777 25.469 12.664 1 91.56 27 VAL B O 1
ATOM 3264 N N . ASN B 1 28 ? 8.703 24.219 12.695 1 82.75 28 ASN B N 1
ATOM 3265 C CA . ASN B 1 28 ? 8.453 23.688 14.031 1 82.75 28 ASN B CA 1
ATOM 3266 C C . ASN B 1 28 ? 9.289 24.406 15.086 1 82.75 28 ASN B C 1
ATOM 3268 O O . ASN B 1 28 ? 10.406 24.844 14.797 1 82.75 28 ASN B O 1
ATOM 3272 N N . ASN B 1 29 ? 8.68 24.703 16.281 1 65.19 29 ASN B N 1
ATOM 3273 C CA . ASN B 1 29 ? 9.383 25.406 17.344 1 65.19 29 ASN B CA 1
ATOM 3274 C C . ASN B 1 29 ? 10.062 24.438 18.297 1 65.19 29 ASN B C 1
ATOM 3276 O O . ASN B 1 29 ? 10.078 24.656 19.516 1 65.19 29 ASN B O 1
ATOM 3280 N N . LEU B 1 30 ? 10.18 23.188 18 1 56.47 30 LEU B N 1
ATOM 3281 C CA . LEU B 1 30 ? 10.648 22.203 18.969 1 56.47 30 LEU B CA 1
ATOM 3282 C C . LEU B 1 30 ? 11.914 22.703 19.656 1 56.47 30 LEU B C 1
ATOM 3284 O O . LEU B 1 30 ? 12.062 22.547 20.875 1 56.47 30 LEU B O 1
ATOM 3288 N N . ASP B 1 31 ? 13.07 22.781 19.031 1 52.56 31 ASP B N 1
ATOM 3289 C CA . ASP B 1 31 ? 14.289 23.078 19.781 1 52.56 31 ASP B CA 1
ATOM 3290 C C . ASP B 1 31 ? 14.453 24.578 19.969 1 52.56 31 ASP B C 1
ATOM 3292 O O . ASP B 1 31 ? 13.867 25.375 19.234 1 52.56 31 ASP B O 1
ATOM 3296 N N . ASN B 1 32 ? 15.07 24.938 21.188 1 48.66 32 ASN B N 1
ATOM 3297 C CA . ASN B 1 32 ? 15.352 26.328 21.516 1 48.66 32 ASN B CA 1
ATOM 3298 C C . ASN B 1 32 ? 15.32 27.219 20.266 1 48.66 32 ASN B C 1
ATOM 3300 O O . ASN B 1 32 ? 16.25 27.203 19.469 1 48.66 32 ASN B O 1
ATOM 3304 N N . PRO B 1 33 ? 13.914 27.406 20.016 1 49.56 33 PRO B N 1
ATOM 3305 C CA . PRO B 1 33 ? 13.766 28.328 18.891 1 49.56 33 PRO B CA 1
ATOM 3306 C C . PRO B 1 33 ? 14.867 29.391 18.828 1 49.56 33 PRO B C 1
ATOM 3308 O O . PRO B 1 33 ? 14.688 30.438 18.219 1 49.56 33 PRO B O 1
ATOM 3311 N N . LYS B 1 34 ? 15.852 29.219 19.625 1 48.75 34 LYS B N 1
ATOM 3312 C CA . LYS B 1 34 ? 16.75 30.281 19.203 1 48.75 34 LYS B CA 1
ATOM 3313 C C . LYS B 1 34 ? 16.609 30.562 17.719 1 48.75 34 LYS B C 1
ATOM 3315 O O . LYS B 1 34 ? 16.031 29.75 16.984 1 48.75 34 LYS B O 1
ATOM 3320 N N . ASP B 1 35 ? 17.125 31.562 17.094 1 54.78 35 ASP B N 1
ATOM 3321 C CA . ASP B 1 35 ? 16.828 32.469 15.984 1 54.78 35 ASP B CA 1
ATOM 3322 C C . ASP B 1 35 ? 16.75 31.703 14.664 1 54.78 35 ASP B C 1
ATOM 3324 O O . ASP B 1 35 ? 17.703 31.719 13.883 1 54.78 35 ASP B O 1
ATOM 3328 N N . PHE B 1 36 ? 16.078 30.5 14.602 1 61.69 36 PHE B N 1
ATOM 3329 C CA . PHE B 1 36 ? 15.984 29.859 13.297 1 61.69 36 PHE B CA 1
ATOM 3330 C C . PHE B 1 36 ? 15.242 30.75 12.312 1 61.69 36 PHE B C 1
ATOM 3332 O O . PHE B 1 36 ? 15.617 30.844 11.141 1 61.69 36 PHE B O 1
ATOM 3339 N N . ILE B 1 37 ? 14.234 31.328 12.773 1 60.34 37 ILE B N 1
ATOM 3340 C CA . ILE B 1 37 ? 13.492 32.188 11.844 1 60.34 37 ILE B CA 1
ATOM 3341 C C . ILE B 1 37 ? 14.344 33.406 11.469 1 60.34 37 ILE B C 1
ATOM 3343 O O . ILE B 1 37 ? 14.297 33.844 10.32 1 60.34 37 ILE B O 1
ATOM 3347 N N . ASN B 1 38 ? 15.211 33.625 12.508 1 58.47 38 ASN B N 1
ATOM 3348 C CA . ASN B 1 38 ? 16.094 34.75 12.258 1 58.47 38 ASN B CA 1
ATOM 3349 C C . ASN B 1 38 ? 17.188 34.406 11.25 1 58.47 38 ASN B C 1
ATOM 3351 O O . ASN B 1 38 ? 17.719 35.281 10.562 1 58.47 38 ASN B O 1
ATOM 3355 N N . ASP B 1 39 ? 17.516 33.094 11.352 1 60.59 39 ASP B N 1
ATOM 3356 C CA . ASP B 1 39 ? 18.672 32.656 10.586 1 60.59 39 ASP B CA 1
ATOM 3357 C C . ASP B 1 39 ? 18.328 32.469 9.117 1 60.59 39 ASP B C 1
ATOM 3359 O O . ASP B 1 39 ? 19.203 32.156 8.297 1 60.59 39 ASP B O 1
ATOM 3363 N N . GLY B 1 40 ? 17.109 32.688 8.711 1 78.56 40 GLY B N 1
ATOM 3364 C CA . GLY B 1 40 ? 16.75 32.75 7.297 1 78.56 40 GLY B CA 1
ATOM 3365 C C . GLY B 1 40 ? 15.961 31.562 6.824 1 78.56 40 GLY B C 1
ATOM 3366 O O . GLY B 1 40 ? 16.547 30.547 6.441 1 78.56 40 GLY B O 1
ATOM 3367 N N . LEU B 1 41 ? 14.719 31.625 6.883 1 89.19 41 LEU B N 1
ATOM 3368 C CA . LEU B 1 41 ? 13.812 30.672 6.27 1 89.19 41 LEU B CA 1
ATOM 3369 C C . LEU B 1 41 ? 13.984 30.641 4.754 1 89.19 41 LEU B C 1
ATOM 3371 O O . LEU B 1 41 ? 14.438 31.625 4.164 1 89.19 41 LEU B O 1
ATOM 3375 N N . PRO B 1 42 ? 13.789 29.484 4.168 1 92.88 42 PRO B N 1
ATOM 3376 C CA . PRO B 1 42 ? 14 29.375 2.723 1 92.88 42 PRO B CA 1
ATOM 3377 C C . PRO B 1 42 ? 12.867 29.984 1.907 1 92.88 42 PRO B C 1
ATOM 3379 O O . PRO B 1 42 ? 12.234 29.297 1.106 1 92.88 42 PRO B O 1
ATOM 3382 N N . THR B 1 43 ? 12.766 31.297 1.959 1 93 43 THR B N 1
ATOM 3383 C CA . THR B 1 43 ? 11.664 32 1.329 1 93 43 THR B CA 1
ATOM 3384 C C . THR B 1 43 ? 11.82 32.031 -0.189 1 93 43 THR B C 1
ATOM 3386 O O . THR B 1 43 ? 10.859 32.312 -0.915 1 93 43 THR B O 1
ATOM 3389 N N . ASP B 1 44 ? 13 31.719 -0.673 1 91.94 44 ASP B N 1
ATOM 3390 C CA . ASP B 1 44 ? 13.227 31.672 -2.113 1 91.94 44 ASP B CA 1
ATOM 3391 C C . ASP B 1 44 ? 12.68 30.375 -2.709 1 91.94 44 ASP B C 1
ATOM 3393 O O . ASP B 1 44 ? 12.508 30.266 -3.926 1 91.94 44 ASP B O 1
ATOM 3397 N N . TYR B 1 45 ? 12.445 29.438 -1.806 1 94.88 45 TYR B N 1
ATOM 3398 C CA . TYR B 1 45 ? 12.039 28.125 -2.299 1 94.88 45 TYR B CA 1
ATOM 3399 C C . TYR B 1 45 ? 10.617 27.797 -1.859 1 94.88 45 TYR B C 1
ATOM 3401 O O . TYR B 1 45 ? 9.867 27.156 -2.602 1 94.88 45 TYR B O 1
ATOM 3409 N N . CYS B 1 46 ? 10.242 28.266 -0.705 1 95.81 46 CYS B N 1
ATOM 3410 C CA . CYS B 1 46 ? 8.938 27.938 -0.141 1 95.81 46 CYS B CA 1
ATOM 3411 C C . CYS B 1 46 ? 7.93 29.047 -0.454 1 95.81 46 CYS B C 1
ATOM 3413 O O . CYS B 1 46 ? 8.219 30.219 -0.285 1 95.81 46 CYS B O 1
ATOM 3415 N N . THR B 1 47 ? 6.758 28.625 -0.879 1 96.5 47 THR B N 1
ATOM 3416 C CA . THR B 1 47 ? 5.699 29.578 -1.188 1 96.5 47 THR B CA 1
ATOM 3417 C C . THR B 1 47 ? 4.789 29.781 0.02 1 96.5 47 THR B C 1
ATOM 3419 O O . THR B 1 47 ? 4.098 30.797 0.116 1 96.5 47 THR B O 1
ATOM 3422 N N . HIS B 1 48 ? 4.707 28.781 0.815 1 97.25 48 HIS B N 1
ATOM 3423 C CA . HIS B 1 48 ? 3.9 28.781 2.031 1 97.25 48 HIS B CA 1
ATOM 3424 C C . HIS B 1 48 ? 4.727 28.359 3.242 1 97.25 48 HIS B C 1
ATOM 3426 O O . HIS B 1 48 ? 5.594 27.484 3.137 1 97.25 48 HIS B O 1
ATOM 3432 N N . PHE B 1 49 ? 4.406 28.969 4.379 1 96.25 49 PHE B N 1
ATOM 3433 C CA . PHE B 1 49 ? 4.926 28.5 5.656 1 96.25 49 PHE B CA 1
ATOM 3434 C C . PHE B 1 49 ? 3.787 28.203 6.625 1 96.25 49 PHE B C 1
ATOM 3436 O O . PHE B 1 49 ? 2.82 28.969 6.707 1 96.25 49 PHE B O 1
ATOM 3443 N N . ILE B 1 50 ? 3.861 27.078 7.266 1 97.44 50 ILE B N 1
ATOM 3444 C CA . ILE B 1 50 ? 2.957 26.734 8.359 1 97.44 50 ILE B CA 1
ATOM 3445 C C . ILE B 1 50 ? 3.723 26.734 9.68 1 97.44 50 ILE B C 1
ATOM 3447 O O . ILE B 1 50 ? 4.727 26.047 9.828 1 97.44 50 ILE B O 1
ATOM 3451 N N . TYR B 1 51 ? 3.234 27.531 10.625 1 95.06 51 TYR B N 1
ATOM 3452 C CA . TYR B 1 51 ? 3.859 27.594 11.945 1 95.06 51 TYR B CA 1
ATOM 3453 C C . TYR B 1 51 ? 3.279 26.531 12.867 1 95.06 51 TYR B C 1
ATOM 3455 O O . TYR B 1 51 ? 2.072 26.5 13.117 1 95.06 51 TYR B O 1
ATOM 3463 N N . ASP B 1 52 ? 4.098 25.656 13.336 1 93.31 52 ASP B N 1
ATOM 3464 C CA . ASP B 1 52 ? 3.701 24.594 14.25 1 93.31 52 ASP B CA 1
ATOM 3465 C C . ASP B 1 52 ? 4.031 24.969 15.695 1 93.31 52 ASP B C 1
ATOM 3467 O O . ASP B 1 52 ? 5.18 24.844 16.125 1 93.31 52 ASP B O 1
ATOM 3471 N N . SER B 1 53 ? 3.123 25.578 16.453 1 91.12 53 SER B N 1
ATOM 3472 C CA . SER B 1 53 ? 1.666 25.547 16.391 1 91.12 53 SER B CA 1
ATOM 3473 C C . SER B 1 53 ? 1.052 26.391 17.5 1 91.12 53 SER B C 1
ATOM 3475 O O . SER B 1 53 ? 1.752 26.828 18.406 1 91.12 53 SER B O 1
ATOM 3477 N N . ALA B 1 54 ? -0.148 26.828 17.297 1 95.44 54 ALA B N 1
ATOM 3478 C CA . ALA B 1 54 ? -0.996 27.25 18.422 1 95.44 54 ALA B CA 1
ATOM 3479 C C . ALA B 1 54 ? -1.75 26.062 19.016 1 95.44 54 ALA B C 1
ATOM 3481 O O . ALA B 1 54 ? -2.072 25.109 18.312 1 95.44 54 ALA B O 1
ATOM 3482 N N . TYR B 1 55 ? -2.025 26.172 20.281 1 95.38 55 TYR B N 1
ATOM 3483 C CA . TYR B 1 55 ? -2.738 25.109 20.969 1 95.38 55 TYR B CA 1
ATOM 3484 C C . TYR B 1 55 ? -4.215 25.453 21.125 1 95.38 55 TYR B C 1
ATOM 3486 O O . TYR B 1 55 ? -4.574 26.594 21.391 1 95.38 55 TYR B O 1
ATOM 3494 N N . MET B 1 56 ? -5.004 24.438 20.984 1 96.38 56 MET B N 1
ATOM 3495 C CA . MET B 1 56 ? -6.418 24.578 21.328 1 96.38 56 MET B CA 1
ATOM 3496 C C . MET B 1 56 ? -6.656 24.266 22.812 1 96.38 56 MET B C 1
ATOM 3498 O O . MET B 1 56 ? -6.414 23.141 23.25 1 96.38 56 MET B O 1
ATOM 3502 N N . VAL B 1 57 ? -7.07 25.188 23.562 1 95 57 VAL B N 1
ATOM 3503 C CA . VAL B 1 57 ? -7.449 25.047 24.969 1 95 57 VAL B CA 1
ATOM 3504 C C . VAL B 1 57 ? -8.906 25.469 25.141 1 95 57 VAL B C 1
ATOM 3506 O O . VAL B 1 57 ? -9.25 26.641 24.969 1 95 57 VAL B O 1
ATOM 3509 N N . GLY B 1 58 ? -9.672 24.469 25.578 1 94.62 58 GLY B N 1
ATOM 3510 C CA . GLY B 1 58 ? -11.102 24.734 25.453 1 94.62 58 GLY B CA 1
ATOM 3511 C C . GLY B 1 58 ? -11.531 25.047 24.031 1 94.62 58 GLY B C 1
ATOM 3512 O O . GLY B 1 58 ? -11.242 24.297 23.109 1 94.62 58 GLY B O 1
ATOM 3513 N N . ASN B 1 59 ? -12.195 26.141 23.828 1 97.12 59 ASN B N 1
ATOM 3514 C CA . ASN B 1 59 ? -12.641 26.531 22.5 1 97.12 59 ASN B CA 1
ATOM 3515 C C . ASN B 1 59 ? -11.883 27.75 22 1 97.12 59 ASN B C 1
ATOM 3517 O O . ASN B 1 59 ? -12.422 28.547 21.219 1 97.12 59 ASN B O 1
ATOM 3521 N N . THR B 1 60 ? -10.695 27.875 22.453 1 97.25 60 THR B N 1
ATOM 3522 C CA . THR B 1 60 ? -9.875 29.016 22.047 1 97.25 60 THR B CA 1
ATOM 3523 C C . THR B 1 60 ? -8.477 28.562 21.641 1 97.25 60 THR B C 1
ATOM 3525 O O . THR B 1 60 ? -8.125 27.391 21.828 1 97.25 60 THR B O 1
ATOM 3528 N N . LEU B 1 61 ? -7.762 29.516 21.047 1 97.31 61 LEU B N 1
ATOM 3529 C CA . LEU B 1 61 ? -6.375 29.25 20.672 1 97.31 61 LEU B CA 1
ATOM 3530 C C . LEU B 1 61 ? -5.422 30.016 21.594 1 97.31 61 LEU B C 1
ATOM 3532 O O . LEU B 1 61 ? -5.703 31.156 21.984 1 97.31 61 LEU B O 1
ATOM 3536 N N . THR B 1 62 ? -4.367 29.344 21.922 1 95.06 62 THR B N 1
ATOM 3537 C CA . THR B 1 62 ? -3.305 29.953 22.703 1 95.06 62 THR B CA 1
ATOM 3538 C C . THR B 1 62 ? -1.935 29.578 22.141 1 95.06 62 THR B C 1
ATOM 3540 O O . THR B 1 62 ? -1.787 28.562 21.484 1 95.06 62 THR B O 1
ATOM 3543 N N . ASN B 1 63 ? -1.012 30.484 22.422 1 91.19 63 ASN B N 1
ATOM 3544 C CA . ASN B 1 63 ? 0.365 30.203 22.031 1 91.19 63 ASN B CA 1
ATOM 3545 C C . ASN B 1 63 ? 0.988 29.125 22.906 1 91.19 63 ASN B C 1
ATOM 3547 O O . ASN B 1 63 ? 0.575 28.953 24.062 1 91.19 63 ASN B O 1
ATOM 3551 N N . LYS B 1 64 ? 1.904 28.484 22.375 1 87.75 64 LYS B N 1
ATOM 3552 C CA . LYS B 1 64 ? 2.613 27.422 23.094 1 87.75 64 LYS B CA 1
ATOM 3553 C C . LYS B 1 64 ? 3.68 28 24.016 1 87.75 64 LYS B C 1
ATOM 3555 O O . LYS B 1 64 ? 3.818 27.578 25.156 1 87.75 64 LYS B O 1
ATOM 3560 N N . TYR B 1 65 ? 4.402 29.031 23.469 1 84.88 65 TYR B N 1
ATOM 3561 C CA . TYR B 1 65 ? 5.508 29.641 24.203 1 84.88 65 TYR B CA 1
ATOM 3562 C C . TYR B 1 65 ? 5.352 31.156 24.266 1 84.88 65 TYR B C 1
ATOM 3564 O O . TYR B 1 65 ? 4.828 31.766 23.344 1 84.88 65 TYR B O 1
ATOM 3572 N N . SER B 1 66 ? 5.934 31.703 25.25 1 83.31 66 SER B N 1
ATOM 3573 C CA . SER B 1 66 ? 5.781 33.156 25.453 1 83.31 66 SER B CA 1
ATOM 3574 C C . SER B 1 66 ? 6.512 33.938 24.375 1 83.31 66 SER B C 1
ATOM 3576 O O . SER B 1 66 ? 6.082 35.031 24 1 83.31 66 SER B O 1
ATOM 3578 N N . TYR B 1 67 ? 7.5 33.438 23.875 1 83.25 67 TYR B N 1
ATOM 3579 C CA . TYR B 1 67 ? 8.336 34.188 22.938 1 83.25 67 TYR B CA 1
ATOM 3580 C C . TYR B 1 67 ? 7.719 34.188 21.547 1 83.25 67 TYR B C 1
ATOM 3582 O O . TYR B 1 67 ? 8.258 34.781 20.625 1 83.25 67 TYR B O 1
ATOM 3590 N N . GLU B 1 68 ? 6.652 33.562 21.359 1 88.25 68 GLU B N 1
ATOM 3591 C CA . GLU B 1 68 ? 5.957 33.562 20.078 1 88.25 68 GLU B CA 1
ATOM 3592 C C . GLU B 1 68 ? 5.191 34.875 19.891 1 88.25 68 GLU B C 1
ATOM 3594 O O . GLU B 1 68 ? 4.887 35.281 18.766 1 88.25 68 GLU B O 1
ATOM 3599 N N . LEU B 1 69 ? 4.945 35.5 21.016 1 87.62 69 LEU B N 1
ATOM 3600 C CA . LEU B 1 69 ? 4.176 36.75 20.969 1 87.62 69 LEU B CA 1
ATOM 3601 C C . LEU B 1 69 ? 5.082 37.969 21.172 1 87.62 69 LEU B C 1
ATOM 3603 O O . LEU B 1 69 ? 6.227 37.812 21.609 1 87.62 69 LEU B O 1
ATOM 3607 N N . PHE B 1 70 ? 4.512 39.094 20.703 1 79.25 70 PHE B N 1
ATOM 3608 C CA . PHE B 1 70 ? 5.203 40.344 20.922 1 79.25 70 PHE B CA 1
ATOM 3609 C C . PHE B 1 70 ? 5.391 40.625 22.422 1 79.25 70 PHE B C 1
ATOM 3611 O O . PHE B 1 70 ? 4.438 40.531 23.188 1 79.25 70 PHE B O 1
ATOM 3618 N N . LYS B 1 71 ? 6.676 40.875 22.75 1 76.94 71 LYS B N 1
ATOM 3619 C CA . LYS B 1 71 ? 7.004 41.188 24.141 1 76.94 71 LYS B CA 1
ATOM 3620 C C . LYS B 1 71 ? 8.211 42.125 24.203 1 76.94 71 LYS B C 1
ATOM 3622 O O . LYS B 1 71 ? 9.18 41.938 23.469 1 76.94 71 LYS B O 1
ATOM 3627 N N . ASN B 1 72 ? 8.062 43 25.188 1 75.94 72 ASN B N 1
ATOM 3628 C CA . ASN B 1 72 ? 9.164 43.906 25.484 1 75.94 72 ASN B CA 1
ATOM 3629 C C . ASN B 1 72 ? 9.648 44.625 24.234 1 75.94 72 ASN B C 1
ATOM 3631 O O . ASN B 1 72 ? 10.859 44.688 23.984 1 75.94 72 ASN B O 1
ATOM 3635 N N . LYS B 1 73 ? 8.836 45.031 23.375 1 75.5 73 LYS B N 1
ATOM 3636 C CA . LYS B 1 73 ? 9.086 45.844 22.188 1 75.5 73 LYS B CA 1
ATOM 3637 C C . LYS B 1 73 ? 9.797 45.031 21.109 1 75.5 73 LYS B C 1
ATOM 3639 O O . LYS B 1 73 ? 10.5 45.594 20.266 1 75.5 73 LYS B O 1
ATOM 3644 N N . LYS B 1 74 ? 9.773 43.719 21.266 1 81.06 74 LYS B N 1
ATOM 3645 C CA . LYS B 1 74 ? 10.359 42.844 20.25 1 81.06 74 LYS B CA 1
ATOM 3646 C C . LYS B 1 74 ? 9.305 41.906 19.656 1 81.06 74 LYS B C 1
ATOM 3648 O O . LYS B 1 74 ? 8.43 41.406 20.359 1 81.06 74 LYS B O 1
ATOM 3653 N N . LYS B 1 75 ? 9.461 41.812 18.391 1 83.62 75 LYS B N 1
ATOM 3654 C CA . LYS B 1 75 ? 8.57 40.875 17.688 1 83.62 75 LYS B CA 1
ATOM 3655 C C . LYS B 1 75 ? 8.797 39.438 18.156 1 83.62 75 LYS B C 1
ATOM 3657 O O . LYS B 1 75 ? 9.945 39.031 18.328 1 83.62 75 LYS B O 1
ATOM 3662 N N . GLY B 1 76 ? 7.742 38.719 18.438 1 88.38 76 GLY B N 1
ATOM 3663 C CA . GLY B 1 76 ? 7.816 37.312 18.656 1 88.38 76 GLY B CA 1
ATOM 3664 C C . GLY B 1 76 ? 7.941 36.5 17.375 1 88.38 76 GLY B C 1
ATOM 3665 O O . GLY B 1 76 ? 8.078 37.094 16.297 1 88.38 76 GLY B O 1
ATOM 3666 N N . LEU B 1 77 ? 7.879 35.219 17.5 1 88.31 77 LEU B N 1
ATOM 3667 C CA . LEU B 1 77 ? 8.078 34.344 16.344 1 88.31 77 LEU B CA 1
ATOM 3668 C C . LEU B 1 77 ? 6.945 34.531 15.336 1 88.31 77 LEU B C 1
ATOM 3670 O O . LEU B 1 77 ? 7.172 34.438 14.125 1 88.31 77 LEU B O 1
ATOM 3674 N N . TYR B 1 78 ? 5.703 34.75 15.828 1 92.25 78 TYR B N 1
ATOM 3675 C CA . TYR B 1 78 ? 4.59 35 14.914 1 92.25 78 TYR B CA 1
ATOM 3676 C C . TYR B 1 78 ? 4.871 36.25 14.055 1 92.25 78 TYR B C 1
ATOM 3678 O O . TYR B 1 78 ? 4.715 36.188 12.836 1 92.25 78 TYR B O 1
ATOM 3686 N N . GLY B 1 79 ? 5.277 37.281 14.773 1 91.06 79 GLY B N 1
ATOM 3687 C CA . GLY B 1 79 ? 5.562 38.531 14.078 1 91.06 79 GLY B CA 1
ATOM 3688 C C . GLY B 1 79 ? 6.727 38.406 13.117 1 91.06 79 GLY B C 1
ATOM 3689 O O . GLY B 1 79 ? 6.695 39 12.031 1 91.06 79 GLY B O 1
ATOM 3690 N N . LYS B 1 80 ? 7.719 37.688 13.539 1 89.25 80 LYS B N 1
ATOM 3691 C CA . LYS B 1 80 ? 8.883 37.5 12.672 1 89.25 80 LYS B CA 1
ATOM 3692 C C . LYS B 1 80 ? 8.508 36.75 11.398 1 89.25 80 LYS B C 1
ATOM 3694 O O . LYS B 1 80 ? 8.922 37.125 10.305 1 89.25 80 LYS B O 1
ATOM 3699 N N . LEU B 1 81 ? 7.754 35.719 11.523 1 92.44 81 LEU B N 1
ATOM 3700 C CA . LEU B 1 81 ? 7.336 34.938 10.367 1 92.44 81 LEU B CA 1
ATOM 3701 C C . LEU B 1 81 ? 6.465 35.781 9.43 1 92.44 81 LEU B C 1
ATOM 3703 O O . LEU B 1 81 ? 6.734 35.844 8.227 1 92.44 81 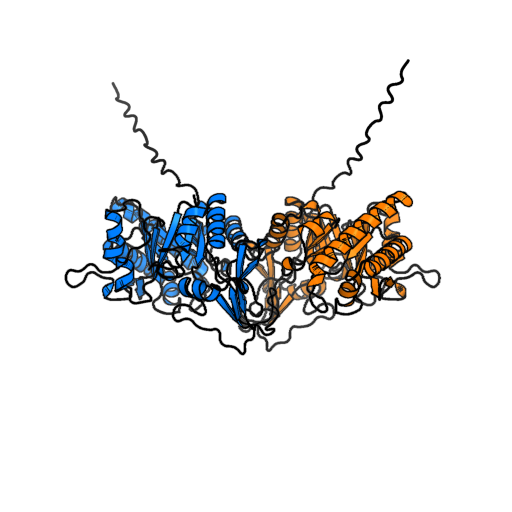LEU B O 1
ATOM 3707 N N . ASN B 1 82 ? 5.48 36.438 9.969 1 93.94 82 ASN B N 1
ATOM 3708 C CA . ASN B 1 82 ? 4.559 37.188 9.148 1 93.94 82 ASN B CA 1
ATOM 3709 C C . ASN B 1 82 ? 5.223 38.438 8.578 1 93.94 82 ASN B C 1
ATOM 3711 O O . ASN B 1 82 ? 4.773 39 7.57 1 93.94 82 ASN B O 1
ATOM 3715 N N . GLY B 1 83 ? 6.285 38.875 9.266 1 91.06 83 GLY B N 1
ATOM 3716 C CA . GLY B 1 83 ? 7.039 40.031 8.766 1 91.06 83 GLY B CA 1
ATOM 3717 C C . GLY B 1 83 ? 7.754 39.75 7.461 1 91.06 83 GLY B C 1
ATOM 3718 O O . GLY B 1 83 ? 8.078 40.656 6.711 1 91.06 83 GLY B O 1
ATOM 3719 N N . LEU B 1 84 ? 7.98 38.5 7.184 1 91.31 84 LEU B N 1
ATOM 3720 C CA . LEU B 1 84 ? 8.648 38.125 5.949 1 91.31 84 LEU B CA 1
ATOM 3721 C C . LEU B 1 84 ? 7.824 38.5 4.73 1 91.31 84 LEU B C 1
ATOM 3723 O O . LEU B 1 84 ? 8.359 38.656 3.633 1 91.31 84 LEU B O 1
ATOM 3727 N N . LYS B 1 85 ? 6.547 38.656 4.875 1 93.19 85 LYS B N 1
ATOM 3728 C CA . LYS B 1 85 ? 5.641 38.969 3.773 1 93.19 85 LYS B CA 1
ATOM 3729 C C . LYS B 1 85 ? 5.855 40.375 3.248 1 93.19 85 LYS B C 1
ATOM 3731 O O . LYS B 1 85 ? 5.418 40.719 2.146 1 93.19 85 LYS B O 1
ATOM 3736 N N . ARG B 1 86 ? 6.48 41.188 4 1 91.56 86 ARG B N 1
ATOM 3737 C CA . ARG B 1 86 ? 6.797 42.531 3.547 1 91.56 86 ARG B CA 1
ATOM 3738 C C . ARG B 1 86 ? 7.766 42.5 2.369 1 91.56 86 ARG B C 1
ATOM 3740 O O . ARG B 1 86 ? 7.621 43.281 1.421 1 91.56 86 ARG B O 1
ATOM 3747 N N . ASN B 1 87 ? 8.68 41.625 2.488 1 87.81 87 ASN B N 1
ATOM 3748 C CA . ASN B 1 87 ? 9.703 41.531 1.454 1 87.81 87 ASN B CA 1
ATOM 3749 C C . ASN B 1 87 ? 9.32 40.5 0.396 1 87.81 87 ASN B C 1
ATOM 3751 O O . ASN B 1 87 ? 9.891 40.469 -0.695 1 87.81 87 ASN B O 1
ATOM 3755 N N . LYS B 1 88 ? 8.367 39.656 0.74 1 90.62 88 LYS B N 1
ATOM 3756 C CA . LYS B 1 88 ? 7.871 38.625 -0.167 1 90.62 88 LYS B CA 1
ATOM 3757 C C . LYS B 1 88 ? 6.344 38.625 -0.197 1 90.62 88 LYS B C 1
ATOM 3759 O O . LYS B 1 88 ? 5.715 37.719 0.345 1 90.62 88 LYS B O 1
ATOM 3764 N N . PRO B 1 89 ? 5.75 39.531 -0.874 1 89.31 89 PRO B N 1
ATOM 3765 C CA . PRO B 1 89 ? 4.297 39.688 -0.794 1 89.31 89 PRO B CA 1
ATOM 3766 C C . PRO B 1 89 ? 3.529 38.469 -1.274 1 89.31 89 PRO B C 1
ATOM 3768 O O . PRO B 1 89 ? 2.359 38.281 -0.927 1 89.31 89 PRO B O 1
ATOM 3771 N N . GLY B 1 90 ? 4.074 37.625 -1.998 1 91.75 90 GLY B N 1
ATOM 3772 C CA . GLY B 1 90 ? 3.385 36.406 -2.449 1 91.75 90 GLY B CA 1
ATOM 3773 C C . GLY B 1 90 ? 3.436 35.281 -1.439 1 91.75 90 GLY B C 1
ATOM 3774 O O . GLY B 1 90 ? 2.758 34.281 -1.605 1 91.75 90 GLY B O 1
ATOM 3775 N N . LEU B 1 91 ? 4.113 35.5 -0.35 1 94.94 91 LEU B N 1
ATOM 3776 C CA . LEU B 1 91 ? 4.27 34.469 0.682 1 94.94 91 LEU B CA 1
ATOM 3777 C C . LEU B 1 91 ? 2.984 34.312 1.483 1 94.94 91 LEU B C 1
ATOM 3779 O O . LEU B 1 91 ? 2.334 35.312 1.836 1 94.94 91 LEU B O 1
ATOM 3783 N N . ILE B 1 92 ? 2.584 33.062 1.678 1 97.5 92 ILE B N 1
ATOM 3784 C CA . ILE B 1 92 ? 1.399 32.75 2.471 1 97.5 92 ILE B CA 1
ATOM 3785 C C . ILE B 1 92 ? 1.815 32.094 3.779 1 97.5 92 ILE B C 1
ATOM 3787 O O . ILE B 1 92 ? 2.645 31.172 3.779 1 97.5 92 ILE B O 1
ATOM 3791 N N . THR B 1 93 ? 1.34 32.531 4.895 1 97.31 93 THR B N 1
ATOM 3792 C CA . THR B 1 93 ? 1.649 31.969 6.195 1 97.31 93 THR B CA 1
ATOM 3793 C C . THR B 1 93 ? 0.381 31.453 6.879 1 97.31 93 THR B C 1
ATOM 3795 O O . THR B 1 93 ? -0.642 32.156 6.883 1 97.31 93 THR B O 1
ATOM 3798 N N . LEU B 1 94 ? 0.428 30.219 7.398 1 98.56 94 LEU B N 1
ATOM 3799 C CA . LEU B 1 94 ? -0.68 29.609 8.133 1 98.56 94 LEU B CA 1
ATOM 3800 C C . LEU B 1 94 ? -0.256 29.234 9.547 1 98.56 94 LEU B C 1
ATOM 3802 O O . LEU B 1 94 ? 0.936 29.062 9.82 1 98.56 94 LEU B O 1
ATOM 3806 N N . LEU B 1 95 ? -1.202 29.234 10.398 1 97.94 95 LEU B N 1
ATOM 3807 C CA . LEU B 1 95 ? -0.993 28.781 11.766 1 97.94 95 LEU B CA 1
ATOM 3808 C C . LEU B 1 95 ? -1.585 27.391 11.969 1 97.94 95 LEU B C 1
ATOM 3810 O O . LEU B 1 95 ? -2.781 27.172 11.742 1 97.94 95 LEU B O 1
ATOM 3814 N N . ARG B 1 96 ? -0.767 26.438 12.328 1 97.81 96 ARG B N 1
ATOM 3815 C CA . ARG B 1 96 ? -1.271 25.109 12.664 1 97.81 96 ARG B CA 1
ATOM 3816 C C . ARG B 1 96 ? -1.923 25.094 14.047 1 97.81 96 ARG B C 1
ATOM 3818 O O . ARG B 1 96 ? -1.391 25.688 14.992 1 97.81 96 ARG B O 1
ATOM 3825 N N . VAL B 1 97 ? -3.059 24.5 14.094 1 97.56 97 VAL B N 1
ATOM 3826 C CA . VAL B 1 97 ? -3.777 24.328 15.352 1 97.56 97 VAL B CA 1
ATOM 3827 C C . VAL B 1 97 ? -3.613 22.891 15.852 1 97.56 97 VAL B C 1
ATOM 3829 O O . VAL B 1 97 ? -3.977 21.938 15.156 1 97.56 97 VAL B O 1
ATOM 3832 N N . SER B 1 98 ? -3.092 22.719 17.016 1 95.81 98 SER B N 1
ATOM 3833 C CA . SER B 1 98 ? -2.83 21.406 17.594 1 95.81 98 SER B CA 1
ATOM 3834 C C . SER B 1 98 ? -3.416 21.281 18.984 1 95.81 98 SER B C 1
ATOM 3836 O O . SER B 1 98 ? -3.646 22.281 19.656 1 95.81 98 SER B O 1
ATOM 3838 N N . PRO B 1 99 ? -3.738 20.062 19.375 1 93.75 99 PRO B N 1
ATOM 3839 C CA . PRO B 1 99 ? -4.02 19.891 20.797 1 93.75 99 PRO B CA 1
ATOM 3840 C C . PRO B 1 99 ? -2.777 20.078 21.672 1 93.75 99 PRO B C 1
ATOM 3842 O O . PRO B 1 99 ? -1.652 19.906 21.188 1 93.75 99 PRO B O 1
ATOM 3845 N N . PRO B 1 100 ? -2.994 20.406 22.938 1 89 100 PRO B N 1
ATOM 3846 C CA . PRO B 1 100 ? -1.841 20.672 23.797 1 89 100 PRO B CA 1
ATOM 3847 C C . PRO B 1 100 ? -1.092 19.406 24.188 1 89 100 PRO B C 1
ATOM 3849 O O . PRO B 1 100 ? 0.087 19.469 24.547 1 89 100 PRO B O 1
ATOM 3852 N N . ASN B 1 101 ? -1.823 18.281 24.203 1 84.06 101 ASN B N 1
ATOM 3853 C CA . ASN B 1 101 ? -1.201 17.016 24.562 1 84.06 101 ASN B CA 1
ATOM 3854 C C . ASN B 1 101 ? -1.287 16.016 23.422 1 84.06 101 ASN B C 1
ATOM 3856 O O . ASN B 1 101 ? -1.658 16.375 22.297 1 84.06 101 ASN B O 1
ATOM 3860 N N . GLU B 1 102 ? -0.873 14.867 23.688 1 82.25 102 GLU B N 1
ATOM 3861 C CA . GLU B 1 102 ? -0.825 13.828 22.656 1 82.25 102 GLU B CA 1
ATOM 3862 C C . GLU B 1 102 ? -2.221 13.297 22.344 1 82.25 102 GLU B C 1
ATOM 3864 O O . GLU B 1 102 ? -2.408 12.57 21.375 1 82.25 102 GLU B O 1
ATOM 3869 N N . SER B 1 103 ? -3.119 13.805 23.031 1 91.31 103 SER B N 1
ATOM 3870 C CA . SER B 1 103 ? -4.496 13.352 22.844 1 91.31 103 SER B CA 1
ATOM 3871 C C . SER B 1 103 ? -5.281 14.328 21.969 1 91.31 103 SER B C 1
ATOM 3873 O O . SER B 1 103 ? -5.121 15.539 22.078 1 91.31 103 SER B O 1
ATOM 3875 N N . TYR B 1 104 ? -6.227 13.742 21.188 1 95.25 104 TYR B N 1
ATOM 3876 C CA . TYR B 1 104 ? -7.082 14.578 20.344 1 95.25 104 TYR B CA 1
ATOM 3877 C C . TYR B 1 104 ? -8.422 14.836 21.031 1 95.25 104 TYR B C 1
ATOM 3879 O O . TYR B 1 104 ? -9.359 15.32 20.391 1 95.25 104 TYR B O 1
ATOM 3887 N N . GLU B 1 105 ? -8.492 14.516 22.312 1 95.44 105 GLU B N 1
ATOM 3888 C CA . GLU B 1 105 ? -9.711 14.719 23.078 1 95.44 105 GLU B CA 1
ATOM 3889 C C . GLU B 1 105 ? -10.195 16.172 22.969 1 95.44 105 GLU B C 1
ATOM 3891 O O . GLU B 1 105 ? -11.398 16.422 22.859 1 95.44 105 GLU B O 1
ATOM 3896 N N . PRO B 1 106 ? -9.344 17.203 22.984 1 96.5 106 PRO B N 1
ATOM 3897 C CA . PRO B 1 106 ? -9.82 18.578 22.859 1 96.5 106 PRO B CA 1
ATOM 3898 C C . PRO B 1 106 ? -10.547 18.828 21.531 1 96.5 106 PRO B C 1
ATOM 3900 O O . PRO B 1 106 ? -11.57 19.516 21.516 1 96.5 106 PRO B O 1
ATOM 3903 N N . PHE B 1 107 ? -10.078 18.281 20.469 1 98.06 107 PHE B N 1
ATOM 3904 C CA . PHE B 1 107 ? -10.75 18.422 19.172 1 98.06 107 PHE B CA 1
ATOM 3905 C C . PHE B 1 107 ? -12.102 17.719 19.188 1 98.06 107 PHE B C 1
ATOM 3907 O O . PHE B 1 107 ? -13.094 18.266 18.688 1 98.06 107 PHE B O 1
ATOM 3914 N N . SER B 1 108 ? -12.055 16.484 19.734 1 97.88 108 SER B N 1
ATOM 3915 C CA . SER B 1 108 ? -13.289 15.719 19.812 1 97.88 108 SER B CA 1
ATOM 3916 C C . SER B 1 108 ? -14.359 16.484 20.594 1 97.88 108 SER B C 1
ATOM 3918 O O . SER B 1 108 ? -15.516 16.531 20.188 1 97.88 108 SER B O 1
ATOM 3920 N N . THR B 1 109 ? -13.992 17.094 21.703 1 97.81 109 THR B N 1
ATOM 3921 C CA . THR B 1 109 ? -14.898 17.875 22.531 1 97.81 109 THR B CA 1
ATOM 3922 C C . THR B 1 109 ? -15.398 19.109 21.781 1 97.81 109 THR B C 1
ATOM 3924 O O . THR B 1 109 ? -16.594 19.422 21.812 1 97.81 109 THR B O 1
ATOM 3927 N N . MET B 1 110 ? -14.547 19.719 21.141 1 98.38 110 MET B N 1
ATOM 3928 C CA . MET B 1 110 ? -14.867 20.953 20.438 1 98.38 110 MET B CA 1
ATOM 3929 C C . MET B 1 110 ? -15.867 20.688 19.312 1 98.38 110 MET B C 1
ATOM 3931 O O . MET B 1 110 ? -16.828 21.438 19.141 1 98.38 110 MET B O 1
ATOM 3935 N N . VAL B 1 111 ? -15.766 19.609 18.594 1 98.62 111 VAL B N 1
ATOM 3936 C CA . VAL B 1 111 ? -16.609 19.406 17.422 1 98.62 111 VAL B CA 1
ATOM 3937 C C . VAL B 1 111 ? -17.938 18.797 17.844 1 98.62 111 VAL B C 1
ATOM 3939 O O . VAL B 1 111 ? -18.859 18.672 17.016 1 98.62 111 VAL B O 1
ATOM 3942 N N . ALA B 1 112 ? -18.109 18.469 19.047 1 98.38 112 ALA B N 1
ATOM 3943 C CA . ALA B 1 112 ? -19.234 17.641 19.516 1 98.38 112 ALA B CA 1
ATOM 3944 C C . ALA B 1 112 ? -20.547 18.422 19.453 1 98.38 112 ALA B C 1
ATOM 3946 O O . ALA B 1 112 ? -21.609 17.828 19.266 1 98.38 112 ALA B O 1
ATOM 3947 N N . THR B 1 113 ? -20.5 19.734 19.672 1 98.38 113 THR B N 1
ATOM 3948 C CA . THR B 1 113 ? -21.734 20.516 19.688 1 98.38 113 THR B CA 1
ATOM 3949 C C . THR B 1 113 ? -21.609 21.75 18.797 1 98.38 113 THR B C 1
ATOM 3951 O O . THR B 1 113 ? -20.516 22.281 18.609 1 98.38 113 THR B O 1
ATOM 3954 N N . VAL B 1 114 ? -22.766 22.234 18.391 1 98.38 114 VAL B N 1
ATOM 3955 C CA . VAL B 1 114 ? -22.828 23.422 17.547 1 98.38 114 VAL B CA 1
ATOM 3956 C C . VAL B 1 114 ? -22.25 24.609 18.312 1 98.38 114 VAL B C 1
ATOM 3958 O O . VAL B 1 114 ? -21.531 25.438 17.75 1 98.38 114 VAL B O 1
ATOM 3961 N N . ALA B 1 115 ? -22.562 24.703 19.547 1 98.62 115 ALA B N 1
ATOM 3962 C CA . ALA B 1 115 ? -22.125 25.812 20.375 1 98.62 115 ALA B CA 1
ATOM 3963 C C . ALA B 1 115 ? -20.594 25.828 20.5 1 98.62 115 ALA B C 1
ATOM 3965 O O . ALA B 1 115 ? -19.969 26.891 20.391 1 98.62 115 ALA B O 1
ATOM 3966 N N . ASN B 1 116 ? -19.984 24.719 20.781 1 98.75 116 ASN B N 1
ATOM 3967 C CA . ASN B 1 116 ? -18.547 24.609 20.875 1 98.75 116 ASN B CA 1
ATOM 3968 C C . ASN B 1 116 ? -17.859 24.969 19.562 1 98.75 116 ASN B C 1
ATOM 3970 O O . ASN B 1 116 ? -16.859 25.688 19.547 1 98.75 116 ASN B O 1
ATOM 3974 N N . ARG B 1 117 ? -18.406 24.469 18.453 1 98.75 117 ARG B N 1
ATOM 3975 C CA . ARG B 1 117 ? -17.844 24.75 17.141 1 98.75 117 ARG B CA 1
ATOM 3976 C C . ARG B 1 117 ? -17.875 26.25 16.844 1 98.75 117 ARG B C 1
ATOM 3978 O O . ARG B 1 117 ? -16.875 26.828 16.422 1 98.75 117 ARG B O 1
ATOM 3985 N N . LYS B 1 118 ? -19 26.812 17.125 1 98.62 118 LYS B N 1
ATOM 3986 C CA . LYS B 1 118 ? -19.156 28.234 16.859 1 98.62 118 LYS B CA 1
ATOM 3987 C C . LYS B 1 118 ? -18.188 29.062 17.688 1 98.62 118 LYS B C 1
ATOM 3989 O O . LYS B 1 118 ? -17.562 30 17.188 1 98.62 118 LYS B O 1
ATOM 3994 N N . ALA B 1 119 ? -18.094 28.703 18.953 1 98.75 119 ALA B N 1
ATOM 3995 C CA . ALA B 1 119 ? -17.172 29.422 19.844 1 98.75 119 ALA B CA 1
ATOM 3996 C C . ALA B 1 119 ? -15.734 29.312 19.359 1 98.75 119 ALA B C 1
ATOM 3998 O O . ALA B 1 119 ? -15.008 30.312 19.328 1 98.75 119 ALA B O 1
ATOM 3999 N N . PHE B 1 120 ? -15.328 28.172 19.031 1 98.81 120 PHE B N 1
ATOM 4000 C CA . PHE B 1 120 ? -13.969 27.953 18.562 1 98.81 120 PHE B CA 1
ATOM 4001 C C . PHE B 1 120 ? -13.711 28.719 17.266 1 98.81 120 PHE B C 1
ATOM 4003 O O . PHE B 1 120 ? -12.672 29.359 17.109 1 98.81 120 PHE B O 1
ATOM 4010 N N . ILE B 1 121 ? -14.625 28.578 16.281 1 98.88 121 ILE B N 1
ATOM 4011 C CA . ILE B 1 121 ? -14.484 29.203 14.977 1 98.88 121 ILE B CA 1
ATOM 4012 C C . ILE B 1 121 ? -14.297 30.703 15.148 1 98.88 121 ILE B C 1
ATOM 4014 O O . ILE B 1 121 ? -13.398 31.297 14.547 1 98.88 121 ILE B O 1
ATOM 4018 N N . THR B 1 122 ? -15.094 31.297 15.984 1 98.62 122 THR B N 1
ATOM 4019 C CA . THR B 1 122 ? -15 32.719 16.234 1 98.62 122 THR B CA 1
ATOM 4020 C C . THR B 1 122 ? -13.641 33.094 16.844 1 98.62 122 THR B C 1
ATOM 4022 O O . THR B 1 122 ? -12.977 34 16.391 1 98.62 122 THR B O 1
ATOM 4025 N N . ALA B 1 123 ? -13.289 32.312 17.828 1 98.69 123 ALA B N 1
ATOM 4026 C CA . ALA B 1 123 ? -12.023 32.562 18.5 1 98.69 123 ALA B CA 1
ATOM 4027 C C . ALA B 1 123 ? -10.844 32.375 17.547 1 98.69 123 ALA B C 1
ATOM 4029 O O . ALA B 1 123 ? -9.875 33.125 17.594 1 98.69 123 ALA B O 1
ATOM 4030 N N . ALA B 1 124 ? -10.922 31.344 16.781 1 98.69 124 ALA B N 1
ATOM 4031 C CA . ALA B 1 124 ? -9.836 31.016 15.852 1 98.69 124 ALA B CA 1
ATOM 4032 C C . ALA B 1 124 ? -9.664 32.125 14.805 1 98.69 124 ALA B C 1
ATOM 4034 O O . ALA B 1 124 ? -8.539 32.531 14.523 1 98.69 124 ALA B O 1
ATOM 4035 N N . ILE B 1 125 ? -10.734 32.562 14.195 1 98.56 125 ILE B N 1
ATOM 4036 C CA . ILE B 1 125 ? -10.68 33.625 13.195 1 98.56 125 ILE B CA 1
ATOM 4037 C C . ILE B 1 125 ? -10.062 34.875 13.805 1 98.56 125 ILE B C 1
ATOM 4039 O O . ILE B 1 125 ? -9.18 35.5 13.203 1 98.56 125 ILE B O 1
ATOM 4043 N N . ALA B 1 126 ? -10.484 35.219 15 1 98.06 126 ALA B N 1
ATOM 4044 C CA . ALA B 1 126 ? -9.945 36.375 15.68 1 98.06 126 ALA B CA 1
ATOM 4045 C C . ALA B 1 126 ? -8.445 36.25 15.938 1 98.06 126 ALA B C 1
ATOM 4047 O O . ALA B 1 126 ? -7.68 37.188 15.734 1 98.06 126 ALA B O 1
ATOM 4048 N N . TYR B 1 127 ? -8.086 35.094 16.391 1 98.12 127 TYR B N 1
ATOM 4049 C CA . TYR B 1 127 ? -6.691 34.844 16.75 1 98.12 127 TYR B CA 1
ATOM 4050 C C . TYR B 1 127 ? -5.789 34.906 15.523 1 98.12 127 TYR B C 1
ATOM 4052 O O . TYR B 1 127 ? -4.742 35.562 15.555 1 98.12 127 TYR B O 1
ATOM 4060 N N . VAL B 1 128 ? -6.148 34.281 14.461 1 97.81 128 VAL B N 1
ATOM 4061 C CA . VAL B 1 128 ? -5.363 34.219 13.234 1 97.81 128 VAL B CA 1
ATOM 4062 C C . VAL B 1 128 ? -5.281 35.625 12.617 1 97.81 128 VAL B C 1
ATOM 4064 O O . VAL B 1 128 ? -4.234 36.031 12.102 1 97.81 128 VAL B O 1
ATOM 4067 N N . THR B 1 129 ? -6.395 36.375 12.664 1 97.19 129 THR B N 1
ATOM 4068 C CA . THR B 1 129 ? -6.422 37.75 12.148 1 97.19 129 THR B CA 1
ATOM 4069 C C . THR B 1 129 ? -5.527 38.656 12.984 1 97.19 129 THR B C 1
ATOM 4071 O O . THR B 1 129 ? -4.742 39.438 12.438 1 97.19 129 THR B O 1
ATOM 4074 N N . LYS B 1 130 ? -5.621 38.469 14.266 1 95.69 130 LYS B N 1
ATOM 4075 C CA . LYS B 1 130 ? -4.828 39.281 15.188 1 95.69 130 LYS B CA 1
ATOM 4076 C C . LYS B 1 130 ? -3.336 39.125 14.914 1 95.69 130 LYS B C 1
ATOM 4078 O O . LYS B 1 130 ? -2.574 40.094 14.992 1 95.69 130 LYS B O 1
ATOM 4083 N N . HIS B 1 131 ? -2.967 37.969 14.609 1 96.25 131 HIS B N 1
ATOM 4084 C CA . HIS B 1 131 ? -1.543 37.688 14.469 1 96.25 131 HIS B CA 1
ATOM 4085 C C . HIS B 1 131 ? -1.13 37.688 13 1 96.25 131 HIS B C 1
ATOM 4087 O O . HIS B 1 131 ? -0.022 37.281 12.664 1 96.25 131 HIS B O 1
ATOM 4093 N N . ARG B 1 132 ? -1.997 38.031 12.117 1 96.06 132 ARG B N 1
ATOM 4094 C CA . ARG B 1 132 ? -1.76 38.375 10.711 1 96.06 132 ARG B CA 1
ATOM 4095 C C . ARG B 1 132 ? -1.39 37.125 9.914 1 96.06 132 ARG B C 1
ATOM 4097 O O . ARG B 1 132 ? -0.56 37.188 9 1 96.06 132 ARG B O 1
ATOM 4104 N N . PHE B 1 133 ? -1.863 36 10.297 1 98 133 PHE B N 1
ATOM 4105 C CA . PHE B 1 133 ? -1.756 34.812 9.469 1 98 133 PHE B CA 1
ATOM 4106 C C . PHE B 1 133 ? -2.793 34.812 8.352 1 98 133 PHE B C 1
ATOM 4108 O O . PHE B 1 133 ? -3.824 35.5 8.469 1 98 133 PHE B O 1
ATOM 4115 N N . ASP B 1 134 ? -2.484 34.125 7.25 1 98.44 134 ASP B N 1
ATOM 4116 C CA . ASP B 1 134 ? -3.363 34.094 6.086 1 98.44 134 ASP B CA 1
ATOM 4117 C C . ASP B 1 134 ? -4.383 32.969 6.199 1 98.44 134 ASP B C 1
ATOM 4119 O O . ASP B 1 134 ? -5.242 32.812 5.328 1 98.44 134 ASP B O 1
ATOM 4123 N N . GLY B 1 135 ? -4.32 32.219 7.219 1 98.56 135 GLY B N 1
ATOM 4124 C CA . GLY B 1 135 ? -5.223 31.094 7.477 1 98.56 135 GLY B CA 1
ATOM 4125 C C . GLY B 1 135 ? -4.707 30.141 8.539 1 98.56 135 GLY B C 1
ATOM 4126 O O . GLY B 1 135 ? -3.84 30.516 9.336 1 98.56 135 GLY B O 1
ATOM 4127 N N . LEU B 1 136 ? -5.316 29.016 8.609 1 98.62 136 LEU B N 1
ATOM 4128 C CA . LEU B 1 136 ? -4.898 28.031 9.602 1 98.62 136 LEU B CA 1
ATOM 4129 C C . LEU B 1 136 ? -4.992 26.609 9.047 1 98.62 136 LEU B C 1
ATOM 4131 O O . LEU B 1 136 ? -5.641 26.391 8.023 1 98.62 136 LEU B O 1
ATOM 4135 N N . GLU B 1 137 ? -4.273 25.688 9.633 1 98.62 137 GLU B N 1
ATOM 4136 C CA . GLU B 1 137 ? -4.312 24.25 9.367 1 98.62 137 GLU B CA 1
ATOM 4137 C C . GLU B 1 137 ? -4.75 23.469 10.609 1 98.62 137 GLU B C 1
ATOM 4139 O O . GLU B 1 137 ? -4.172 23.641 11.688 1 98.62 137 GLU B O 1
ATOM 4144 N N . ILE B 1 138 ? -5.746 22.656 10.438 1 98.5 138 ILE B N 1
ATOM 4145 C CA . ILE B 1 138 ? -6.215 21.812 11.539 1 98.5 138 ILE B CA 1
ATOM 4146 C C . ILE B 1 138 ? -5.375 20.547 11.617 1 98.5 138 ILE B C 1
ATOM 4148 O O . ILE B 1 138 ? -5.43 19.703 10.711 1 98.5 138 ILE B O 1
ATOM 4152 N N . ASN B 1 139 ? -4.629 20.375 12.641 1 97.25 139 ASN B N 1
ATOM 4153 C CA . ASN B 1 139 ? -3.785 19.203 12.844 1 97.25 139 ASN B CA 1
ATOM 4154 C C . ASN B 1 139 ? -4.566 18.047 13.469 1 97.25 139 ASN B C 1
ATOM 4156 O O . ASN B 1 139 ? -4.316 17.672 14.617 1 97.25 139 ASN B O 1
ATOM 4160 N N . TRP B 1 140 ? -5.398 17.469 12.742 1 97.44 140 TRP B N 1
ATOM 4161 C CA . TRP B 1 140 ? -6.223 16.344 13.18 1 97.44 140 TRP B CA 1
ATOM 4162 C C . TRP B 1 140 ? -6.297 15.273 12.102 1 97.44 140 TRP B C 1
ATOM 4164 O O . TRP B 1 140 ? -7.355 15.039 11.516 1 97.44 140 TRP B O 1
ATOM 4174 N N . PRO B 1 141 ? -5.223 14.5 11.969 1 94.44 141 PRO B N 1
ATOM 4175 C CA . PRO B 1 141 ? -5.141 13.523 10.883 1 94.44 141 PRO B CA 1
ATOM 4176 C C . PRO B 1 141 ? -5.941 12.258 11.172 1 94.44 141 PRO B C 1
ATOM 4178 O O . PRO B 1 141 ? -6.117 11.414 10.289 1 94.44 141 PRO B O 1
ATOM 4181 N N . ARG B 1 142 ? -6.484 12.086 12.344 1 92.44 142 ARG B N 1
ATOM 4182 C CA . ARG B 1 142 ? -7.156 10.828 12.688 1 92.44 142 ARG B CA 1
ATOM 4183 C C . ARG B 1 142 ? -8.32 11.078 13.641 1 92.44 142 ARG B C 1
ATOM 4185 O O . ARG B 1 142 ? -8.336 10.555 14.758 1 92.44 142 ARG B O 1
ATOM 4192 N N . PRO B 1 143 ? -9.336 11.75 13.148 1 95.56 143 PRO B N 1
ATOM 4193 C CA . PRO B 1 143 ? -10.523 11.938 13.984 1 95.56 143 PRO B CA 1
ATOM 4194 C C . PRO B 1 143 ? -11.102 10.617 14.492 1 95.56 143 PRO B C 1
ATOM 4196 O O . PRO B 1 143 ? -11.141 9.633 13.75 1 95.56 143 PRO B O 1
ATOM 4199 N N . GLY B 1 144 ? -11.484 10.625 15.758 1 91.94 144 GLY B N 1
ATOM 4200 C CA . GLY B 1 144 ? -12.086 9.43 16.328 1 91.94 144 GLY B CA 1
ATOM 4201 C C . GLY B 1 144 ? -11.094 8.555 17.062 1 91.94 144 GLY B C 1
ATOM 4202 O O . GLY B 1 144 ? -11.492 7.664 17.828 1 91.94 144 GLY B O 1
ATOM 4203 N N . LYS B 1 145 ? -9.82 8.789 16.844 1 88.5 145 LYS B N 1
ATOM 4204 C CA . LYS B 1 145 ? -8.789 7.98 17.5 1 88.5 145 LYS B CA 1
ATOM 4205 C C . LYS B 1 145 ? -8.031 8.797 18.547 1 88.5 145 LYS B C 1
ATOM 4207 O O . LYS B 1 145 ? -8.07 10.023 18.531 1 88.5 145 LYS B O 1
ATOM 4212 N N . PHE B 1 146 ? -7.383 8.047 19.484 1 87.62 146 PHE B N 1
ATOM 4213 C CA . PHE B 1 146 ? -6.496 8.625 20.484 1 87.62 146 PHE B CA 1
ATOM 4214 C C . PHE B 1 146 ? -7.203 9.727 21.266 1 87.62 146 PHE B C 1
ATOM 4216 O O . PHE B 1 146 ? -6.715 10.859 21.328 1 87.62 146 PHE B O 1
ATOM 4223 N N . GLY B 1 147 ? -8.297 9.43 21.844 1 90.81 147 GLY B N 1
ATOM 4224 C CA . GLY B 1 147 ? -9.094 10.359 22.625 1 90.81 147 GLY B CA 1
ATOM 4225 C C . GLY B 1 147 ? -10.344 10.836 21.906 1 90.81 147 GLY B C 1
ATOM 4226 O O . GLY B 1 147 ? -11.047 11.711 22.406 1 90.81 147 GLY B O 1
ATOM 4227 N N . GLY B 1 148 ? -10.539 10.266 20.75 1 92.44 148 GLY B N 1
ATOM 4228 C CA . GLY B 1 148 ? -11.703 10.633 19.953 1 92.44 148 GLY B CA 1
ATOM 4229 C C . GLY B 1 148 ? -12.875 9.688 20.125 1 92.44 148 GLY B C 1
ATOM 4230 O O . GLY B 1 148 ? -12.859 8.836 21.016 1 92.44 148 GLY B O 1
ATOM 4231 N N . LYS B 1 149 ? -13.953 10.031 19.375 1 91.5 149 LYS B N 1
ATOM 4232 C CA . LYS B 1 149 ? -15.188 9.258 19.359 1 91.5 149 LYS B CA 1
ATOM 4233 C C . LYS B 1 149 ? -15.648 8.977 17.938 1 91.5 149 LYS B C 1
ATOM 4235 O O . LYS B 1 149 ? -15.258 9.688 17 1 91.5 149 LYS B O 1
ATOM 4240 N N . ALA B 1 150 ? -16.453 7.906 17.797 1 87.19 150 ALA B N 1
ATOM 4241 C CA . ALA B 1 150 ? -16.938 7.508 16.484 1 87.19 150 ALA B CA 1
ATOM 4242 C C . ALA B 1 150 ? -17.656 8.656 15.797 1 87.19 150 ALA B C 1
ATOM 4244 O O . ALA B 1 150 ? -17.547 8.828 14.578 1 87.19 150 ALA B O 1
ATOM 4245 N N . GLU B 1 151 ? -18.297 9.531 16.594 1 95.25 151 GLU B N 1
ATOM 4246 C CA . GLU B 1 151 ? -19.094 10.633 16.062 1 95.25 151 GLU B CA 1
ATOM 4247 C C . GLU B 1 151 ? -18.203 11.711 15.445 1 95.25 151 GLU B C 1
ATOM 4249 O O . GLU B 1 151 ? -18.688 12.578 14.711 1 95.25 151 GLU B O 1
ATOM 4254 N N . ASP B 1 152 ? -16.922 11.602 15.734 1 97.62 152 ASP B N 1
ATOM 4255 C CA . ASP B 1 152 ? -16 12.641 15.266 1 97.62 152 ASP B CA 1
ATOM 4256 C C . ASP B 1 152 ? -15.969 12.68 13.734 1 97.62 152 ASP B C 1
ATOM 4258 O O . ASP B 1 152 ? -15.719 13.734 13.148 1 97.62 152 ASP B O 1
ATOM 4262 N N . LYS B 1 153 ? -16.219 11.555 13.133 1 95.06 153 LYS B N 1
ATOM 4263 C CA . LYS B 1 153 ? -16.219 11.508 11.68 1 95.06 153 LYS B CA 1
ATOM 4264 C C . LYS B 1 153 ? -17.203 12.516 11.086 1 95.06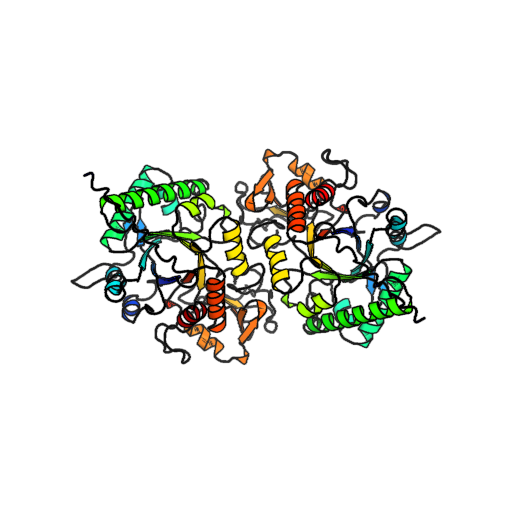 153 LYS B C 1
ATOM 4266 O O . LYS B 1 153 ? -16.812 13.375 10.289 1 95.06 153 LYS B O 1
ATOM 4271 N N . THR B 1 154 ? -18.438 12.516 11.508 1 97.69 154 THR B N 1
ATOM 4272 C CA . THR B 1 154 ? -19.484 13.398 10.984 1 97.69 154 THR B CA 1
ATOM 4273 C C . THR B 1 154 ? -19.359 14.789 11.594 1 97.69 154 THR B C 1
ATOM 4275 O O . THR B 1 154 ? -19.609 15.797 10.922 1 97.69 154 THR B O 1
ATOM 4278 N N . ASN B 1 155 ? -18.984 14.828 12.875 1 98.69 155 ASN B N 1
ATOM 4279 C CA . ASN B 1 155 ? -18.812 16.109 13.531 1 98.69 155 ASN B CA 1
ATOM 4280 C C . ASN B 1 155 ? -17.703 16.938 12.891 1 98.69 155 ASN B C 1
ATOM 4282 O O . ASN B 1 155 ? -17.797 18.172 12.82 1 98.69 155 ASN B O 1
ATOM 4286 N N . TYR B 1 156 ? -16.641 16.297 12.5 1 98.62 156 TYR B N 1
ATOM 4287 C CA . TYR B 1 156 ? -15.539 16.984 11.844 1 98.62 156 TYR B CA 1
ATOM 4288 C C . TYR B 1 156 ? -16 17.641 10.547 1 98.62 156 TYR B C 1
ATOM 4290 O O . TYR B 1 156 ? -15.641 18.781 10.25 1 98.62 156 TYR B O 1
ATOM 4298 N N . SER B 1 157 ? -16.859 16.906 9.781 1 98.5 157 SER B N 1
ATOM 4299 C CA . SER B 1 157 ? -17.422 17.469 8.555 1 98.5 157 SER B CA 1
ATOM 4300 C C . SER B 1 157 ? -18.281 18.688 8.852 1 98.5 157 SER B C 1
ATOM 4302 O O . SER B 1 157 ? -18.172 19.703 8.164 1 98.5 157 SER B O 1
ATOM 4304 N N . ALA B 1 158 ? -19.094 18.562 9.844 1 98.81 158 ALA B N 1
ATOM 4305 C CA . ALA B 1 158 ? -19.922 19.703 10.234 1 98.81 158 ALA B CA 1
ATOM 4306 C C . ALA B 1 158 ? -19.078 20.891 10.641 1 98.81 158 ALA B C 1
ATOM 4308 O O . ALA B 1 158 ? -19.359 22.031 10.266 1 98.81 158 ALA B O 1
ATOM 4309 N N . PHE B 1 159 ? -18.094 20.656 11.391 1 98.88 159 PHE B N 1
ATOM 4310 C CA . PHE B 1 159 ? -17.156 21.688 11.852 1 98.88 159 PHE B CA 1
ATOM 4311 C C . PHE B 1 159 ? -16.516 22.391 10.664 1 98.88 159 PHE B C 1
ATOM 4313 O O . PHE B 1 159 ? -16.484 23.625 10.609 1 98.88 159 PHE B O 1
ATOM 4320 N N . LEU B 1 160 ? -16 21.625 9.703 1 98.81 160 LEU B N 1
ATOM 4321 C CA . LEU B 1 160 ? -15.328 22.219 8.547 1 98.81 160 LEU B CA 1
ATOM 4322 C C . LEU B 1 160 ? -16.312 23.031 7.703 1 98.81 160 LEU B C 1
ATOM 4324 O O . LEU B 1 160 ? -15.945 24.094 7.18 1 98.81 160 LEU B O 1
ATOM 4328 N N . LYS B 1 161 ? -17.5 22.516 7.555 1 98.81 161 LYS B N 1
ATOM 4329 C CA . LYS B 1 161 ? -18.531 23.25 6.832 1 98.81 161 LYS B CA 1
ATOM 4330 C C . LYS B 1 161 ? -18.797 24.594 7.496 1 98.81 161 LYS B C 1
ATOM 4332 O O . LYS B 1 161 ? -18.766 25.641 6.836 1 98.81 161 LYS B O 1
ATOM 4337 N N . GLU B 1 162 ? -19.094 24.562 8.758 1 98.88 162 GLU B N 1
ATOM 4338 C CA . GLU B 1 162 ? -19.391 25.766 9.508 1 98.88 162 GLU B CA 1
ATOM 4339 C C . GLU B 1 162 ? -18.203 26.734 9.477 1 98.88 162 GLU B C 1
ATOM 4341 O O . GLU B 1 162 ? -18.391 27.953 9.352 1 98.88 162 GLU B O 1
ATOM 4346 N N . PHE B 1 163 ? -17.062 26.188 9.609 1 98.88 163 PHE B N 1
ATOM 4347 C CA . PHE B 1 163 ? -15.852 27.016 9.578 1 98.88 163 PHE B CA 1
ATOM 4348 C C . PHE B 1 163 ? -15.703 27.703 8.227 1 98.88 163 PHE B C 1
ATOM 4350 O O . PHE B 1 163 ? -15.469 28.906 8.156 1 98.88 163 PHE B O 1
ATOM 4357 N N . SER B 1 164 ? -15.805 26.953 7.195 1 98.75 164 SER B N 1
ATOM 4358 C CA . SER B 1 164 ? -15.703 27.484 5.84 1 98.75 164 SER B CA 1
ATOM 4359 C C . SER B 1 164 ? -16.719 28.609 5.609 1 98.75 164 SER B C 1
ATOM 4361 O O . SER B 1 164 ? -16.375 29.641 5.039 1 98.75 164 SER B O 1
ATOM 4363 N N . GLU B 1 165 ? -17.891 28.406 6.039 1 98.5 165 GLU B N 1
ATOM 4364 C CA . GLU B 1 165 ? -18.938 29.422 5.91 1 98.5 165 GLU B CA 1
ATOM 4365 C C . GLU B 1 165 ? -18.594 30.672 6.711 1 98.5 165 GLU B C 1
ATOM 4367 O O . GLU B 1 165 ? -18.797 31.797 6.242 1 98.5 165 GLU B O 1
ATOM 4372 N N . ALA B 1 166 ? -18.125 30.484 7.863 1 98.81 166 ALA B N 1
ATOM 4373 C CA . ALA B 1 166 ? -17.75 31.609 8.711 1 98.81 166 ALA B CA 1
ATOM 4374 C C . ALA B 1 166 ? -16.625 32.406 8.062 1 98.81 166 ALA B C 1
ATOM 4376 O O . ALA B 1 166 ? -16.594 33.656 8.172 1 98.81 166 ALA B O 1
ATOM 4377 N N . LEU B 1 167 ? -15.695 31.734 7.453 1 98.75 167 LEU B N 1
ATOM 4378 C CA . LEU B 1 167 ? -14.602 32.406 6.773 1 98.75 167 LEU B CA 1
ATOM 4379 C C . LEU B 1 167 ? -15.117 33.25 5.609 1 98.75 167 LEU B C 1
ATOM 4381 O O . LEU B 1 167 ? -14.633 34.344 5.379 1 98.75 167 LEU B O 1
ATOM 4385 N N . GLN B 1 168 ? -16.016 32.719 4.891 1 98.12 168 GLN B N 1
ATOM 4386 C CA . GLN B 1 168 ? -16.641 33.469 3.799 1 98.12 168 GLN B CA 1
ATOM 4387 C C . GLN B 1 168 ? -17.328 34.719 4.32 1 98.12 168 GLN B C 1
ATOM 4389 O O . GLN B 1 168 ? -17.188 35.812 3.748 1 98.12 168 GLN B O 1
ATOM 4394 N N . ASN B 1 169 ? -18.047 34.531 5.309 1 97.94 169 ASN B N 1
ATOM 4395 C CA . ASN B 1 169 ? -18.766 35.656 5.902 1 97.94 169 ASN B CA 1
ATOM 4396 C C . ASN B 1 169 ? -17.812 36.719 6.438 1 97.94 169 ASN B C 1
ATOM 4398 O O . ASN B 1 169 ? -18.047 37.906 6.285 1 97.94 169 ASN B O 1
ATOM 4402 N N . GLU B 1 170 ? -16.812 36.219 7.152 1 97.5 170 GLU B N 1
ATOM 4403 C CA . GLU B 1 170 ? -15.82 37.156 7.68 1 97.5 170 GLU B CA 1
ATOM 4404 C C . GLU B 1 170 ? -15.188 37.969 6.559 1 97.5 170 GLU B C 1
ATOM 4406 O O . GLU B 1 170 ? -14.977 39.156 6.703 1 97.5 170 GLU B O 1
ATOM 4411 N N . ALA B 1 171 ? -14.805 37.344 5.523 1 97.44 171 ALA B N 1
ATOM 4412 C CA . ALA B 1 171 ? -14.203 38.031 4.383 1 97.44 171 ALA B CA 1
ATOM 4413 C C . ALA B 1 171 ? -15.172 39.062 3.793 1 97.44 171 ALA B C 1
ATOM 4415 O O . ALA B 1 171 ? -14.773 40.188 3.441 1 97.44 171 ALA B O 1
ATOM 4416 N N . ALA B 1 172 ? -16.375 38.719 3.664 1 97.06 172 ALA B N 1
ATOM 4417 C CA . ALA B 1 172 ? -17.391 39.594 3.107 1 97.06 172 ALA B CA 1
ATOM 4418 C C . ALA B 1 172 ? -17.578 40.812 3.984 1 97.06 172 ALA B C 1
ATOM 4420 O O . ALA B 1 172 ? -17.797 41.938 3.477 1 97.06 172 ALA B O 1
ATOM 4421 N N . THR B 1 173 ? -17.531 40.625 5.199 1 96.44 173 THR B N 1
ATOM 4422 C CA . THR B 1 173 ? -17.812 41.719 6.148 1 96.44 173 THR B CA 1
ATOM 4423 C C . THR B 1 173 ? -16.578 42.594 6.336 1 96.44 173 THR B C 1
ATOM 4425 O O . THR B 1 173 ? -16.703 43.812 6.391 1 96.44 173 THR B O 1
ATOM 4428 N N . SER B 1 174 ? -15.406 41.969 6.441 1 95.5 174 SER B N 1
ATOM 4429 C CA . SER B 1 174 ? -14.18 42.719 6.703 1 95.5 174 SER B CA 1
ATOM 4430 C C . SER B 1 174 ? -13.594 43.281 5.414 1 95.5 174 SER B C 1
ATOM 4432 O O . SER B 1 174 ? -12.734 44.188 5.457 1 95.5 174 SER B O 1
ATOM 4434 N N . LYS B 1 175 ? -13.969 42.719 4.215 1 95.31 175 LYS B N 1
ATOM 4435 C CA . LYS B 1 175 ? -13.461 43.094 2.898 1 95.31 175 LYS B CA 1
ATOM 4436 C C . LYS B 1 175 ? -11.977 42.75 2.773 1 95.31 175 LYS B C 1
ATOM 4438 O O . LYS B 1 175 ? -11.234 43.438 2.068 1 95.31 175 LYS B O 1
ATOM 4443 N N . ARG B 1 176 ? -11.531 41.938 3.602 1 94.69 176 ARG B N 1
ATOM 4444 C CA . ARG B 1 176 ? -10.188 41.344 3.512 1 94.69 176 ARG B CA 1
ATOM 4445 C C . ARG B 1 176 ? -10.219 40 2.785 1 94.69 176 ARG B C 1
ATOM 4447 O O . ARG B 1 176 ? -11.281 39.406 2.627 1 94.69 176 ARG B O 1
ATOM 4454 N N . PRO B 1 177 ? -9.039 39.594 2.27 1 95.56 177 PRO B N 1
ATOM 4455 C CA . PRO B 1 177 ? -9.008 38.25 1.675 1 95.56 177 PRO B CA 1
ATOM 4456 C C . PRO B 1 177 ? -9.469 37.156 2.643 1 95.56 177 PRO B C 1
ATOM 4458 O O . PRO B 1 177 ? -9.18 37.25 3.84 1 95.56 177 PRO B O 1
ATOM 4461 N N . ARG B 1 178 ? -10.211 36.219 2.072 1 98.12 178 ARG B N 1
ATOM 4462 C CA . ARG B 1 178 ? -10.695 35.125 2.904 1 98.12 178 ARG B CA 1
ATOM 4463 C C . ARG B 1 178 ? -9.531 34.344 3.486 1 98.12 178 ARG B C 1
ATOM 4465 O O . ARG B 1 178 ? -8.602 33.969 2.768 1 98.12 178 ARG B O 1
ATOM 4472 N N . LEU B 1 179 ? -9.625 34.031 4.746 1 98.62 179 LEU B N 1
ATOM 4473 C CA . LEU B 1 179 ? -8.641 33.188 5.391 1 98.62 179 LEU B CA 1
ATOM 4474 C C . LEU B 1 179 ? -8.719 31.766 4.844 1 98.62 179 LEU B C 1
ATOM 4476 O O . LEU B 1 179 ? -9.805 31.297 4.469 1 98.62 179 LEU B O 1
ATOM 4480 N N . LEU B 1 180 ? -7.582 31.109 4.816 1 98.62 180 LEU B N 1
ATOM 4481 C CA . LEU B 1 180 ? -7.5 29.75 4.305 1 98.62 180 LEU B CA 1
ATOM 4482 C C . LEU B 1 180 ? -7.781 28.734 5.41 1 98.62 180 LEU B C 1
ATOM 4484 O O . LEU B 1 180 ? -7.43 28.953 6.57 1 98.62 180 LEU B O 1
ATOM 4488 N N . LEU B 1 181 ? -8.398 27.625 5.02 1 98.88 181 LEU B N 1
ATOM 4489 C CA . LEU B 1 181 ? -8.664 26.5 5.902 1 98.88 181 LEU B CA 1
ATOM 4490 C C . LEU B 1 181 ? -8.039 25.219 5.352 1 98.88 181 LEU B C 1
ATOM 4492 O O . LEU B 1 181 ? -8.516 24.656 4.363 1 98.88 181 LEU B O 1
ATOM 4496 N N . TRP B 1 182 ? -6.941 24.766 6.023 1 98.62 182 TRP B N 1
ATOM 4497 C CA . TRP B 1 182 ? -6.195 23.594 5.578 1 98.62 182 TRP B CA 1
ATOM 4498 C C . TRP B 1 182 ? -6.32 22.453 6.586 1 98.62 182 TRP B C 1
ATOM 4500 O O . TRP B 1 182 ? -6.758 22.672 7.719 1 98.62 182 TRP B O 1
ATOM 4510 N N . GLY B 1 183 ? -6.055 21.234 6.152 1 98.38 183 GLY B N 1
ATOM 4511 C CA . GLY B 1 183 ? -6.062 20.078 7.027 1 98.38 183 GLY B CA 1
ATOM 4512 C C . GLY B 1 183 ? -4.996 19.062 6.676 1 98.38 183 GLY B C 1
ATOM 4513 O O . GLY B 1 183 ? -4.273 19.234 5.695 1 98.38 183 GLY B O 1
ATOM 4514 N N . LEU B 1 184 ? -4.871 18.094 7.562 1 97.75 184 LEU B N 1
ATOM 4515 C CA . LEU B 1 184 ? -3.992 16.953 7.363 1 97.75 184 LEU B CA 1
ATOM 4516 C C . LEU B 1 184 ? -4.801 15.695 7.062 1 97.75 184 LEU B C 1
ATOM 4518 O O . LEU B 1 184 ? -5.859 15.469 7.66 1 97.75 184 LEU B O 1
ATOM 4522 N N . VAL B 1 185 ? -4.273 14.906 6.141 1 96.69 185 VAL B N 1
ATOM 4523 C CA . VAL B 1 185 ? -4.898 13.609 5.891 1 96.69 185 VAL B CA 1
ATOM 4524 C C . VAL B 1 185 ? -3.842 12.508 5.91 1 96.69 185 VAL B C 1
ATOM 4526 O O . VAL B 1 185 ? -2.686 12.75 5.555 1 96.69 185 VAL B O 1
ATOM 4529 N N . HIS B 1 186 ? -4.262 11.383 6.371 1 94.75 186 HIS B N 1
ATOM 4530 C CA . HIS B 1 186 ? -3.402 10.219 6.543 1 94.75 186 HIS B CA 1
ATOM 4531 C C . HIS B 1 186 ? -3.949 9.008 5.793 1 94.75 186 HIS B C 1
ATOM 4533 O O . HIS B 1 186 ? -5.141 8.703 5.887 1 94.75 186 HIS B O 1
ATOM 4539 N N . PRO B 1 187 ? -3.051 8.312 5.07 1 91.19 187 PRO B N 1
ATOM 4540 C CA . PRO B 1 187 ? -3.543 7.223 4.227 1 91.19 187 PRO B CA 1
ATOM 4541 C C . PRO B 1 187 ? -4.156 6.082 5.035 1 91.19 187 PRO B C 1
ATOM 4543 O O . PRO B 1 187 ? -5.078 5.414 4.562 1 91.19 187 PRO B O 1
ATOM 4546 N N . TYR B 1 188 ? -3.744 5.828 6.211 1 86.06 188 TYR B N 1
ATOM 4547 C CA . TYR B 1 188 ? -4.258 4.742 7.035 1 86.06 188 TYR B CA 1
ATOM 4548 C C . TYR B 1 188 ? -5.617 5.102 7.625 1 86.06 188 TYR B C 1
ATOM 4550 O O . TYR B 1 188 ? -6.348 4.227 8.094 1 86.06 188 TYR B O 1
ATOM 4558 N N . TYR B 1 189 ? -6.012 6.43 7.598 1 89.88 189 TYR B N 1
ATOM 4559 C CA . TYR B 1 189 ? -7.168 6.852 8.383 1 89.88 189 TYR B CA 1
ATOM 4560 C C . TYR B 1 189 ? -8.211 7.523 7.492 1 89.88 189 TYR B C 1
ATOM 4562 O O . TYR B 1 189 ? -9 8.344 7.969 1 89.88 189 TYR B O 1
ATOM 4570 N N . PHE B 1 190 ? -8.195 7.195 6.285 1 89 190 PHE B N 1
ATOM 4571 C CA . PHE B 1 190 ? -9.156 7.781 5.359 1 89 190 PHE B CA 1
ATOM 4572 C C . PHE B 1 190 ? -10.578 7.465 5.785 1 89 190 PHE B C 1
ATOM 4574 O O . PHE B 1 190 ? -11.5 8.234 5.508 1 89 190 PHE B O 1
ATOM 4581 N N . HIS B 1 191 ? -10.805 6.332 6.496 1 85.5 191 HIS B N 1
ATOM 4582 C CA . HIS B 1 191 ? -12.133 5.883 6.891 1 85.5 191 HIS B CA 1
ATOM 4583 C C . HIS B 1 191 ? -12.664 6.703 8.062 1 85.5 191 HIS B C 1
ATOM 4585 O O . HIS B 1 191 ? -13.859 6.637 8.383 1 85.5 191 HIS B O 1
ATOM 4591 N N . LEU B 1 192 ? -11.852 7.523 8.648 1 91.88 192 LEU B N 1
ATOM 4592 C CA . LEU B 1 192 ? -12.227 8.289 9.836 1 91.88 192 LEU B CA 1
ATOM 4593 C C . LEU B 1 192 ? -12.75 9.672 9.445 1 91.88 192 LEU B C 1
ATOM 4595 O O . LEU B 1 192 ? -13.195 10.43 10.305 1 91.88 192 LEU B O 1
ATOM 4599 N N . ILE B 1 193 ? -12.758 9.961 8.156 1 95 193 ILE B N 1
ATOM 4600 C CA . ILE B 1 193 ? -13.297 11.227 7.68 1 95 193 ILE B CA 1
ATOM 4601 C C . ILE B 1 193 ? -14.273 10.977 6.527 1 95 193 ILE B C 1
ATOM 4603 O O . ILE B 1 193 ? -14.242 9.914 5.906 1 95 193 ILE B O 1
ATOM 4607 N N . GLU B 1 194 ? -15.172 11.898 6.344 1 95.69 194 GLU B N 1
ATOM 4608 C CA . GLU B 1 194 ? -15.984 11.938 5.133 1 95.69 194 GLU B CA 1
ATOM 4609 C C . GLU B 1 194 ? -15.266 12.672 4.008 1 95.69 194 GLU B C 1
ATOM 4611 O O . GLU B 1 194 ? -15.367 13.898 3.893 1 95.69 194 GLU B O 1
ATOM 4616 N N . VAL B 1 195 ? -14.609 11.906 3.201 1 94.75 195 VAL B N 1
ATOM 4617 C CA . VAL B 1 195 ? -13.648 12.453 2.25 1 94.75 195 VAL B CA 1
ATOM 4618 C C . VAL B 1 195 ? -14.328 13.469 1.343 1 94.75 195 VAL B C 1
ATOM 4620 O O . VAL B 1 195 ? -13.773 14.539 1.068 1 94.75 195 VAL B O 1
ATOM 4623 N N . ASP B 1 196 ? -15.539 13.188 0.88 1 94.44 196 ASP B N 1
ATOM 4624 C CA . ASP B 1 196 ? -16.266 14.109 0.011 1 94.44 196 ASP B CA 1
ATOM 4625 C C . ASP B 1 196 ? -16.516 15.445 0.711 1 94.44 196 ASP B C 1
ATOM 4627 O O . ASP B 1 196 ? -16.312 16.5 0.124 1 94.44 196 ASP B O 1
ATOM 4631 N N . GLU B 1 197 ? -16.938 15.367 1.954 1 96.44 197 GLU B N 1
ATOM 4632 C CA . GLU B 1 197 ? -17.234 16.578 2.709 1 96.44 197 GLU B CA 1
ATOM 4633 C C . GLU B 1 197 ? -15.977 17.375 3.029 1 96.44 197 GLU B C 1
ATOM 4635 O O . GLU B 1 197 ? -15.938 18.594 2.867 1 96.44 197 GLU B O 1
ATOM 4640 N N . VAL B 1 198 ? -14.969 16.656 3.473 1 96.62 198 VAL B N 1
ATOM 4641 C CA . VAL B 1 198 ? -13.703 17.281 3.809 1 96.62 198 VAL B CA 1
ATOM 4642 C C . VAL B 1 198 ? -13.125 17.984 2.576 1 96.62 198 VAL B C 1
ATOM 4644 O O . VAL B 1 198 ? -12.602 19.094 2.672 1 96.62 198 VAL B O 1
ATOM 4647 N N . THR B 1 199 ? -13.242 17.344 1.452 1 96.94 199 THR B N 1
ATOM 4648 C CA . THR B 1 199 ? -12.758 17.891 0.19 1 96.94 199 THR B CA 1
ATOM 4649 C C . THR B 1 199 ? -13.477 19.188 -0.149 1 96.94 199 THR B C 1
ATOM 4651 O O . THR B 1 199 ? -12.859 20.141 -0.638 1 96.94 199 THR B O 1
ATOM 4654 N N . LYS B 1 200 ? -14.711 19.266 0.083 1 97.62 200 LYS B N 1
ATOM 4655 C CA . LYS B 1 200 ? -15.531 20.438 -0.245 1 97.62 200 LYS B CA 1
ATOM 4656 C C . LYS B 1 200 ? -15.094 21.656 0.556 1 97.62 200 LYS B C 1
ATOM 4658 O O . LYS B 1 200 ? -15.086 22.781 0.035 1 97.62 200 LYS B O 1
ATOM 4663 N N . TYR B 1 201 ? -14.672 21.453 1.772 1 98.38 201 TYR B N 1
ATOM 4664 C CA . TYR B 1 201 ? -14.586 22.609 2.654 1 98.38 201 TYR B CA 1
ATOM 4665 C C . TYR B 1 201 ? -13.133 22.969 2.936 1 98.38 201 TYR B C 1
ATOM 4667 O O . TYR B 1 201 ? -12.828 24.109 3.291 1 98.38 201 TYR B O 1
ATOM 4675 N N . LEU B 1 202 ? -12.211 22.016 2.777 1 98.25 202 LEU B N 1
ATOM 4676 C CA . LEU B 1 202 ? -10.797 22.344 2.896 1 98.25 202 LEU B CA 1
ATOM 4677 C C . LEU B 1 202 ? -10.281 23.016 1.622 1 98.25 202 LEU B C 1
ATOM 4679 O O . LEU B 1 202 ? -10.648 22.609 0.516 1 98.25 202 LEU B O 1
ATOM 4683 N N . ASP B 1 203 ? -9.453 24.016 1.817 1 98 203 ASP B N 1
ATOM 4684 C CA . ASP B 1 203 ? -8.773 24.609 0.669 1 98 203 ASP B CA 1
ATOM 4685 C C . ASP B 1 203 ? -7.625 23.719 0.196 1 98 203 ASP B C 1
ATOM 4687 O O . ASP B 1 203 ? -7.379 23.594 -1.007 1 98 203 ASP B O 1
ATOM 4691 N N . MET B 1 204 ? -6.922 23.141 1.122 1 97.25 204 MET B N 1
ATOM 4692 C CA . MET B 1 204 ? -5.801 22.25 0.843 1 97.25 204 MET B CA 1
ATOM 4693 C C . MET B 1 204 ? -5.672 21.188 1.926 1 97.25 204 MET B C 1
ATOM 4695 O O . MET B 1 204 ? -6.109 21.391 3.059 1 97.25 204 MET B O 1
ATOM 4699 N N . ALA B 1 205 ? -5.078 20.062 1.486 1 98.25 205 ALA B N 1
ATOM 4700 C CA . ALA B 1 205 ? -4.746 19 2.428 1 98.25 205 ALA B CA 1
ATOM 4701 C C . ALA B 1 205 ? -3.275 18.609 2.316 1 98.25 205 ALA B C 1
ATOM 4703 O O . ALA B 1 205 ? -2.785 18.312 1.223 1 98.25 205 ALA B O 1
ATOM 4704 N N . ASN B 1 206 ? -2.539 18.688 3.4 1 98.44 206 ASN B N 1
ATOM 4705 C CA . ASN B 1 206 ? -1.218 18.078 3.49 1 98.44 206 ASN B CA 1
ATOM 4706 C C . ASN B 1 206 ? -1.308 16.578 3.762 1 98.44 206 ASN B C 1
ATOM 4708 O O . ASN B 1 206 ? -2.004 16.156 4.688 1 98.44 206 ASN B O 1
ATOM 4712 N N . VAL B 1 207 ? -0.629 15.789 2.949 1 98.06 207 VAL B N 1
ATOM 4713 C CA . VAL B 1 207 ? -0.792 14.336 2.986 1 98.06 207 VAL B CA 1
ATOM 4714 C C . VAL B 1 207 ? 0.437 13.695 3.629 1 98.06 207 VAL B C 1
ATOM 4716 O O . VAL B 1 207 ? 1.57 13.977 3.23 1 98.06 207 VAL B O 1
ATOM 4719 N N . TYR B 1 208 ? 0.136 12.891 4.633 1 96.69 208 TYR B N 1
ATOM 4720 C CA . TYR B 1 208 ? 1.219 12.07 5.168 1 96.69 208 TYR B CA 1
ATOM 4721 C C . TYR B 1 208 ? 1.639 11 4.172 1 96.69 208 TYR B C 1
ATOM 4723 O O . TYR B 1 208 ? 0.886 10.055 3.912 1 96.69 208 TYR B O 1
ATOM 4731 N N . THR B 1 209 ? 2.797 11.156 3.57 1 96.62 209 THR B N 1
ATOM 4732 C CA . THR B 1 209 ? 3.352 10.18 2.643 1 96.62 209 THR B CA 1
ATOM 4733 C C . THR B 1 209 ? 4.734 9.727 3.098 1 96.62 209 THR B C 1
ATOM 4735 O O . THR B 1 209 ? 5.594 9.406 2.271 1 96.62 209 THR B O 1
ATOM 4738 N N . PHE B 1 210 ? 5.023 9.828 4.324 1 94.12 210 PHE B N 1
ATOM 4739 C CA . PHE B 1 210 ? 6.238 9.359 4.984 1 94.12 210 PHE B CA 1
ATOM 4740 C C . PHE B 1 210 ? 5.914 8.68 6.305 1 94.12 210 PHE B C 1
ATOM 4742 O O . PHE B 1 210 ? 4.781 8.758 6.789 1 94.12 210 PHE B O 1
ATOM 4749 N N . GLY B 1 211 ? 6.93 8.008 6.75 1 88.44 211 GLY B N 1
ATOM 4750 C CA . GLY B 1 211 ? 6.664 7.238 7.957 1 88.44 211 GLY B CA 1
ATOM 4751 C C . GLY B 1 211 ? 5.734 6.062 7.723 1 88.44 211 GLY B C 1
ATOM 4752 O O . GLY B 1 211 ? 5.043 5.617 8.641 1 88.44 211 GLY B O 1
ATOM 4753 N N . LEU B 1 212 ? 5.707 5.605 6.566 1 86.19 212 LEU B N 1
ATOM 4754 C CA . LEU B 1 212 ? 4.773 4.562 6.16 1 86.19 212 LEU B CA 1
ATOM 4755 C C . LEU B 1 212 ? 5.191 3.209 6.727 1 86.19 212 LEU B C 1
ATOM 4757 O O . LEU B 1 212 ? 4.363 2.305 6.855 1 86.19 212 LEU B O 1
ATOM 4761 N N . ARG B 1 213 ? 6.473 3.047 6.902 1 81.94 213 ARG B N 1
ATOM 4762 C CA . ARG B 1 213 ? 7.062 1.856 7.508 1 81.94 213 ARG B CA 1
ATOM 4763 C C . ARG B 1 213 ? 8.195 2.229 8.461 1 81.94 213 ARG B C 1
ATOM 4765 O O . ARG B 1 213 ? 8.812 3.287 8.32 1 81.94 213 ARG B O 1
ATOM 4772 N N . GLY B 1 214 ? 8.445 1.306 9.414 1 78.69 214 GLY B N 1
ATOM 4773 C CA . GLY B 1 214 ? 9.508 1.552 10.375 1 78.69 214 GLY B CA 1
ATOM 4774 C C . GLY B 1 214 ? 9.633 0.451 11.414 1 78.69 214 GLY B C 1
ATOM 4775 O O . GLY B 1 214 ? 9.18 -0.674 11.195 1 78.69 214 GLY B O 1
ATOM 4776 N N . TYR B 1 215 ? 10.367 0.784 12.477 1 73.06 215 TYR B N 1
ATOM 4777 C CA . TYR B 1 215 ? 10.672 -0.179 13.531 1 73.06 215 TYR B CA 1
ATOM 4778 C C . TYR B 1 215 ? 9.391 -0.707 14.164 1 73.06 215 TYR B C 1
ATOM 4780 O O . TYR B 1 215 ? 9.406 -1.732 14.852 1 73.06 215 TYR B O 1
ATOM 4788 N N . TRP B 1 216 ? 8.367 -0.01 13.992 1 72.94 216 TRP B N 1
ATOM 4789 C CA . TRP B 1 216 ? 7.082 -0.421 14.555 1 72.94 216 TRP B CA 1
ATOM 4790 C C . TRP B 1 216 ? 6.441 -1.516 13.703 1 72.94 216 TRP B C 1
ATOM 4792 O O . TRP B 1 216 ? 5.426 -2.096 14.086 1 72.94 216 TRP B O 1
ATOM 4802 N N . ASP B 1 217 ? 7.141 -1.713 12.664 1 73.31 217 ASP B N 1
ATOM 4803 C CA . ASP B 1 217 ? 6.727 -2.824 11.82 1 73.31 217 ASP B CA 1
ATOM 4804 C C . ASP B 1 217 ? 7.629 -4.039 12.016 1 73.31 217 ASP B C 1
ATOM 4806 O O . ASP B 1 217 ? 8.633 -3.959 12.727 1 73.31 217 ASP B O 1
ATOM 4810 N N . TYR B 1 218 ? 7.383 -5.25 11.562 1 68.5 218 TYR B N 1
ATOM 4811 C CA . TYR B 1 218 ? 8.164 -6.465 11.781 1 68.5 218 TYR B CA 1
ATOM 4812 C C . TYR B 1 218 ? 9.211 -6.641 10.688 1 68.5 218 TYR B C 1
ATOM 4814 O O . TYR B 1 218 ? 10.195 -7.355 10.875 1 68.5 218 TYR B O 1
ATOM 4822 N N . GLU B 1 219 ? 8.992 -5.891 9.602 1 77.62 219 GLU B N 1
ATOM 4823 C CA . GLU B 1 219 ? 9.891 -6.094 8.469 1 77.62 219 GLU B CA 1
ATOM 4824 C C . GLU B 1 219 ? 10.43 -4.762 7.949 1 77.62 219 GLU B C 1
ATOM 4826 O O . GLU B 1 219 ? 9.711 -3.762 7.922 1 77.62 219 GLU B O 1
ATOM 4831 N N . MET B 1 220 ? 11.68 -4.855 7.566 1 81.75 220 MET B N 1
ATOM 4832 C CA . MET B 1 220 ? 12.398 -3.682 7.086 1 81.75 220 MET B CA 1
ATOM 4833 C C . MET B 1 220 ? 11.875 -3.238 5.727 1 81.75 220 MET B C 1
ATOM 4835 O O . MET B 1 220 ? 11.773 -4.047 4.801 1 81.75 220 MET B O 1
ATOM 4839 N N . ASP B 1 221 ? 11.555 -1.976 5.668 1 87.56 221 ASP B N 1
ATOM 4840 C CA . ASP B 1 221 ? 11.156 -1.388 4.391 1 87.56 221 ASP B CA 1
ATOM 4841 C C . ASP B 1 221 ? 11.336 0.129 4.406 1 87.56 221 ASP B C 1
ATOM 4843 O O . ASP B 1 221 ? 11.547 0.724 5.465 1 87.56 221 ASP B O 1
ATOM 4847 N N . HIS B 1 222 ? 11.328 0.724 3.207 1 91.75 222 HIS B N 1
ATOM 4848 C CA . HIS B 1 222 ? 11.438 2.172 3.074 1 91.75 222 HIS B CA 1
ATOM 4849 C C . HIS B 1 222 ? 10.219 2.875 3.662 1 91.75 222 HIS B C 1
ATOM 4851 O O . HIS B 1 222 ? 9.086 2.426 3.473 1 91.75 222 HIS B O 1
ATOM 4857 N N . HIS B 1 223 ? 10.477 3.967 4.371 1 90.19 223 HIS B N 1
ATOM 4858 C CA . HIS B 1 223 ? 9.375 4.645 5.043 1 90.19 223 HIS B CA 1
ATOM 4859 C C . HIS B 1 223 ? 8.711 5.664 4.121 1 90.19 223 HIS B C 1
ATOM 4861 O O . HIS B 1 223 ? 7.637 6.188 4.438 1 90.19 223 HIS B O 1
ATOM 4867 N N . SER B 1 224 ? 9.312 5.996 3.002 1 94.88 224 SER B N 1
ATOM 4868 C CA . SER B 1 224 ? 8.719 6.996 2.121 1 94.88 224 SER B CA 1
ATOM 4869 C C . SER B 1 224 ? 9.148 6.789 0.675 1 94.88 224 SER B C 1
ATOM 4871 O O . SER B 1 224 ? 9.602 7.734 0.017 1 94.88 224 SER B O 1
ATOM 4873 N N . PRO B 1 225 ? 9.016 5.598 0.148 1 95.25 225 PRO B N 1
ATOM 4874 C CA . PRO B 1 225 ? 9.383 5.395 -1.255 1 95.25 225 PRO B CA 1
ATOM 4875 C C . PRO B 1 225 ? 8.445 6.109 -2.223 1 95.25 225 PRO B C 1
ATOM 4877 O O . PRO B 1 225 ? 7.238 6.191 -1.971 1 95.25 225 PRO B O 1
ATOM 4880 N N . LEU B 1 226 ? 9.047 6.652 -3.297 1 96.56 226 LEU B N 1
ATOM 4881 C CA . LEU B 1 226 ? 8.211 7.34 -4.277 1 96.56 226 LEU B CA 1
ATOM 4882 C C . LEU B 1 226 ? 7.27 6.363 -4.969 1 96.56 226 LEU B C 1
ATOM 4884 O O . LEU B 1 226 ? 6.074 6.641 -5.113 1 96.56 226 LEU B O 1
ATOM 4888 N N . ARG B 1 227 ? 7.859 5.273 -5.367 1 92.88 227 ARG B N 1
ATOM 4889 C CA . ARG B 1 227 ? 7.094 4.293 -6.129 1 92.88 227 ARG B CA 1
ATOM 4890 C C . ARG B 1 227 ? 6.852 3.029 -5.309 1 92.88 227 ARG B C 1
ATOM 4892 O O . ARG B 1 227 ? 7.191 2.979 -4.125 1 92.88 227 ARG B O 1
ATOM 4899 N N . GLY B 1 228 ? 6.16 2.031 -5.988 1 90.12 228 GLY B N 1
ATOM 4900 C CA . GLY B 1 228 ? 5.703 0.851 -5.273 1 90.12 228 GLY B CA 1
ATOM 4901 C C . GLY B 1 228 ? 4.242 0.92 -4.875 1 90.12 228 GLY B C 1
ATOM 4902 O O . GLY B 1 228 ? 3.691 2.01 -4.707 1 90.12 228 GLY B O 1
ATOM 4903 N N . TRP B 1 229 ? 3.629 -0.22 -4.633 1 85.31 229 TRP B N 1
ATOM 4904 C CA . TRP B 1 229 ? 2.205 -0.302 -4.316 1 85.31 229 TRP B CA 1
ATOM 4905 C C . TRP B 1 229 ? 1.903 0.358 -2.977 1 85.31 229 TRP B C 1
ATOM 4907 O O . TRP B 1 229 ? 0.754 0.706 -2.695 1 85.31 229 TRP B O 1
ATOM 4917 N N . PHE B 1 230 ? 2.918 0.611 -2.188 1 86.19 230 PHE B N 1
ATOM 4918 C CA . PHE B 1 230 ? 2.768 1.21 -0.867 1 86.19 230 PHE B CA 1
ATOM 4919 C C . PHE B 1 230 ? 3.459 2.566 -0.805 1 86.19 230 PHE B C 1
ATOM 4921 O O . PHE B 1 230 ? 3.689 3.102 0.281 1 86.19 230 PHE B O 1
ATOM 4928 N N . GLY B 1 231 ? 3.773 3.084 -1.896 1 92.88 231 GLY B N 1
ATOM 4929 C CA . GLY B 1 231 ? 4.594 4.281 -1.943 1 92.88 231 GLY B CA 1
ATOM 4930 C C . GLY B 1 231 ? 3.781 5.559 -2.07 1 92.88 231 GLY B C 1
ATOM 4931 O O . GLY B 1 231 ? 2.551 5.52 -2.053 1 92.88 231 GLY B O 1
ATOM 4932 N N . VAL B 1 232 ? 4.535 6.629 -2.199 1 96.5 232 VAL B N 1
ATOM 4933 C CA . VAL B 1 232 ? 3.996 7.984 -2.27 1 96.5 232 VAL B CA 1
ATOM 4934 C C . VAL B 1 232 ? 3.008 8.086 -3.43 1 96.5 232 VAL B C 1
ATOM 4936 O O . VAL B 1 232 ? 1.89 8.578 -3.258 1 96.5 232 VAL B O 1
ATOM 4939 N N . ALA B 1 233 ? 3.393 7.586 -4.566 1 94.44 233 ALA B N 1
ATOM 4940 C CA . ALA B 1 233 ? 2.555 7.688 -5.758 1 94.44 233 ALA B CA 1
ATOM 4941 C C . ALA B 1 233 ? 1.218 6.98 -5.551 1 94.44 233 ALA B C 1
ATOM 4943 O O . ALA B 1 233 ? 0.161 7.527 -5.875 1 94.44 233 ALA B O 1
ATOM 4944 N N . SER B 1 234 ? 1.271 5.773 -5.008 1 93.38 234 SER B N 1
ATOM 4945 C CA . SER B 1 234 ? 0.052 5.008 -4.762 1 93.38 234 SER B CA 1
ATOM 4946 C C . SER B 1 234 ? -0.87 5.742 -3.791 1 93.38 234 SER B C 1
ATOM 4948 O O . SER B 1 234 ? -2.086 5.773 -3.986 1 93.38 234 SER B O 1
ATOM 4950 N N . ILE B 1 235 ? -0.333 6.34 -2.807 1 96.31 235 ILE B N 1
ATOM 4951 C CA . ILE B 1 235 ? -1.1 7.051 -1.788 1 96.31 235 ILE B CA 1
ATOM 4952 C C . ILE B 1 235 ? -1.767 8.281 -2.406 1 96.31 235 ILE B C 1
ATOM 4954 O O . ILE B 1 235 ? -2.965 8.5 -2.221 1 96.31 235 ILE B O 1
ATOM 4958 N N . MET B 1 236 ? -0.994 9.031 -3.141 1 96.31 236 MET B N 1
ATOM 4959 C CA . MET B 1 236 ? -1.53 10.242 -3.76 1 96.31 236 MET B CA 1
ATOM 4960 C C . MET B 1 236 ? -2.635 9.898 -4.754 1 96.31 236 MET B C 1
ATOM 4962 O O . MET B 1 236 ? -3.682 10.547 -4.77 1 96.31 236 MET B O 1
ATOM 4966 N N . GLU B 1 237 ? -2.438 8.891 -5.496 1 93 237 GLU B N 1
ATOM 4967 C CA . GLU B 1 237 ? -3.424 8.469 -6.488 1 93 237 GLU B CA 1
ATOM 4968 C C . GLU B 1 237 ? -4.691 7.949 -5.816 1 93 237 GLU B C 1
ATOM 4970 O O . GLU B 1 237 ? -5.793 8.133 -6.332 1 93 237 GLU B O 1
ATOM 4975 N N . ASP B 1 238 ? -4.512 7.312 -4.746 1 93.12 238 ASP B N 1
ATOM 4976 C CA . ASP B 1 238 ? -5.68 6.824 -4.023 1 93.12 238 ASP B CA 1
ATOM 4977 C C . ASP B 1 238 ? -6.551 7.984 -3.537 1 93.12 238 ASP B C 1
ATOM 4979 O O . ASP B 1 238 ? -7.781 7.906 -3.588 1 93.12 238 ASP B O 1
ATOM 4983 N N . TRP B 1 239 ? -5.926 9.016 -3.006 1 96 239 TRP B N 1
ATOM 4984 C CA . TRP B 1 239 ? -6.691 10.188 -2.584 1 96 239 TRP B CA 1
ATOM 4985 C C . TRP B 1 239 ? -7.441 10.797 -3.76 1 96 239 TRP B C 1
ATOM 4987 O O . TRP B 1 239 ? -8.594 11.227 -3.619 1 96 239 TRP B O 1
ATOM 4997 N N . MET B 1 240 ? -6.844 10.805 -4.934 1 94.06 240 MET B N 1
ATOM 4998 C CA . MET B 1 240 ? -7.523 11.312 -6.125 1 94.06 240 MET B CA 1
ATOM 4999 C C . MET B 1 240 ? -8.711 10.43 -6.488 1 94.06 240 MET B C 1
ATOM 5001 O O . MET B 1 240 ? -9.789 10.938 -6.82 1 94.06 240 MET B O 1
ATOM 5005 N N . ARG B 1 241 ? -8.531 9.148 -6.402 1 89.31 241 ARG B N 1
ATOM 5006 C CA . ARG B 1 241 ? -9.617 8.227 -6.719 1 89.31 241 ARG B CA 1
ATOM 5007 C C . ARG B 1 241 ? -10.797 8.422 -5.77 1 89.31 241 ARG B C 1
ATOM 5009 O O . ARG B 1 241 ? -11.953 8.203 -6.145 1 89.31 241 ARG B O 1
ATOM 5016 N N . ARG B 1 242 ? -10.484 8.914 -4.613 1 92.06 242 ARG B N 1
ATOM 5017 C CA . ARG B 1 242 ? -11.516 9.125 -3.605 1 92.06 242 ARG B CA 1
ATOM 5018 C C . ARG B 1 242 ? -12.219 10.469 -3.807 1 92.06 242 ARG B C 1
ATOM 5020 O O . ARG B 1 242 ? -13.156 10.797 -3.076 1 92.06 242 ARG B O 1
ATOM 5027 N N . GLY B 1 243 ? -11.703 11.234 -4.703 1 92.31 243 GLY B N 1
ATOM 5028 C CA . GLY B 1 243 ? -12.445 12.422 -5.094 1 92.31 243 GLY B CA 1
ATOM 5029 C C . GLY B 1 243 ? -11.734 13.711 -4.719 1 92.31 243 GLY B C 1
ATOM 5030 O O . GLY B 1 243 ? -12.25 14.805 -4.977 1 92.31 243 GLY B O 1
ATOM 5031 N N . MET B 1 244 ? -10.594 13.617 -4.137 1 95.94 244 MET B N 1
ATOM 5032 C CA . MET B 1 244 ? -9.859 14.852 -3.857 1 95.94 244 MET B CA 1
ATOM 5033 C C . MET B 1 244 ? -9.039 15.281 -5.07 1 95.94 244 MET B C 1
ATOM 5035 O O . MET B 1 244 ? -8.188 14.531 -5.547 1 95.94 244 MET B O 1
ATOM 5039 N N . PRO B 1 245 ? -9.266 16.453 -5.559 1 96.62 245 PRO B N 1
ATOM 5040 C CA . PRO B 1 245 ? -8.516 16.875 -6.746 1 96.62 245 PRO B CA 1
ATOM 5041 C C . PRO B 1 245 ? -7.039 17.125 -6.453 1 96.62 245 PRO B C 1
ATOM 5043 O O . PRO B 1 245 ? -6.688 17.562 -5.355 1 96.62 245 PRO B O 1
ATOM 5046 N N . ALA B 1 246 ? -6.18 16.922 -7.441 1 96.56 246 ALA B N 1
ATOM 5047 C CA . ALA B 1 246 ? -4.73 17.047 -7.312 1 96.56 246 ALA B CA 1
ATOM 5048 C C . ALA B 1 246 ? -4.348 18.438 -6.805 1 96.56 246 ALA B C 1
ATOM 5050 O O . ALA B 1 246 ? -3.451 18.562 -5.969 1 96.56 246 ALA B O 1
ATOM 5051 N N . VAL B 1 247 ? -5.074 19.438 -7.191 1 96.06 247 VAL B N 1
ATOM 5052 C CA . VAL B 1 247 ? -4.727 20.828 -6.91 1 96.06 247 VAL B CA 1
ATOM 5053 C C . VAL B 1 247 ? -4.914 21.109 -5.422 1 96.06 247 VAL B C 1
ATOM 5055 O O . VAL B 1 247 ? -4.383 22.094 -4.902 1 96.06 247 VAL B O 1
ATOM 5058 N N . LYS B 1 248 ? -5.605 20.188 -4.68 1 97.06 248 LYS B N 1
ATOM 5059 C CA . LYS B 1 248 ? -5.836 20.406 -3.254 1 97.06 248 LYS B CA 1
ATOM 5060 C C . LYS B 1 248 ? -4.883 19.562 -2.41 1 97.06 248 LYS B C 1
ATOM 5062 O O . LYS B 1 248 ? -4.941 19.594 -1.179 1 97.06 248 LYS B O 1
ATOM 5067 N N . LEU B 1 249 ? -4.031 18.812 -3.092 1 97.94 249 LEU B N 1
ATOM 5068 C CA . LEU B 1 249 ? -3.203 17.859 -2.365 1 97.94 249 LEU B CA 1
ATOM 5069 C C . LEU B 1 249 ? -1.739 18.281 -2.379 1 97.94 249 LEU B C 1
ATOM 5071 O O . LEU B 1 249 ? -1.201 18.641 -3.432 1 97.94 249 LEU B O 1
ATOM 5075 N N . ASN B 1 250 ? -1.126 18.297 -1.224 1 98.12 250 ASN B N 1
ATOM 5076 C CA . ASN B 1 250 ? 0.316 18.469 -1.081 1 98.12 250 ASN B CA 1
ATOM 5077 C C . ASN B 1 250 ? 0.984 17.172 -0.611 1 98.12 250 ASN B C 1
ATOM 5079 O O . ASN B 1 250 ? 0.666 16.672 0.463 1 98.12 250 ASN B O 1
ATOM 5083 N N . LEU B 1 251 ? 1.861 16.656 -1.433 1 97.31 251 LEU B N 1
ATOM 5084 C CA . LEU B 1 251 ? 2.572 15.438 -1.06 1 97.31 251 LEU B CA 1
ATOM 5085 C C . LEU B 1 251 ? 3.604 15.727 0.027 1 97.31 251 LEU B C 1
ATOM 5087 O O . LEU B 1 251 ? 4.387 16.672 -0.087 1 97.31 251 LEU B O 1
ATOM 5091 N N . GLY B 1 252 ? 3.625 14.914 1.063 1 97.62 252 GLY B N 1
ATOM 5092 C CA . GLY B 1 252 ? 4.516 15.141 2.191 1 97.62 252 GLY B CA 1
ATOM 5093 C C . GLY B 1 252 ? 5.91 14.594 1.973 1 97.62 252 GLY B C 1
ATOM 5094 O O . GLY B 1 252 ? 6.074 13.5 1.424 1 97.62 252 GLY B O 1
ATOM 5095 N N . ILE B 1 253 ? 6.906 15.305 2.311 1 97.19 253 ILE B N 1
ATOM 5096 C CA . ILE B 1 253 ? 8.297 14.875 2.33 1 97.19 253 ILE B CA 1
ATOM 5097 C C . ILE B 1 253 ? 8.922 15.211 3.684 1 97.19 253 ILE B C 1
ATOM 5099 O O . ILE B 1 253 ? 8.883 16.359 4.121 1 97.19 253 ILE B O 1
ATOM 5103 N N . THR B 1 254 ? 9.406 14.117 4.246 1 91.31 254 THR B N 1
ATOM 5104 C CA . THR B 1 254 ? 10.094 14.383 5.504 1 91.31 254 THR B CA 1
ATOM 5105 C C . THR B 1 254 ? 11.586 14.578 5.27 1 91.31 254 THR B C 1
ATOM 5107 O O . THR B 1 254 ? 12.156 14 4.344 1 91.31 254 THR B O 1
ATOM 5110 N N . MET B 1 255 ? 12.258 15.461 5.914 1 89.69 255 MET B N 1
ATOM 5111 C CA . MET B 1 255 ? 13.695 15.703 5.832 1 89.69 255 MET B CA 1
ATOM 5112 C C . MET B 1 255 ? 14.461 14.773 6.77 1 89.69 255 MET B C 1
ATOM 5114 O O . MET B 1 255 ? 15.609 15.039 7.105 1 89.69 255 MET B O 1
ATOM 5118 N N . SER B 1 256 ? 13.789 13.703 7.207 1 88.31 256 SER B N 1
ATOM 5119 C CA . SER B 1 256 ? 14.367 12.797 8.195 1 88.31 256 SER B CA 1
ATOM 5120 C C . SER B 1 256 ? 14.414 11.367 7.672 1 88.31 256 SER B C 1
ATOM 5122 O O . SER B 1 256 ? 13.922 11.086 6.578 1 88.31 256 SER B O 1
ATOM 5124 N N . GLY B 1 257 ? 15.188 10.555 8.422 1 91 257 GLY B N 1
ATOM 5125 C CA . GLY B 1 257 ? 15.266 9.125 8.133 1 91 257 GLY B CA 1
ATOM 5126 C C . GLY B 1 257 ? 14.789 8.258 9.281 1 91 257 GLY B C 1
ATOM 5127 O O . GLY B 1 257 ? 14.68 8.734 10.414 1 91 257 GLY B O 1
ATOM 5128 N N . VAL B 1 258 ? 14.453 7.055 8.93 1 86.75 258 VAL B N 1
ATOM 5129 C CA . VAL B 1 258 ? 14.016 6.074 9.922 1 86.75 258 VAL B CA 1
ATOM 5130 C C . VAL B 1 258 ? 15.008 4.918 9.984 1 86.75 258 VAL B C 1
ATOM 5132 O O . VAL B 1 258 ? 15.336 4.316 8.961 1 86.75 258 VAL B O 1
ATOM 5135 N N . TYR B 1 259 ? 15.555 4.629 11.055 1 83.88 259 TYR B N 1
ATOM 5136 C CA . TYR B 1 259 ? 16.531 3.549 11.133 1 83.88 259 TYR B CA 1
ATOM 5137 C C . TYR B 1 259 ? 16 2.393 11.969 1 83.88 259 TYR B C 1
ATOM 5139 O O . TYR B 1 259 ? 15.133 2.584 12.82 1 83.88 259 TYR B O 1
ATOM 5147 N N . CYS B 1 260 ? 16.469 1.25 11.742 1 81.5 260 CYS B N 1
ATOM 5148 C CA . CYS B 1 260 ? 16.188 0.011 12.461 1 81.5 260 CYS B CA 1
ATOM 5149 C C . CYS B 1 260 ? 17.406 -0.909 12.461 1 81.5 260 CYS B C 1
ATOM 5151 O O . CYS B 1 260 ? 18.312 -0.758 11.633 1 81.5 260 CYS B O 1
ATOM 5153 N N . HIS B 1 261 ? 17.422 -1.714 13.523 1 84.94 261 HIS B N 1
ATOM 5154 C CA . HIS B 1 261 ? 18.406 -2.791 13.523 1 84.94 261 HIS B CA 1
ATOM 5155 C C . HIS B 1 261 ? 17.797 -4.094 13.016 1 84.94 261 HIS B C 1
ATOM 5157 O O . HIS B 1 261 ? 16.656 -4.422 13.352 1 84.94 261 HIS B O 1
ATOM 5163 N N . VAL B 1 262 ? 18.578 -4.742 12.203 1 86.56 262 VAL B N 1
ATOM 5164 C CA . VAL B 1 262 ? 18.047 -5.977 11.633 1 86.56 262 VAL B CA 1
ATOM 5165 C C . VAL B 1 262 ? 18.766 -7.18 12.25 1 86.56 262 VAL B C 1
ATOM 5167 O O . VAL B 1 262 ? 19.906 -7.066 12.703 1 86.56 262 VAL B O 1
ATOM 5170 N N . LYS B 1 263 ? 18.141 -8.312 12.258 1 85.19 263 LYS B N 1
ATOM 5171 C CA . LYS B 1 263 ? 18.672 -9.547 12.844 1 85.19 263 LYS B CA 1
ATOM 5172 C C . LYS B 1 263 ? 19.875 -10.062 12.07 1 85.19 263 LYS B C 1
ATOM 5174 O O . LYS B 1 263 ? 20.891 -10.43 12.664 1 85.19 263 LYS B O 1
ATOM 5179 N N . ASN B 1 264 ? 19.703 -10.141 10.812 1 85.31 264 ASN B N 1
ATOM 5180 C CA . ASN B 1 264 ? 20.812 -10.555 9.961 1 85.31 264 ASN B CA 1
ATOM 5181 C C . ASN B 1 264 ? 21.75 -9.391 9.656 1 85.31 264 ASN B C 1
ATOM 5183 O O . ASN B 1 264 ? 21.406 -8.508 8.867 1 85.31 264 ASN B O 1
ATOM 5187 N N . LYS B 1 265 ? 22.906 -9.406 10.094 1 87.31 265 LYS B N 1
ATOM 5188 C CA . LYS B 1 265 ? 23.812 -8.266 10.055 1 87.31 265 LYS B CA 1
ATOM 5189 C C . LYS B 1 265 ? 24.516 -8.18 8.703 1 87.31 265 LYS B C 1
ATOM 5191 O O . LYS B 1 265 ? 25.219 -7.199 8.422 1 87.31 265 LYS B O 1
ATOM 5196 N N . THR B 1 266 ? 24.234 -9.18 7.863 1 84.31 266 THR B N 1
ATOM 5197 C CA . THR B 1 266 ? 24.938 -9.188 6.59 1 84.31 266 THR B CA 1
ATOM 5198 C C . THR B 1 266 ? 23.953 -9.117 5.422 1 84.31 266 THR B C 1
ATOM 5200 O O . THR B 1 266 ? 24.359 -9.008 4.266 1 84.31 266 THR B O 1
ATOM 5203 N N . ASP B 1 267 ? 22.719 -9.188 5.754 1 80.62 267 ASP B N 1
ATOM 5204 C CA . ASP B 1 267 ? 21.688 -9.156 4.719 1 80.62 267 ASP B CA 1
ATOM 5205 C C . ASP B 1 267 ? 20.844 -7.887 4.82 1 80.62 267 ASP B C 1
ATOM 5207 O O . ASP B 1 267 ? 20.125 -7.691 5.805 1 80.62 267 ASP B O 1
ATOM 5211 N N . HIS B 1 268 ? 20.953 -7.098 3.781 1 80.44 268 HIS B N 1
ATOM 5212 C CA . HIS B 1 268 ? 20.219 -5.844 3.807 1 80.44 268 HIS B CA 1
ATOM 5213 C C . HIS B 1 268 ? 19.062 -5.867 2.812 1 80.44 268 HIS B C 1
ATOM 5215 O O . HIS B 1 268 ? 18.578 -4.812 2.393 1 80.44 268 HIS B O 1
ATOM 5221 N N . SER B 1 269 ? 18.688 -7.07 2.492 1 78.69 269 SER B N 1
ATOM 5222 C CA . SER B 1 269 ? 17.562 -7.191 1.574 1 78.69 269 SER B CA 1
ATOM 5223 C C . SER B 1 269 ? 16.266 -6.676 2.209 1 78.69 269 SER B C 1
ATOM 5225 O O . SER B 1 269 ? 16.078 -6.816 3.418 1 78.69 269 SER B O 1
ATOM 5227 N N . ARG B 1 270 ? 15.523 -6.055 1.405 1 80.56 270 ARG B N 1
ATOM 5228 C CA . ARG B 1 270 ? 14.227 -5.566 1.859 1 80.56 270 ARG B CA 1
ATOM 5229 C C . ARG B 1 270 ? 13.438 -6.672 2.555 1 80.56 270 ARG B C 1
ATOM 5231 O O . ARG B 1 270 ? 13.547 -7.844 2.188 1 80.56 270 ARG B O 1
ATOM 5238 N N . LEU B 1 271 ? 12.609 -6.285 3.619 1 76.94 271 LEU B N 1
ATOM 5239 C CA . LEU B 1 271 ? 11.688 -7.117 4.391 1 76.94 271 LEU B CA 1
ATOM 5240 C C . LEU B 1 271 ? 12.461 -8.055 5.32 1 76.94 271 LEU B C 1
ATOM 5242 O O . LEU B 1 271 ? 11.906 -9.039 5.809 1 76.94 271 LEU B O 1
ATOM 5246 N N . GLY B 1 272 ? 13.758 -7.773 5.453 1 79.5 272 GLY B N 1
ATOM 5247 C CA . GLY B 1 272 ? 14.461 -8.438 6.539 1 79.5 272 GLY B CA 1
ATOM 5248 C C . GLY B 1 272 ? 13.844 -8.18 7.902 1 79.5 272 GLY B C 1
ATOM 5249 O O . GLY B 1 272 ? 13.227 -7.133 8.117 1 79.5 272 GLY B O 1
ATOM 5250 N N . LYS B 1 273 ? 14.078 -9.031 8.805 1 80.56 273 LYS B N 1
ATOM 5251 C CA . LYS B 1 273 ? 13.438 -8.938 10.109 1 80.56 273 LYS B CA 1
ATOM 5252 C C . LYS B 1 273 ? 14.203 -7.984 11.023 1 80.56 273 LYS B C 1
ATOM 5254 O O . LYS B 1 273 ? 15.438 -7.977 11.039 1 80.56 273 LYS B O 1
ATOM 5259 N N . TYR B 1 274 ? 13.414 -7.23 11.75 1 79 274 TYR B N 1
ATOM 5260 C CA . TYR B 1 274 ? 14.008 -6.324 12.727 1 79 274 TYR B CA 1
ATOM 5261 C C . TYR B 1 274 ? 14.5 -7.094 13.945 1 79 274 TYR B C 1
ATOM 5263 O O . TYR B 1 274 ? 13.961 -8.148 14.289 1 79 274 TYR B O 1
ATOM 5271 N N . ASP B 1 275 ? 15.586 -6.559 14.469 1 82.44 275 ASP B N 1
ATOM 5272 C CA . ASP B 1 275 ? 16.031 -7.016 15.781 1 82.44 275 ASP B CA 1
ATOM 5273 C C . ASP B 1 275 ? 15.375 -6.203 16.891 1 82.44 275 ASP B C 1
ATOM 5275 O O . ASP B 1 275 ? 15.844 -5.113 17.234 1 82.44 275 ASP B O 1
ATOM 5279 N N . PHE B 1 276 ? 14.305 -6.719 17.469 1 71.56 276 PHE B N 1
ATOM 5280 C CA . PHE B 1 276 ? 13.508 -5.973 18.438 1 71.56 276 PHE B CA 1
ATOM 5281 C C . PHE B 1 276 ? 14.234 -5.871 19.781 1 71.56 276 PHE B C 1
ATOM 5283 O O . PHE B 1 276 ? 13.773 -5.176 20.688 1 71.56 276 PHE B O 1
ATOM 5290 N N . ASN B 1 277 ? 15.273 -6.531 19.812 1 73.44 277 ASN B N 1
ATOM 5291 C CA . ASN B 1 277 ? 16.062 -6.445 21.047 1 73.44 277 ASN B CA 1
ATOM 5292 C C . ASN B 1 277 ? 16.938 -5.203 21.047 1 73.44 277 ASN B C 1
ATOM 5294 O O . ASN B 1 277 ? 17.531 -4.863 22.078 1 73.44 277 ASN B O 1
ATOM 5298 N N . GLN B 1 278 ? 16.984 -4.621 19.938 1 69.31 278 GLN B N 1
ATOM 5299 C CA . GLN B 1 278 ? 17.797 -3.406 19.844 1 69.31 278 GLN B CA 1
ATOM 5300 C C . GLN B 1 278 ? 16.906 -2.162 19.797 1 69.31 278 GLN B C 1
ATOM 5302 O O . GLN B 1 278 ? 15.914 -2.131 19.078 1 69.31 278 GLN B O 1
ATOM 5307 N N . GLU B 1 279 ? 17.078 -1.317 20.719 1 61.34 279 GLU B N 1
ATOM 5308 C CA . GLU B 1 279 ? 16.297 -0.094 20.781 1 61.34 279 GLU B CA 1
ATOM 5309 C C . GLU B 1 279 ? 16.531 0.786 19.562 1 61.34 279 GLU B C 1
ATOM 5311 O O . GLU B 1 279 ? 17.656 0.858 19.062 1 61.34 279 GLU B O 1
ATOM 5316 N N . PRO B 1 280 ? 15.375 1.213 19.031 1 59.44 280 PRO B N 1
ATOM 5317 C CA . PRO B 1 280 ? 15.617 2.244 18.016 1 59.44 280 PRO B CA 1
ATOM 5318 C C . PRO B 1 280 ? 16.422 3.42 18.562 1 59.44 280 PRO B C 1
ATOM 5320 O O . PRO B 1 280 ? 16.344 3.732 19.75 1 59.44 280 PRO B O 1
ATOM 5323 N N . VAL B 1 281 ? 17.391 3.828 17.812 1 52.97 281 VAL B N 1
ATOM 5324 C CA . VAL B 1 281 ? 18.125 5.004 18.266 1 52.97 281 VAL B CA 1
ATOM 5325 C C . VAL B 1 281 ? 17.234 6.242 18.156 1 52.97 281 VAL B C 1
ATOM 5327 O O . VAL B 1 281 ? 16.719 6.555 17.078 1 52.97 281 VAL B O 1
ATOM 5330 N N . TYR B 1 282 ? 16.578 6.484 19.203 1 51.06 282 TYR B N 1
ATOM 5331 C CA . TYR B 1 282 ? 15.805 7.719 19.297 1 51.06 282 TYR B CA 1
ATOM 5332 C C . TYR B 1 282 ? 16.719 8.938 19.156 1 51.06 282 TYR B C 1
ATOM 5334 O O . TYR B 1 282 ? 17.828 8.945 19.672 1 51.06 282 TYR B O 1
ATOM 5342 N N . THR B 1 283 ? 16.547 9.641 18.016 1 49.34 283 THR B N 1
ATOM 5343 C CA . THR B 1 283 ? 17.203 10.945 18.062 1 49.34 283 THR B CA 1
ATOM 5344 C C . THR B 1 283 ? 16.312 11.977 18.75 1 49.34 283 THR B C 1
ATOM 5346 O O . THR B 1 283 ? 15.125 11.734 18.953 1 49.34 283 THR B O 1
ATOM 5349 N N . LYS B 1 284 ? 17 12.961 19.344 1 46.41 284 LYS B N 1
ATOM 5350 C CA . LYS B 1 284 ? 16.391 14.086 20.047 1 46.41 284 LYS B CA 1
ATOM 5351 C C . LYS B 1 284 ? 15.156 14.594 19.312 1 46.41 284 LYS B C 1
ATOM 5353 O O . LYS B 1 284 ? 14.234 15.125 19.922 1 46.41 284 LYS B O 1
ATOM 5358 N N . TYR B 1 285 ? 15.305 14.641 18.047 1 44.78 285 TYR B N 1
ATOM 5359 C CA . TYR B 1 285 ? 14.281 15.352 17.281 1 44.78 285 TYR B CA 1
ATOM 5360 C C . TYR B 1 285 ? 13.117 14.422 16.938 1 44.78 285 TYR B C 1
ATOM 5362 O O . TYR B 1 285 ? 12.008 14.883 16.688 1 44.78 285 TYR B O 1
ATOM 5370 N N . ASN B 1 286 ? 13.508 13.211 16.688 1 49.91 286 ASN B N 1
ATOM 5371 C CA . ASN B 1 286 ? 12.406 12.492 16.047 1 49.91 286 ASN B CA 1
ATOM 5372 C C . ASN B 1 286 ? 12.25 11.086 16.625 1 49.91 286 ASN B C 1
ATOM 5374 O O . ASN B 1 286 ? 13.227 10.461 17.016 1 49.91 286 ASN B O 1
ATOM 5378 N N . ARG B 1 287 ? 11.023 10.828 17.062 1 48.28 287 ARG B N 1
ATOM 5379 C CA . ARG B 1 287 ? 10.492 9.508 17.359 1 48.28 287 ARG B CA 1
ATOM 5380 C C . ARG B 1 287 ? 11.156 8.445 16.484 1 48.28 287 ARG B C 1
ATOM 5382 O O . ARG B 1 287 ? 10.477 7.719 15.758 1 48.28 287 ARG B O 1
ATOM 5389 N N . GLY B 1 288 ? 12.539 8.5 16.516 1 54.59 288 GLY B N 1
ATOM 5390 C CA . GLY B 1 288 ? 13.234 7.391 15.891 1 54.59 288 GLY B CA 1
ATOM 5391 C C . GLY B 1 288 ? 13.828 7.75 14.539 1 54.59 288 GLY B C 1
ATOM 5392 O O . GLY B 1 288 ? 14.117 6.867 13.727 1 54.59 288 GLY B O 1
ATOM 5393 N N . GLY B 1 289 ? 13.938 9.156 14.32 1 73.88 289 GLY B N 1
ATOM 5394 C CA . GLY B 1 289 ? 14.492 9.461 13.016 1 73.88 289 GLY B CA 1
ATOM 5395 C C . GLY B 1 289 ? 15.688 10.391 13.078 1 73.88 289 GLY B C 1
ATOM 5396 O O . GLY B 1 289 ? 16 10.945 14.133 1 73.88 289 GLY B O 1
ATOM 5397 N N . LEU B 1 290 ? 16.578 10.406 12.156 1 85.06 290 LEU B N 1
ATOM 5398 C CA . LEU B 1 290 ? 17.766 11.234 11.984 1 85.06 290 LEU B CA 1
ATOM 5399 C C . LEU B 1 290 ? 17.469 12.438 11.094 1 85.06 290 LEU B C 1
ATOM 5401 O O . LEU B 1 290 ? 16.75 12.32 10.102 1 85.06 290 LEU B O 1
ATOM 5405 N N . THR B 1 291 ? 18.031 13.617 11.555 1 88.31 291 THR B N 1
ATOM 5406 C CA . THR B 1 291 ? 17.984 14.789 10.695 1 88.31 291 THR B CA 1
ATOM 5407 C C . THR B 1 291 ? 18.859 14.602 9.469 1 88.31 291 THR B C 1
ATOM 5409 O O . THR B 1 291 ? 19.734 13.727 9.445 1 88.31 291 THR B O 1
ATOM 5412 N N . PHE B 1 292 ? 18.656 15.484 8.492 1 92.5 292 PHE B N 1
ATOM 5413 C CA . PHE B 1 292 ? 19.438 15.328 7.273 1 92.5 292 PHE B CA 1
ATOM 5414 C C . PHE B 1 292 ? 20.922 15.562 7.551 1 92.5 292 PHE B C 1
ATOM 5416 O O . PHE B 1 292 ? 21.781 14.844 7.039 1 92.5 292 PHE B O 1
ATOM 5423 N N . PRO B 1 293 ? 21.266 16.516 8.391 1 90.69 293 PRO B N 1
ATOM 5424 C CA . PRO B 1 293 ? 22.688 16.672 8.711 1 90.69 293 PRO B CA 1
ATOM 5425 C C . PRO B 1 293 ? 23.312 15.422 9.328 1 90.69 293 PRO B C 1
ATOM 5427 O O . PRO B 1 293 ? 24.438 15.055 9 1 90.69 293 PRO B O 1
ATOM 5430 N N . GLU B 1 294 ? 22.594 14.805 10.148 1 88.81 294 GLU B N 1
ATOM 5431 C CA . GLU B 1 294 ? 23.078 13.547 10.734 1 88.81 294 GLU B CA 1
ATOM 5432 C C . GLU B 1 294 ? 23.172 12.453 9.68 1 88.81 294 GLU B C 1
ATOM 5434 O O . GLU B 1 294 ? 24.109 11.656 9.68 1 88.81 294 GLU B O 1
ATOM 5439 N N . ILE B 1 295 ? 22.219 12.453 8.789 1 92.81 295 ILE B N 1
ATOM 5440 C CA . ILE B 1 295 ? 22.156 11.43 7.75 1 92.81 295 ILE B CA 1
ATOM 5441 C C . ILE B 1 295 ? 23.328 11.602 6.785 1 92.81 295 ILE B C 1
ATOM 5443 O O . ILE B 1 295 ? 24 10.633 6.43 1 92.81 295 ILE B O 1
ATOM 5447 N N . CYS B 1 296 ? 23.547 12.852 6.348 1 92.94 296 CYS B N 1
ATOM 5448 C CA . CYS B 1 296 ? 24.594 13.062 5.352 1 92.94 296 CYS B CA 1
ATOM 5449 C C . CYS B 1 296 ? 25.969 12.742 5.926 1 92.94 296 CYS B C 1
ATOM 5451 O O . CYS B 1 296 ? 26.859 12.32 5.199 1 92.94 296 CYS B O 1
ATOM 5453 N N . GLN B 1 297 ? 26.141 12.883 7.258 1 92.12 297 GLN B N 1
ATOM 5454 C CA . GLN B 1 297 ? 27.375 12.484 7.906 1 92.12 297 GLN B CA 1
ATOM 5455 C C . GLN B 1 297 ? 27.516 10.969 7.969 1 92.12 297 GLN B C 1
ATOM 5457 O O . GLN B 1 297 ? 28.578 10.414 7.676 1 92.12 297 GLN B O 1
ATOM 5462 N N . LEU B 1 298 ? 26.438 10.391 8.375 1 90.56 298 LEU B N 1
ATOM 5463 C CA . LEU B 1 298 ? 26.422 8.938 8.492 1 90.56 298 LEU B CA 1
ATOM 5464 C C . LEU B 1 298 ? 26.672 8.281 7.137 1 90.56 298 LEU B C 1
ATOM 5466 O O . LEU B 1 298 ? 27.297 7.219 7.062 1 90.56 298 LEU B O 1
ATOM 5470 N N . THR B 1 299 ? 26.25 8.891 6.086 1 93.44 299 THR B N 1
ATOM 5471 C CA . THR B 1 299 ? 26.297 8.289 4.758 1 93.44 299 THR B CA 1
ATOM 5472 C C . THR B 1 299 ? 27.469 8.852 3.957 1 93.44 299 THR B C 1
ATOM 5474 O O . THR B 1 299 ? 27.5 8.734 2.73 1 93.44 299 THR B O 1
ATOM 5477 N N . TYR B 1 300 ? 28.328 9.469 4.695 1 91.25 300 TYR B N 1
ATOM 5478 C CA . TYR B 1 300 ? 29.5 10.047 4.023 1 91.25 300 TYR B CA 1
ATOM 5479 C C . TYR B 1 300 ? 30.266 8.977 3.256 1 91.25 300 TYR B C 1
ATOM 5481 O O . TYR B 1 300 ? 30.734 9.219 2.141 1 91.25 300 TYR B O 1
ATOM 5489 N N . ASP B 1 301 ? 30.406 7.848 3.893 1 92.25 301 ASP B N 1
ATOM 5490 C CA . ASP B 1 301 ? 31 6.703 3.201 1 92.25 301 ASP B CA 1
ATOM 5491 C C . ASP B 1 301 ? 29.969 6.02 2.309 1 92.25 301 ASP B C 1
ATOM 5493 O O . ASP B 1 301 ? 29.125 5.246 2.791 1 92.25 301 ASP B O 1
ATOM 5497 N N . GLN B 1 302 ? 30.109 6.207 1.113 1 93.44 302 GLN B N 1
ATOM 5498 C CA . GLN B 1 302 ? 29.094 5.82 0.138 1 93.44 302 GLN B CA 1
ATOM 5499 C C . GLN B 1 302 ? 29.078 4.309 -0.061 1 93.44 302 GLN B C 1
ATOM 5501 O O . GLN B 1 302 ? 28.141 3.771 -0.652 1 93.44 302 GLN B O 1
ATOM 5506 N N . GLN B 1 303 ? 30.062 3.602 0.444 1 94.5 303 GLN B N 1
ATOM 5507 C CA . GLN B 1 303 ? 30.109 2.156 0.251 1 94.5 303 GLN B CA 1
ATOM 5508 C C . GLN B 1 303 ? 28.953 1.474 0.989 1 94.5 303 GLN B C 1
ATOM 5510 O O . GLN B 1 303 ? 28.578 0.347 0.658 1 94.5 303 GLN B O 1
ATOM 5515 N N . TYR B 1 304 ? 28.422 2.211 1.969 1 95.19 304 TYR B N 1
ATOM 5516 C CA . TYR B 1 304 ? 27.359 1.634 2.787 1 95.19 304 TYR B CA 1
ATOM 5517 C C . TYR B 1 304 ? 26 2.166 2.365 1 95.19 304 TYR B C 1
ATOM 5519 O O . TYR B 1 304 ? 24.984 1.859 2.998 1 95.19 304 TYR B 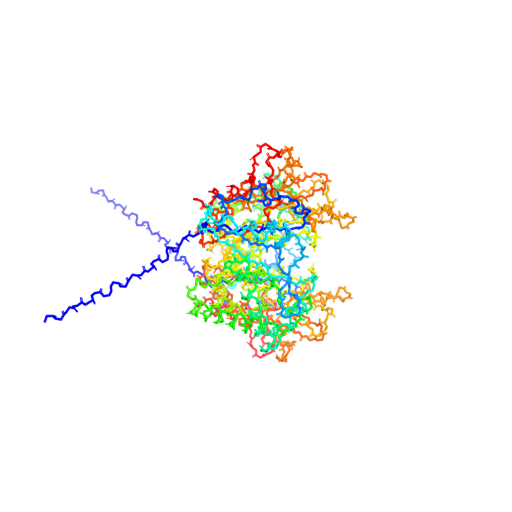O 1
ATOM 5527 N N . VAL B 1 305 ? 25.969 2.988 1.35 1 96.44 305 VAL B N 1
ATOM 5528 C CA . VAL B 1 305 ? 24.719 3.557 0.845 1 96.44 305 VAL B CA 1
ATOM 5529 C C . VAL B 1 305 ? 24.25 2.773 -0.38 1 96.44 305 VAL B C 1
ATOM 5531 O O . VAL B 1 305 ? 25.047 2.504 -1.29 1 96.44 305 VAL B O 1
ATOM 5534 N N . HIS B 1 306 ? 23.016 2.377 -0.302 1 94.62 306 HIS B N 1
ATOM 5535 C CA . HIS B 1 306 ? 22.359 1.642 -1.378 1 94.62 306 HIS B CA 1
ATOM 5536 C C . HIS B 1 306 ? 21.094 2.361 -1.853 1 94.62 306 HIS B C 1
ATOM 5538 O O . HIS B 1 306 ? 20.656 3.332 -1.231 1 94.62 306 HIS B O 1
ATOM 5544 N N . ARG B 1 307 ? 20.625 1.932 -3.059 1 93.94 307 ARG B N 1
ATOM 5545 C CA . ARG B 1 307 ? 19.422 2.566 -3.605 1 93.94 307 ARG B CA 1
ATOM 5546 C C . ARG B 1 307 ? 18.531 1.546 -4.305 1 93.94 307 ARG B C 1
ATOM 5548 O O . ARG B 1 307 ? 19.016 0.717 -5.078 1 93.94 307 ARG B O 1
ATOM 5555 N N . ASP B 1 308 ? 17.312 1.574 -3.904 1 91.06 308 ASP B N 1
ATOM 5556 C CA . ASP B 1 308 ? 16.312 0.928 -4.742 1 91.06 308 ASP B CA 1
ATOM 5557 C C . ASP B 1 308 ? 15.875 1.844 -5.887 1 91.06 308 ASP B C 1
ATOM 5559 O O . ASP B 1 308 ? 15.102 2.783 -5.676 1 91.06 308 ASP B O 1
ATOM 5563 N N . GLU B 1 309 ? 16.281 1.515 -7.043 1 89.12 309 GLU B N 1
ATOM 5564 C CA . GLU B 1 309 ? 16.125 2.43 -8.172 1 89.12 309 GLU B CA 1
ATOM 5565 C C . GLU B 1 309 ? 14.656 2.605 -8.531 1 89.12 309 GLU B C 1
ATOM 5567 O O . GLU B 1 309 ? 14.195 3.727 -8.773 1 89.12 309 GLU B O 1
ATOM 5572 N N . TYR B 1 310 ? 13.945 1.592 -8.547 1 88.31 310 TYR B N 1
ATOM 5573 C CA . TYR B 1 310 ? 12.539 1.705 -8.922 1 88.31 310 TYR B CA 1
ATOM 5574 C C . TYR B 1 310 ? 11.766 2.51 -7.887 1 88.31 310 TYR B C 1
ATOM 5576 O O . TYR B 1 310 ? 10.922 3.338 -8.234 1 88.31 310 TYR B O 1
ATOM 5584 N N . LEU B 1 311 ? 12.07 2.264 -6.613 1 93.12 311 LEU B N 1
ATOM 5585 C CA . LEU B 1 311 ? 11.367 2.943 -5.527 1 93.12 311 LEU B CA 1
ATOM 5586 C C . LEU B 1 311 ? 11.867 4.375 -5.371 1 93.12 311 LEU B C 1
ATOM 5588 O O . LEU B 1 311 ? 11.258 5.176 -4.656 1 93.12 311 LEU B O 1
ATOM 5592 N N . SER B 1 312 ? 12.945 4.723 -6.012 1 94.56 312 SER B N 1
ATOM 5593 C CA . SER B 1 312 ? 13.633 5.992 -5.809 1 94.56 312 SER B CA 1
ATOM 5594 C C . SER B 1 312 ? 13.898 6.25 -4.332 1 94.56 312 SER B C 1
ATOM 5596 O O . SER B 1 312 ? 13.547 7.312 -3.809 1 94.56 312 SER B O 1
ATOM 5598 N N . ALA B 1 313 ? 14.477 5.285 -3.676 1 95.88 313 ALA B N 1
ATOM 5599 C CA . ALA B 1 313 ? 14.648 5.344 -2.227 1 95.88 313 ALA B CA 1
ATOM 5600 C C . ALA B 1 313 ? 16.047 4.891 -1.822 1 95.88 313 ALA B C 1
ATOM 5602 O O . ALA B 1 313 ? 16.422 3.736 -2.043 1 95.88 313 ALA B O 1
ATOM 5603 N N . PRO B 1 314 ? 16.812 5.746 -1.28 1 96.44 314 PRO B N 1
ATOM 5604 C CA . PRO B 1 314 ? 18.109 5.363 -0.73 1 96.44 314 PRO B CA 1
ATOM 5605 C C . PRO B 1 314 ? 18.016 4.777 0.677 1 96.44 314 PRO B C 1
ATOM 5607 O O . PRO B 1 314 ? 17.047 5.055 1.396 1 96.44 314 PRO B O 1
ATOM 5610 N N . TYR B 1 315 ? 19.016 3.961 0.987 1 95.25 315 TYR B N 1
ATOM 5611 C CA . TYR B 1 315 ? 19.141 3.482 2.359 1 95.25 315 TYR B CA 1
ATOM 5612 C C . TYR B 1 315 ? 20.594 3.207 2.711 1 95.25 315 TYR B C 1
ATOM 5614 O O . TYR B 1 315 ? 21.438 3.055 1.823 1 95.25 315 TYR B O 1
ATOM 5622 N N . PHE B 1 316 ? 20.859 3.285 3.998 1 94.31 316 PHE B N 1
ATOM 5623 C CA . PHE B 1 316 ? 22.172 2.977 4.574 1 94.31 316 PHE B CA 1
ATOM 5624 C C . PHE B 1 316 ? 22.125 1.65 5.324 1 94.31 316 PHE B C 1
ATOM 5626 O O . PHE B 1 316 ? 21.156 1.353 6.02 1 94.31 316 PHE B O 1
ATOM 5633 N N . PHE B 1 317 ? 23.172 0.825 5.07 1 93.88 317 PHE B N 1
ATOM 5634 C CA . PHE B 1 317 ? 23.266 -0.439 5.789 1 93.88 317 PHE B CA 1
ATOM 5635 C C . PHE B 1 317 ? 24.703 -0.716 6.215 1 93.88 317 PHE B C 1
ATOM 5637 O O . PHE B 1 317 ? 25.609 -0.732 5.379 1 93.88 317 PHE B O 1
ATOM 5644 N N . ARG B 1 318 ? 24.828 -0.88 7.5 1 92.06 318 ARG B N 1
ATOM 5645 C CA . ARG B 1 318 ? 26.125 -1.234 8.031 1 92.06 318 ARG B CA 1
ATOM 5646 C C . ARG B 1 318 ? 26 -2.027 9.328 1 92.06 318 ARG B C 1
ATOM 5648 O O . ARG B 1 318 ? 25.438 -1.534 10.312 1 92.06 318 ARG B O 1
ATOM 5655 N N . GLU B 1 319 ? 26.484 -3.236 9.297 1 89.12 319 GLU B N 1
ATOM 5656 C CA . GLU B 1 319 ? 26.562 -4.07 10.492 1 89.12 319 GLU B CA 1
ATOM 5657 C C . GLU B 1 319 ? 25.219 -4.156 11.203 1 89.12 319 GLU B C 1
ATOM 5659 O O . GLU B 1 319 ? 25.141 -3.93 12.414 1 89.12 319 GLU B O 1
ATOM 5664 N N . GLY B 1 320 ? 24.188 -4.297 10.477 1 87.25 320 GLY B N 1
ATOM 5665 C CA . GLY B 1 320 ? 22.875 -4.527 11.062 1 87.25 320 GLY B CA 1
ATOM 5666 C C . GLY B 1 320 ? 22.062 -3.258 11.219 1 87.25 320 GLY B C 1
ATOM 5667 O O . GLY B 1 320 ? 20.859 -3.314 11.477 1 87.25 320 GLY B O 1
ATOM 5668 N N . LEU B 1 321 ? 22.703 -2.113 10.992 1 87.31 321 LEU B N 1
ATOM 5669 C CA . LEU B 1 321 ? 21.969 -0.855 11.023 1 87.31 321 LEU B CA 1
ATOM 5670 C C . LEU B 1 321 ? 21.391 -0.528 9.648 1 87.31 321 LEU B C 1
ATOM 5672 O O . LEU B 1 321 ? 22.141 -0.45 8.664 1 87.31 321 LEU B O 1
ATOM 5676 N N . TRP B 1 322 ? 20.094 -0.438 9.656 1 90.19 322 TRP B N 1
ATOM 5677 C CA . TRP B 1 322 ? 19.391 -0.047 8.438 1 90.19 322 TRP B CA 1
ATOM 5678 C C . TRP B 1 322 ? 18.734 1.315 8.602 1 90.19 322 TRP B C 1
ATOM 5680 O O . TRP B 1 322 ? 18 1.544 9.57 1 90.19 322 TRP B O 1
ATOM 5690 N N . LEU B 1 323 ? 19.062 2.242 7.645 1 90.25 323 LEU B N 1
ATOM 5691 C CA . LEU B 1 323 ? 18.484 3.582 7.656 1 90.25 323 LEU B CA 1
ATOM 5692 C C . LEU B 1 323 ? 17.844 3.912 6.309 1 90.25 323 LEU B C 1
ATOM 5694 O O . LEU B 1 323 ? 18.547 3.984 5.293 1 90.25 323 LEU B O 1
ATOM 5698 N N . GLY B 1 324 ? 16.516 3.969 6.355 1 92.06 324 GLY B N 1
ATOM 5699 C CA . GLY B 1 324 ? 15.836 4.551 5.211 1 92.06 324 GLY B CA 1
ATOM 5700 C C . GLY B 1 324 ? 15.727 6.062 5.289 1 92.06 324 GLY B C 1
ATOM 5701 O O . GLY B 1 324 ? 15.406 6.613 6.348 1 92.06 324 GLY B O 1
ATOM 5702 N N . PHE B 1 325 ? 16.078 6.754 4.145 1 94 325 PHE B N 1
ATOM 5703 C CA . PHE B 1 325 ? 16.078 8.211 4.156 1 94 325 PHE B CA 1
ATOM 5704 C C . PHE B 1 325 ? 15.852 8.766 2.756 1 94 325 PHE B C 1
ATOM 5706 O O . PHE B 1 325 ? 15.766 8 1.789 1 94 325 PHE B O 1
ATOM 5713 N N . ASP B 1 326 ? 15.625 10.031 2.686 1 96.12 326 ASP B N 1
ATOM 5714 C CA . ASP B 1 326 ? 15.648 10.734 1.408 1 96.12 326 ASP B CA 1
ATOM 5715 C C . ASP B 1 326 ? 16.969 11.484 1.219 1 96.12 326 ASP B C 1
ATOM 5717 O O . ASP B 1 326 ? 17.547 11.992 2.184 1 96.12 326 ASP B O 1
ATOM 5721 N N . ASP B 1 327 ? 17.438 11.484 0.029 1 96.12 327 ASP B N 1
ATOM 5722 C CA . ASP B 1 327 ? 18.562 12.312 -0.379 1 96.12 327 ASP B CA 1
ATOM 5723 C C . ASP B 1 327 ? 18.141 13.32 -1.448 1 96.12 327 ASP B C 1
ATOM 5725 O O . ASP B 1 327 ? 16.953 13.461 -1.747 1 96.12 327 ASP B O 1
ATOM 5729 N N . ARG B 1 328 ? 19.125 14.055 -1.944 1 96.56 328 ARG B N 1
ATOM 5730 C CA . ARG B 1 328 ? 18.828 15.117 -2.902 1 96.56 328 ARG B CA 1
ATOM 5731 C C . ARG B 1 328 ? 18.125 14.555 -4.137 1 96.56 328 ARG B C 1
ATOM 5733 O O . ARG B 1 328 ? 17.172 15.148 -4.648 1 96.56 328 ARG B O 1
ATOM 5740 N N . LEU B 1 329 ? 18.547 13.414 -4.551 1 97.25 329 LEU B N 1
ATOM 5741 C CA . LEU B 1 329 ? 17.953 12.828 -5.75 1 97.25 329 LEU B CA 1
ATOM 5742 C C . LEU B 1 329 ? 16.531 12.367 -5.484 1 97.25 329 LEU B C 1
ATOM 5744 O O . LEU B 1 329 ? 15.625 12.641 -6.285 1 97.25 329 LEU B O 1
ATOM 5748 N N . SER B 1 330 ? 16.312 11.641 -4.395 1 98.06 330 SER B N 1
ATOM 5749 C CA . SER B 1 330 ? 14.984 11.109 -4.125 1 98.06 330 SER B CA 1
ATOM 5750 C C . SER B 1 330 ? 13.969 12.234 -3.924 1 98.06 330 SER B C 1
ATOM 5752 O O . SER B 1 330 ? 12.836 12.148 -4.395 1 98.06 330 SER B O 1
ATOM 5754 N N . VAL B 1 331 ? 14.328 13.336 -3.271 1 98.12 331 VAL B N 1
ATOM 5755 C CA . VAL B 1 331 ? 13.375 14.414 -3.059 1 98.12 331 VAL B CA 1
ATOM 5756 C C . VAL B 1 331 ? 13.18 15.195 -4.355 1 98.12 331 VAL B C 1
ATOM 5758 O O . VAL B 1 331 ? 12.102 15.734 -4.609 1 98.12 331 VAL B O 1
ATOM 5761 N N . TYR B 1 332 ? 14.25 15.297 -5.176 1 97.69 332 TYR B N 1
ATOM 5762 C CA . TYR B 1 332 ? 14.102 15.867 -6.512 1 97.69 332 TYR B CA 1
ATOM 5763 C C . TYR B 1 332 ? 13.047 15.109 -7.312 1 97.69 332 TYR B C 1
ATOM 5765 O O . TYR B 1 332 ? 12.172 15.719 -7.922 1 97.69 332 TYR B O 1
ATOM 5773 N N . GLU B 1 333 ? 13.125 13.828 -7.27 1 97.81 333 GLU B N 1
ATOM 5774 C CA . GLU B 1 333 ? 12.195 12.984 -8.016 1 97.81 333 GLU B CA 1
ATOM 5775 C C . GLU B 1 333 ? 10.773 13.125 -7.469 1 97.81 333 GLU B C 1
ATOM 5777 O O . GLU B 1 333 ? 9.805 13.086 -8.234 1 97.81 333 GLU B O 1
ATOM 5782 N N . LYS B 1 334 ? 10.633 13.281 -6.188 1 97.81 334 LYS B N 1
ATOM 5783 C CA . LYS B 1 334 ? 9.312 13.5 -5.602 1 97.81 334 LYS B CA 1
ATOM 5784 C C . LYS B 1 334 ? 8.742 14.852 -6.02 1 97.81 334 LYS B C 1
ATOM 5786 O O . LYS B 1 334 ? 7.547 14.969 -6.293 1 97.81 334 LYS B O 1
ATOM 5791 N N . GLY B 1 335 ? 9.594 15.891 -6.047 1 97.56 335 GLY B N 1
ATOM 5792 C CA . GLY B 1 335 ? 9.164 17.172 -6.594 1 97.56 335 GLY B CA 1
ATOM 5793 C C . GLY B 1 335 ? 8.703 17.078 -8.039 1 97.56 335 GLY B C 1
ATOM 5794 O O . GLY B 1 335 ? 7.656 17.609 -8.398 1 97.56 335 GLY B O 1
ATOM 5795 N N . LYS B 1 336 ? 9.461 16.391 -8.844 1 96.94 336 LYS B N 1
ATOM 5796 C CA . LYS B 1 336 ? 9.117 16.203 -10.25 1 96.94 336 LYS B CA 1
ATOM 5797 C C . LYS B 1 336 ? 7.789 15.461 -10.398 1 96.94 336 LYS B C 1
ATOM 5799 O O . LYS B 1 336 ? 6.957 15.836 -11.227 1 96.94 336 LYS B O 1
ATOM 5804 N N . TYR B 1 337 ? 7.664 14.461 -9.633 1 96.56 337 TYR B N 1
ATOM 5805 C CA . TYR B 1 337 ? 6.41 13.719 -9.625 1 96.56 337 TYR B CA 1
ATOM 5806 C C . TYR B 1 337 ? 5.238 14.633 -9.273 1 96.56 337 TYR B C 1
ATOM 5808 O O . TYR B 1 337 ? 4.184 14.57 -9.906 1 96.56 337 TYR B O 1
ATOM 5816 N N . ALA B 1 338 ? 5.41 15.391 -8.234 1 97.44 338 ALA B N 1
ATOM 5817 C CA . ALA B 1 338 ? 4.367 16.328 -7.84 1 97.44 338 ALA B CA 1
ATOM 5818 C C . ALA B 1 338 ? 4.012 17.266 -8.992 1 97.44 338 ALA B C 1
ATOM 5820 O O . ALA B 1 338 ? 2.832 17.484 -9.289 1 97.44 338 ALA B O 1
ATOM 5821 N N . LYS B 1 339 ? 4.988 17.797 -9.641 1 96.62 339 LYS B N 1
ATOM 5822 C CA . LYS B 1 339 ? 4.793 18.703 -10.773 1 96.62 339 LYS B CA 1
ATOM 5823 C C . LYS B 1 339 ? 4.004 18 -11.891 1 96.62 339 LYS B C 1
ATOM 5825 O O . LYS B 1 339 ? 3.002 18.547 -12.367 1 96.62 339 LYS B O 1
ATOM 5830 N N . GLU B 1 340 ? 4.391 16.828 -12.203 1 95.31 340 GLU B N 1
ATOM 5831 C CA . GLU B 1 340 ? 3.826 16.094 -13.328 1 95.31 340 GLU B CA 1
ATOM 5832 C C . GLU B 1 340 ? 2.377 15.703 -13.062 1 95.31 340 GLU B C 1
ATOM 5834 O O . GLU B 1 340 ? 1.604 15.484 -14 1 95.31 340 GLU B O 1
ATOM 5839 N N . ASN B 1 341 ? 2.018 15.641 -11.828 1 95.25 341 ASN B N 1
ATOM 5840 C CA . ASN B 1 341 ? 0.678 15.156 -11.508 1 95.25 341 ASN B CA 1
ATOM 5841 C C . ASN B 1 341 ? -0.178 16.266 -10.891 1 95.25 341 ASN B C 1
ATOM 5843 O O . ASN B 1 341 ? -1.311 16.016 -10.477 1 95.25 341 ASN B O 1
ATOM 5847 N N . GLY B 1 342 ? 0.332 17.469 -10.758 1 96.06 342 GLY B N 1
ATOM 5848 C CA . GLY B 1 342 ? -0.447 18.625 -10.359 1 96.06 342 GLY B CA 1
ATOM 5849 C C . GLY B 1 342 ? -0.568 18.781 -8.859 1 96.06 342 GLY B C 1
ATOM 5850 O O . GLY B 1 342 ? -1.488 19.438 -8.367 1 96.06 342 GLY B O 1
ATOM 5851 N N . PHE B 1 343 ? 0.325 18.156 -8.094 1 97.69 343 PHE B N 1
ATOM 5852 C CA . PHE B 1 343 ? 0.312 18.234 -6.637 1 97.69 343 PHE B CA 1
ATOM 5853 C C . PHE B 1 343 ? 1.22 19.359 -6.152 1 97.69 343 PHE B C 1
ATOM 5855 O O . PHE B 1 343 ? 2.109 19.812 -6.879 1 97.69 343 PHE B O 1
ATOM 5862 N N . GLY B 1 344 ? 0.948 19.875 -4.926 1 97.69 344 GLY B N 1
ATOM 5863 C CA . GLY B 1 344 ? 1.967 20.594 -4.18 1 97.69 344 GLY B CA 1
ATOM 5864 C C . GLY B 1 344 ? 2.865 19.688 -3.367 1 97.69 344 GLY B C 1
ATOM 5865 O O . GLY B 1 344 ? 2.736 18.453 -3.432 1 97.69 344 GLY B O 1
ATOM 5866 N N . VAL B 1 345 ? 3.793 20.312 -2.703 1 98.12 345 VAL B N 1
ATOM 5867 C CA . VAL B 1 345 ? 4.688 19.578 -1.819 1 98.12 345 VAL B CA 1
ATOM 5868 C C . VAL B 1 345 ? 4.609 20.141 -0.406 1 98.12 345 VAL B C 1
ATOM 5870 O O . VAL B 1 345 ? 4.57 21.375 -0.227 1 98.12 345 VAL B O 1
ATOM 5873 N N . TRP B 1 346 ? 4.539 19.297 0.582 1 98.19 346 TRP B N 1
ATOM 5874 C CA . TRP B 1 346 ? 4.559 19.656 1.994 1 98.19 346 TRP B CA 1
ATOM 5875 C C . TRP B 1 346 ? 5.84 19.172 2.666 1 98.19 346 TRP B C 1
ATOM 5877 O O . TRP B 1 346 ? 6.043 17.969 2.844 1 98.19 346 TRP B O 1
ATOM 5887 N N . VAL B 1 347 ? 6.691 20.125 3.004 1 96.75 347 VAL B N 1
ATOM 5888 C CA . VAL B 1 347 ? 7.953 19.844 3.68 1 96.75 347 VAL B CA 1
ATOM 5889 C C . VAL B 1 347 ? 7.73 19.781 5.188 1 96.75 347 VAL B C 1
ATOM 5891 O O . VAL B 1 347 ? 7.316 20.766 5.805 1 96.75 347 VAL B O 1
ATOM 5894 N N . ASN B 1 348 ? 7.949 18.641 5.75 1 93.81 348 ASN B N 1
ATOM 5895 C CA . ASN B 1 348 ? 7.836 18.422 7.188 1 93.81 348 ASN B CA 1
ATOM 5896 C C . ASN B 1 348 ? 9.164 17.953 7.789 1 93.81 348 ASN B C 1
ATOM 5898 O O . ASN B 1 348 ? 9.461 16.766 7.797 1 93.81 348 ASN B O 1
ATOM 5902 N N . ASP B 1 349 ? 10.023 18.812 8.344 1 90.12 349 ASP B N 1
ATOM 5903 C CA . ASP B 1 349 ? 9.938 20.266 8.453 1 90.12 349 ASP B CA 1
ATOM 5904 C C . ASP B 1 349 ? 11.273 20.906 8.117 1 90.12 349 ASP B C 1
ATOM 5906 O O . ASP B 1 349 ? 12.266 20.219 7.863 1 90.12 349 ASP B O 1
ATOM 5910 N N . VAL B 1 350 ? 11.312 22.172 8.094 1 91.25 350 VAL B N 1
ATOM 5911 C CA . VAL B 1 350 ? 12.445 22.938 7.598 1 91.25 350 VAL B CA 1
ATOM 5912 C C . VAL B 1 350 ? 13.664 22.703 8.492 1 91.25 350 VAL B C 1
ATOM 5914 O O . VAL B 1 350 ? 14.797 22.656 8.008 1 91.25 350 VAL B O 1
ATOM 5917 N N . GLN B 1 351 ? 13.445 22.453 9.719 1 86.69 351 GLN B N 1
ATOM 5918 C CA . GLN B 1 351 ? 14.531 22.359 10.688 1 86.69 351 GLN B CA 1
ATOM 5919 C C . GLN B 1 351 ? 15.266 21.031 10.578 1 86.69 351 GLN B C 1
ATOM 5921 O O . GLN B 1 351 ? 16.359 20.875 11.109 1 86.69 351 GLN B O 1
ATOM 5926 N N . LEU B 1 352 ? 14.688 20.141 9.938 1 89 352 LEU B N 1
ATOM 5927 C CA . LEU B 1 352 ? 15.305 18.828 9.805 1 89 352 LEU B CA 1
ATOM 5928 C C . LEU B 1 352 ? 16.266 18.797 8.609 1 89 352 LEU B C 1
ATOM 5930 O O . LEU B 1 352 ? 17.047 17.859 8.461 1 89 352 LEU B O 1
ATOM 5934 N N . ASP B 1 353 ? 16.188 19.797 7.773 1 92.12 353 ASP B N 1
ATOM 5935 C CA . ASP B 1 353 ? 17.188 20.016 6.73 1 92.12 353 ASP B CA 1
ATOM 5936 C C . ASP B 1 353 ? 18.406 20.766 7.277 1 92.12 353 ASP B C 1
ATOM 5938 O O . ASP B 1 353 ? 18.406 21.188 8.43 1 92.12 353 ASP B O 1
ATOM 5942 N N . ASP B 1 354 ? 19.5 20.891 6.492 1 90.25 354 ASP B N 1
ATOM 5943 C CA . ASP B 1 354 ? 20.672 21.656 6.914 1 90.25 354 ASP B CA 1
ATOM 5944 C C . ASP B 1 354 ? 20.422 23.156 6.754 1 90.25 354 ASP B C 1
ATOM 5946 O O . ASP B 1 354 ? 20.859 23.766 5.773 1 90.25 354 ASP B O 1
ATOM 5950 N N . TYR B 1 355 ? 19.828 23.703 7.797 1 87.06 355 TYR B N 1
ATOM 5951 C CA . TYR B 1 355 ? 19.438 25.109 7.727 1 87.06 355 TYR B CA 1
ATOM 5952 C C . TYR B 1 355 ? 20.641 26.016 7.969 1 87.06 355 TYR B C 1
ATOM 5954 O O . TYR B 1 355 ? 20.594 27.219 7.656 1 87.06 355 TYR B O 1
ATOM 5962 N N . ASN B 1 356 ? 21.75 25.484 8.43 1 84.5 356 ASN B N 1
ATOM 5963 C CA . ASN B 1 356 ? 22.953 26.266 8.664 1 84.5 356 ASN B CA 1
ATOM 5964 C C . ASN B 1 356 ? 23.906 26.203 7.461 1 84.5 356 ASN B C 1
ATOM 5966 O O . ASN B 1 356 ? 24.766 27.062 7.293 1 84.5 356 ASN B O 1
ATOM 5970 N N . GLY B 1 357 ? 23.766 25.172 6.707 1 89.06 357 GLY B N 1
ATOM 5971 C CA . GLY B 1 357 ? 24.578 24.984 5.516 1 89.06 357 GLY B CA 1
ATOM 5972 C C . GLY B 1 357 ? 26 24.562 5.82 1 89.06 357 GLY B C 1
ATOM 5973 O O . GLY B 1 357 ? 26.922 24.797 5.027 1 89.06 357 GLY B O 1
ATOM 5974 N N . THR B 1 358 ? 26.234 23.938 6.887 1 87.81 358 THR B N 1
ATOM 5975 C CA . THR B 1 358 ? 27.609 23.656 7.312 1 87.81 358 THR B CA 1
ATOM 5976 C C . THR B 1 358 ? 27.922 22.172 7.172 1 87.81 358 THR B C 1
ATOM 5978 O O . THR B 1 358 ? 29.062 21.75 7.379 1 87.81 358 THR B O 1
ATOM 5981 N N . MET B 1 359 ? 26.891 21.469 6.832 1 86.69 359 MET B N 1
ATOM 5982 C CA . MET B 1 359 ? 27.094 20.016 6.867 1 86.69 359 MET B CA 1
ATOM 5983 C C . MET B 1 359 ? 27.25 19.453 5.461 1 86.69 359 MET B C 1
ATOM 5985 O O . MET B 1 359 ? 26.531 19.844 4.543 1 86.69 359 MET B O 1
ATOM 5989 N N . CYS B 1 360 ? 28.25 18.641 5.246 1 92 360 CYS B N 1
ATOM 5990 C CA . CYS B 1 360 ? 28.484 17.812 4.07 1 92 360 CYS B CA 1
ATOM 5991 C C . CYS B 1 360 ? 28.703 18.656 2.83 1 92 360 CYS B C 1
ATOM 5993 O O . CYS B 1 360 ? 28.391 18.234 1.717 1 92 360 CYS B O 1
ATOM 5995 N N . GLU B 1 361 ? 28.969 19.938 2.965 1 92.75 361 GLU B N 1
ATOM 5996 C CA . GLU B 1 361 ? 29.359 20.859 1.899 1 92.75 361 GLU B CA 1
ATOM 5997 C C . GLU B 1 361 ? 28.25 20.984 0.854 1 92.75 361 GLU B C 1
ATOM 5999 O O . GLU B 1 361 ? 28.531 20.969 -0.348 1 92.75 361 GLU B O 1
ATOM 6004 N N . MET B 1 362 ? 27.031 21.062 1.293 1 93.5 362 MET B N 1
ATOM 6005 C CA . MET B 1 362 ? 25.922 21.125 0.343 1 93.5 362 MET B CA 1
ATOM 6006 C C . MET B 1 362 ? 25.203 22.469 0.421 1 93.5 362 MET B C 1
ATOM 6008 O O . MET B 1 362 ? 24.219 22.703 -0.288 1 93.5 362 MET B O 1
ATOM 6012 N N . GLY B 1 363 ? 25.656 23.344 1.298 1 93.44 363 GLY B N 1
ATOM 6013 C CA . GLY B 1 363 ? 24.984 24.625 1.481 1 93.44 363 GLY B CA 1
ATOM 6014 C C . GLY B 1 363 ? 23.703 24.5 2.287 1 93.44 363 GLY B C 1
ATOM 6015 O O . GLY B 1 363 ? 23.391 23.438 2.82 1 93.44 363 GLY B O 1
ATOM 6016 N N . LYS B 1 364 ? 22.969 25.625 2.354 1 92.94 364 LYS B N 1
ATOM 6017 C CA . LYS B 1 364 ? 21.766 25.656 3.164 1 92.94 364 LYS B CA 1
ATOM 6018 C C . LYS B 1 364 ? 20.609 24.938 2.459 1 92.94 364 LYS B C 1
ATOM 6020 O O . LYS B 1 364 ? 20.438 25.078 1.245 1 92.94 364 LYS B O 1
ATOM 6025 N N . TYR B 1 365 ? 19.906 24.219 3.172 1 94.88 365 TYR B N 1
ATOM 6026 C CA . TYR B 1 365 ? 18.656 23.594 2.76 1 94.88 365 TYR B CA 1
ATOM 6027 C C . TYR B 1 365 ? 18.859 22.766 1.495 1 94.88 365 TYR B C 1
ATOM 6029 O O . TYR B 1 365 ? 18.125 22.922 0.519 1 94.88 365 TYR B O 1
ATOM 6037 N N . PRO B 1 366 ? 19.781 21.812 1.522 1 96.69 366 PRO B N 1
ATOM 6038 C CA . PRO B 1 366 ? 20.047 21.062 0.301 1 96.69 366 PRO B CA 1
ATOM 6039 C C . PRO B 1 366 ? 18.844 20.234 -0.169 1 96.69 366 PRO B C 1
ATOM 6041 O O . PRO B 1 366 ? 18.609 20.125 -1.373 1 96.69 366 PRO B O 1
ATOM 6044 N N . LEU B 1 367 ? 18.047 19.656 0.758 1 97.56 367 LEU B N 1
ATOM 6045 C CA . LEU B 1 367 ? 16.891 18.859 0.342 1 97.56 367 LEU B CA 1
ATOM 6046 C C . LEU B 1 367 ? 15.773 19.766 -0.173 1 97.56 367 LEU B C 1
ATOM 6048 O O . LEU B 1 367 ? 15.164 19.469 -1.205 1 97.56 367 LEU B O 1
ATOM 6052 N N . ILE B 1 368 ? 15.531 20.844 0.489 1 97.25 368 ILE B N 1
ATOM 6053 C CA . ILE B 1 368 ? 14.469 21.75 0.073 1 97.25 368 ILE B CA 1
ATOM 6054 C C . ILE B 1 368 ? 14.805 22.344 -1.296 1 97.25 368 ILE B C 1
ATOM 6056 O O . ILE B 1 368 ? 13.93 22.469 -2.158 1 97.25 368 ILE B O 1
ATOM 6060 N N . ARG B 1 369 ? 16.078 22.688 -1.522 1 96.94 369 ARG B N 1
ATOM 6061 C CA . ARG B 1 369 ? 16.5 23.188 -2.828 1 96.94 369 ARG B CA 1
ATOM 6062 C C . ARG B 1 369 ? 16.281 22.141 -3.91 1 96.94 369 ARG B C 1
ATOM 6064 O O . ARG B 1 369 ? 15.859 22.469 -5.023 1 96.94 369 ARG B O 1
ATOM 6071 N N . SER B 1 370 ? 16.547 20.938 -3.578 1 97.5 370 SER B N 1
ATOM 6072 C CA . SER B 1 370 ? 16.375 19.859 -4.543 1 97.5 370 SER B CA 1
ATOM 6073 C C . SER B 1 370 ? 14.891 19.641 -4.863 1 97.5 370 SER B C 1
ATOM 6075 O O . SER B 1 370 ? 14.539 19.344 -6.008 1 97.5 370 SER B O 1
ATOM 6077 N N . ILE B 1 371 ? 14.023 19.734 -3.818 1 98 371 ILE B N 1
ATOM 6078 C CA . ILE B 1 371 ? 12.586 19.672 -4.043 1 98 371 ILE B CA 1
ATOM 6079 C C . ILE B 1 371 ? 12.172 20.781 -5.008 1 98 371 ILE B C 1
ATOM 6081 O O . ILE B 1 371 ? 11.438 20.531 -5.973 1 98 371 ILE B O 1
ATOM 6085 N N . PHE B 1 372 ? 12.672 21.969 -4.766 1 97.12 372 PHE B N 1
ATOM 6086 C CA . PHE B 1 372 ? 12.375 23.141 -5.59 1 97.12 372 PHE B CA 1
ATOM 6087 C C . PHE B 1 372 ? 12.805 22.906 -7.031 1 97.12 372 PHE B C 1
ATOM 6089 O O . PHE B 1 372 ? 12.062 23.203 -7.965 1 97.12 372 PHE B O 1
ATOM 6096 N N . ASP B 1 373 ? 13.977 22.328 -7.219 1 96.81 373 ASP B N 1
ATOM 6097 C CA . ASP B 1 373 ? 14.492 22.031 -8.555 1 96.81 373 ASP B CA 1
ATOM 6098 C C . ASP B 1 373 ? 13.609 21.016 -9.273 1 96.81 373 ASP B C 1
ATOM 6100 O O . ASP B 1 373 ? 13.375 21.125 -10.477 1 96.81 373 ASP B O 1
ATOM 6104 N N . GLY B 1 374 ? 13.148 20.031 -8.516 1 96.69 374 GLY B N 1
ATOM 6105 C CA . GLY B 1 374 ? 12.266 19.047 -9.109 1 96.69 374 GLY B CA 1
ATOM 6106 C C . GLY B 1 374 ? 10.93 19.609 -9.531 1 96.69 374 GLY B C 1
ATOM 6107 O O . GLY B 1 374 ? 10.312 19.141 -10.492 1 96.69 374 GLY B O 1
ATOM 6108 N N . CYS B 1 375 ? 10.516 20.609 -8.828 1 95 375 CYS B N 1
ATOM 6109 C CA . CYS B 1 375 ? 9.211 21.219 -9.062 1 95 375 CYS B CA 1
ATOM 6110 C C . CYS B 1 375 ? 9.281 22.219 -10.211 1 95 375 CYS B C 1
ATOM 6112 O O . CYS B 1 375 ? 8.258 22.797 -10.586 1 95 375 CYS B O 1
ATOM 6114 N N . ARG B 1 376 ? 10.367 22.516 -10.844 1 88.12 376 ARG B N 1
ATOM 6115 C CA . ARG B 1 376 ? 10.523 23.438 -11.961 1 88.12 376 ARG B CA 1
ATOM 6116 C C . ARG B 1 376 ? 10.398 22.719 -13.297 1 88.12 376 ARG B C 1
ATOM 6118 O O . ARG B 1 376 ? 10.719 21.547 -13.406 1 88.12 376 ARG B O 1
#

Secondary structure (DSSP, 8-state):
------------------STT-EEEEEE--S-THHHHHHH--TTT-SEEEEEEEEEETTEEEESSGGGS-BTTB--HHHHHHHGGGT-TT-EEEEEEE-SSS--HHHHHHHTSHHHHHHHHHHHHHHHHHTT-SEEEE--SSTTSSS--TTHHHHHHHHHHHHHHHHHHHHHHHTSPPPEEEEEE-GGGGGGS-HHHHHHH-SEEEE--S--SSTTSSB---SS-SSSTTSHHHHHHHHHHTT--GGGEEEEEESEEEEEEBS-TT---TTPBB-TTS-----SSSTTEEEHHHHHHHT-SGGGEEEETTTTEEEEEETTEEEE---HHHHHHHHHHHHHHT-EEEEE-GGGS-SSS-STT--S-HHHHHHHHHT-/------------------STT-EEEEEE--S--TTHHHHH--TTT-SEEEEEEEEEETTEEEESSGGGS-BTTB--HHHHHHHGGGT-TT-EEEEEEE-SSS--HHHHHHHTSHHHHHHHHHHHHHHHHHTT-SEEEE--SSTTSSS--TTHHHHHHHHHHHHHHHHHHHHHHHTSPPPEEEEEE-GGGGGGS-HHHHHHH-SEEEE--S--SSTTSSB---SS-SSSTTSHHHHHHHHHHTT--GGGEEEEEESEEEEEEBS-TT---TTPBB-TTS-----SSBTTEEEHHHHHHHT-SGGGEEEETTTTEEEEEETTEEEE---HHHHHHHHHHHHHHT-EEEEE-GGGS-SSS-STT--S-HHHHHHHHHT-

InterPro domains:
  IPR001223 Glycoside hydrolase family 18, catalytic domain [PF00704] (34-346)
  IPR001223 Glycoside hydrolase family 18, catalytic domain [PS51910] (21-376)
  IPR011583 Chitinase II/V-like, catalytic domain [SM00636] (21-353)
  IPR017853 Glycoside hydrolase superfamily [SSF51445] (23-373)
  IPR029070 Chitinase insertion domain superfamily [G3DSA:3.10.50.10] (255-325)
  IPR050314 Glycosyl hydrolase family 18 [PTHR11177] (21-357)

Radius of gyration: 29.82 Å; Cα contacts (8 Å, |Δi|>4): 1582; chains: 2; bounding box: 60×107×93 Å

pLDDT: mean 87.56, std 16.15, range [29.45, 98.88]

Foldseek 3Di:
DPPPPPPPPPPPPPVLPFWQPAEEAEDEPPPVVVVQLVLDDPVVQHQEYEYPAWADDQLATDRPDPQQPDDPNDHRVLQSVLVVCVVVVSHAYAHEYDHPDPACQSVQVQLVDPVSLVSNLVRQVVVCVVSPHLAYEYEPAAAPPRNHNLCRQVSVLVSLVVSLVVQVVVCVVVVDDGRAYEYEYELVHPVSYDLVSCLVRHQAYEYPFFQQDAPVDFFDDARAFCDDCNHQVVSLVVSVVSPRAQQRYAREDEQKKAKFFAPDQVDPDGGGGTDNVDDQPDDPVDPRIAFNLRVCVVCVPVVQKDADPRRLWIWGGHRRMIMTGDDLRSLLQVLLVRNVRRHYHYYPHLVSAQQVQPGPNCGHRSNSVSSSNSND/DPPPPPPPPPPPVVVLPFWQPAAEAEDECPPVVPCLLPLDDPVVQHQEYEYPAWADDQLATHRPDPQQPDDPNDHRVLLSVLVVCVVVVSHAYAHEYDHPDPACQSVQVQLVDPVSLVSNLVRQVVVCVVSPHLAYEYEDAAAPPRNHNLCRQVSVLVSLVVSLVVQVVVCVVVVDDGRAYEYEYELVHPVSYDLVSCLVRHQAYEYPFFQQDAPVDFFADARAFCDDCNHQVVSLVVSVVSPRAQQRYAREDEQKKAKFFAPDQVDPDGGGGTDPVDDQPDDPVDPRIAFNLVVCVVCVPVVQKDDDVRRLWIWGGHRRMIMTGDDLRSLLQVLLVRNVRRHYHYYPHLVSAQQVQPGPNCGHRSNSVSSSNSND